Protein AF-A0A8P0P3G0-F1 (afdb_monomer_lite)

Secondary structure (DSSP, 8-state):
------------HHHHHHHHHHHHHHHHHHHHHHHHHHHHHHHHHHHHHHHHHHHHHHHHHHHHHHHHHHHHHHHHHHHHHHHHHHHHHHHHHHHHHHHHHHHHHHHHHHHHHHHHHHHHHHHH-SSSSSHHHHHHHHHHHHHHHHHHHHHHHHHHHHHHHHHHHHHHHHHHHHHHHHHHHHHHHHHHHHHHS---------------------TTHHHHHHHHHHHHHHHHHHHHHHHHHHHHHHHHHHHHHHHHHHHHHHHHHHHHHHHHHHHHHHHHHHHHHHHHHHHHHHHHHHHHHHHHHHHHHHHTTS------S-HHHHHHHHHHHHHHHHHHHHHHHHHHHHHHHHHHHHHHHHHHHHHHHHHHHHHHHHHHHHHHHHHHHHHHHHHHHHHHHHHHHHHHHHHHHHHHHHHHHHHHHHHHHHHHT-S--HHHHTTSSHHHHHHHHHHHHHHHHHHHHHHHHHHHHHHHHHTTT-S---SSHHHHHHHHHHHHHHTTSSTTS--------------PPPPPP-------------------------------------------PPPPP-PPP------------------------------------PPPPP---------------------

Structure (mmCIF, N/CA/C/O backbone):
data_AF-A0A8P0P3G0-F1
#
_entry.id   AF-A0A8P0P3G0-F1
#
loop_
_atom_site.group_PDB
_atom_site.id
_atom_site.type_symbol
_atom_site.label_atom_id
_atom_site.label_alt_id
_atom_site.label_comp_id
_atom_site.label_asym_id
_atom_site.label_entity_id
_atom_site.label_seq_id
_atom_site.pdbx_PDB_ins_code
_atom_site.Cartn_x
_atom_site.Cartn_y
_atom_site.Cartn_z
_atom_site.occupancy
_atom_site.B_iso_or_equiv
_atom_site.auth_seq_id
_atom_site.auth_comp_id
_atom_site.auth_asym_id
_atom_site.auth_atom_id
_atom_site.pdbx_PDB_model_num
ATOM 1 N N . MET A 1 1 ? 9.599 -15.495 -100.506 1.00 38.41 1 MET A N 1
ATOM 2 C CA . MET A 1 1 ? 9.192 -14.118 -100.853 1.00 38.41 1 MET A CA 1
ATOM 3 C C . MET A 1 1 ? 9.127 -13.390 -99.524 1.00 38.41 1 MET A C 1
ATOM 5 O O . MET A 1 1 ? 8.319 -13.791 -98.712 1.00 38.41 1 MET A O 1
ATOM 9 N N . GLU A 1 2 ? 10.038 -12.507 -99.145 1.00 40.91 2 GLU A N 1
ATOM 10 C CA . GLU A 1 2 ? 10.825 -11.562 -99.930 1.00 40.91 2 GLU A CA 1
ATOM 11 C C . GLU A 1 2 ? 12.137 -11.278 -99.179 1.00 40.91 2 GLU A C 1
ATOM 13 O O . GLU A 1 2 ? 12.169 -11.220 -97.952 1.00 40.91 2 GLU A O 1
ATOM 18 N N . ASN A 1 3 ? 13.229 -11.206 -99.935 1.00 43.28 3 ASN A N 1
ATOM 19 C CA . ASN A 1 3 ? 14.576 -10.948 -99.447 1.00 43.28 3 ASN A CA 1
ATOM 20 C C . ASN A 1 3 ? 14.704 -9.503 -98.951 1.00 43.28 3 ASN A C 1
ATOM 22 O O . ASN A 1 3 ? 14.369 -8.584 -99.693 1.00 43.28 3 ASN A O 1
ATOM 26 N N . GLN A 1 4 ? 15.348 -9.297 -97.803 1.00 43.31 4 GLN A N 1
ATOM 27 C CA . GLN A 1 4 ? 16.163 -8.098 -97.594 1.00 43.31 4 GLN A CA 1
ATOM 28 C C . GLN A 1 4 ? 17.433 -8.465 -96.825 1.00 43.31 4 GLN A C 1
ATOM 30 O O . GLN A 1 4 ? 17.574 -8.281 -95.620 1.00 43.31 4 GLN A O 1
ATOM 35 N N . ALA A 1 5 ? 18.358 -9.059 -97.578 1.00 44.41 5 ALA A N 1
ATOM 36 C CA . ALA A 1 5 ? 19.770 -9.041 -97.257 1.00 44.41 5 ALA A CA 1
ATOM 37 C C . ALA A 1 5 ? 20.335 -7.656 -97.612 1.00 44.41 5 ALA A C 1
ATOM 39 O O . ALA A 1 5 ? 20.025 -7.113 -98.671 1.00 44.41 5 ALA A O 1
ATOM 40 N N . HIS A 1 6 ? 21.196 -7.163 -96.722 1.00 44.56 6 HIS A N 1
ATOM 41 C CA . HIS A 1 6 ? 22.057 -5.982 -96.830 1.00 44.56 6 HIS A CA 1
ATOM 42 C C . HIS A 1 6 ? 21.404 -4.608 -96.655 1.00 44.56 6 HIS A C 1
ATOM 44 O O . HIS A 1 6 ? 20.973 -3.970 -97.604 1.00 44.56 6 HIS A O 1
ATOM 50 N N . ASN A 1 7 ? 21.506 -4.115 -95.418 1.00 41.03 7 ASN A N 1
ATOM 51 C CA . ASN A 1 7 ? 22.127 -2.821 -95.134 1.00 41.03 7 ASN A CA 1
ATOM 52 C C . ASN A 1 7 ? 22.962 -2.932 -93.843 1.00 41.03 7 ASN A C 1
ATOM 54 O O . ASN A 1 7 ? 22.679 -2.301 -92.835 1.00 41.03 7 ASN A O 1
ATOM 58 N N . THR A 1 8 ? 24.028 -3.739 -93.874 1.00 45.12 8 THR A N 1
ATOM 59 C CA . THR A 1 8 ? 25.225 -3.502 -93.046 1.00 45.12 8 THR A CA 1
ATOM 60 C C . THR A 1 8 ? 26.029 -2.386 -93.712 1.00 45.12 8 THR A C 1
ATOM 62 O O . THR A 1 8 ? 27.134 -2.574 -94.213 1.00 45.12 8 THR A O 1
ATOM 65 N N . MET A 1 9 ? 25.418 -1.208 -93.788 1.00 48.78 9 MET A N 1
ATOM 66 C CA . MET A 1 9 ? 26.139 0.032 -94.010 1.00 48.78 9 MET A CA 1
ATOM 67 C C . MET A 1 9 ? 26.708 0.346 -92.632 1.00 48.78 9 MET A C 1
ATOM 69 O O . MET A 1 9 ? 25.944 0.635 -91.716 1.00 48.78 9 MET A O 1
ATOM 73 N N . GLY A 1 10 ? 28.006 0.092 -92.438 1.00 51.09 10 GLY A N 1
ATOM 74 C CA . GLY A 1 10 ? 28.658 0.308 -91.151 1.00 51.09 10 GLY A CA 1
ATOM 75 C C . GLY A 1 10 ? 28.305 1.703 -90.662 1.00 51.09 10 GLY A C 1
ATOM 76 O O . GLY A 1 10 ? 28.632 2.675 -91.347 1.00 51.09 10 GLY A O 1
ATOM 77 N N . ALA A 1 11 ? 27.589 1.774 -89.535 1.00 55.03 11 ALA A N 1
ATOM 78 C CA . ALA A 1 11 ? 27.379 3.018 -88.817 1.00 55.03 11 ALA A CA 1
ATOM 79 C C . ALA A 1 11 ? 28.739 3.711 -88.767 1.00 55.03 11 ALA A C 1
ATOM 81 O O . ALA A 1 11 ? 29.754 3.069 -88.461 1.00 55.03 11 ALA A O 1
ATOM 82 N N . SER A 1 12 ? 28.791 4.980 -89.174 1.00 70.50 12 SER A N 1
ATOM 83 C CA . SER A 1 12 ? 30.054 5.710 -89.080 1.00 70.50 12 SER A CA 1
ATOM 84 C C . SER A 1 12 ? 30.559 5.591 -87.631 1.00 70.50 12 SER A C 1
ATOM 86 O O . SER A 1 12 ? 29.728 5.504 -86.726 1.00 70.50 12 SER A O 1
ATOM 88 N N . PRO A 1 13 ? 31.875 5.570 -87.365 1.00 74.56 13 PRO A N 1
ATOM 89 C CA . PRO A 1 13 ? 32.391 5.438 -85.997 1.00 74.56 13 PRO A CA 1
ATOM 90 C C . PRO A 1 13 ? 31.712 6.396 -84.997 1.00 74.56 13 PRO A C 1
ATOM 92 O O . PRO A 1 13 ? 31.433 6.024 -83.866 1.00 74.56 13 PRO A O 1
ATOM 95 N N . CYS A 1 14 ? 31.322 7.584 -85.472 1.00 82.88 14 CYS A N 1
ATOM 96 C CA . CYS A 1 14 ? 30.573 8.591 -84.723 1.00 82.88 14 CYS A CA 1
ATOM 97 C C . CYS A 1 14 ? 29.125 8.183 -84.362 1.00 82.88 14 CYS A C 1
ATOM 99 O O . CYS A 1 14 ? 28.629 8.542 -83.298 1.00 82.88 14 CYS A O 1
ATOM 101 N N . GLU A 1 15 ? 28.435 7.429 -85.217 1.00 88.81 15 GLU A N 1
ATOM 102 C CA . GLU A 1 15 ? 27.065 6.954 -84.975 1.00 88.81 15 GLU A CA 1
ATOM 103 C C . GLU A 1 15 ? 27.036 5.790 -83.970 1.00 88.81 15 GLU A C 1
ATOM 105 O O . GLU A 1 15 ? 26.151 5.739 -83.117 1.00 88.81 15 GLU A O 1
ATOM 110 N N . ALA A 1 16 ? 28.052 4.919 -83.992 1.00 87.19 16 ALA A N 1
ATOM 111 C CA . ALA A 1 16 ? 28.222 3.866 -82.989 1.00 87.19 16 ALA A CA 1
ATOM 112 C C . ALA A 1 16 ? 28.553 4.437 -81.595 1.00 87.19 16 ALA A C 1
ATOM 114 O O . ALA A 1 16 ? 27.942 4.025 -80.610 1.00 87.19 16 ALA A O 1
ATOM 115 N N . GLU A 1 17 ? 29.454 5.425 -81.514 1.00 90.25 17 GLU A N 1
ATOM 116 C CA . GLU A 1 17 ? 29.779 6.131 -80.262 1.00 90.25 17 GLU A CA 1
ATOM 117 C C . GLU A 1 17 ? 28.556 6.852 -79.671 1.00 90.25 17 GLU A C 1
ATOM 119 O O . GLU A 1 17 ? 28.330 6.818 -78.461 1.00 90.25 17 GLU A O 1
ATOM 124 N N . LEU A 1 18 ? 27.726 7.478 -80.513 1.00 94.19 18 LEU A N 1
ATOM 125 C CA . LEU A 1 18 ? 26.491 8.121 -80.062 1.00 94.19 18 LEU A CA 1
ATOM 126 C C . LEU A 1 18 ? 25.487 7.100 -79.511 1.00 94.19 18 LEU A C 1
ATOM 128 O O . LEU A 1 18 ? 24.858 7.351 -78.482 1.00 94.19 18 LEU A O 1
ATOM 132 N N . GLN A 1 19 ? 25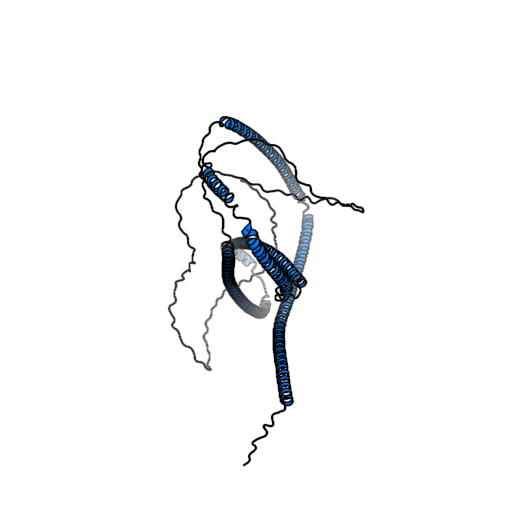.347 5.953 -80.176 1.00 92.25 19 GLN A N 1
ATOM 133 C CA . GLN A 1 19 ? 24.446 4.891 -79.740 1.00 92.25 19 GLN A CA 1
ATOM 134 C C . GLN A 1 19 ? 24.907 4.259 -78.418 1.00 92.25 19 GLN A C 1
ATOM 136 O O . GLN A 1 19 ? 24.075 4.017 -77.543 1.00 92.25 19 GLN A O 1
ATOM 141 N N . GLU A 1 20 ? 26.217 4.092 -78.222 1.00 93.06 20 GLU A N 1
ATOM 142 C CA . GLU A 1 20 ? 26.793 3.644 -76.949 1.00 93.06 20 GLU A CA 1
ATOM 143 C C . GLU A 1 20 ? 26.555 4.664 -75.822 1.00 93.06 20 GLU A C 1
ATOM 145 O O . GLU A 1 20 ? 26.161 4.290 -74.717 1.00 93.06 20 GLU A O 1
ATOM 150 N N . LEU A 1 21 ? 26.717 5.966 -76.089 1.00 96.00 21 LEU A N 1
ATOM 151 C CA . LEU A 1 21 ? 26.418 7.013 -75.105 1.00 96.00 21 LEU A CA 1
ATOM 152 C C . LEU A 1 21 ? 24.934 7.045 -74.721 1.00 96.00 21 LEU A C 1
ATOM 154 O O . LEU A 1 21 ? 24.613 7.217 -73.545 1.00 96.00 21 LEU A O 1
ATOM 158 N N . MET A 1 22 ? 24.025 6.866 -75.682 1.00 95.50 22 MET A N 1
ATOM 159 C CA . MET A 1 22 ? 22.591 6.757 -75.399 1.00 95.50 22 MET A CA 1
ATOM 160 C C . MET A 1 22 ? 22.287 5.544 -74.516 1.00 95.50 22 MET A C 1
ATOM 162 O O . MET A 1 22 ? 21.573 5.685 -73.525 1.00 95.50 22 MET A O 1
ATOM 166 N N . GLU A 1 23 ? 22.887 4.388 -74.807 1.00 95.81 23 GLU A N 1
ATOM 167 C CA . GLU A 1 23 ? 22.732 3.184 -73.988 1.00 95.81 23 GLU A CA 1
ATOM 168 C C . GLU A 1 23 ? 23.284 3.387 -72.565 1.00 95.81 23 GLU A C 1
ATOM 170 O O . GLU A 1 23 ? 22.635 3.023 -71.582 1.00 95.81 23 GLU A O 1
ATOM 175 N N . GLN A 1 24 ? 24.434 4.055 -72.417 1.00 96.94 24 GLN A N 1
ATOM 176 C CA . GLN A 1 24 ? 24.984 4.415 -71.106 1.00 96.94 24 GLN A CA 1
ATOM 177 C C . GLN A 1 24 ? 24.059 5.366 -70.329 1.00 96.94 24 GLN A C 1
ATOM 179 O O . GLN A 1 24 ? 23.876 5.194 -69.118 1.00 96.94 24 GLN A O 1
ATOM 184 N N . ILE A 1 25 ? 23.448 6.348 -71.004 1.00 96.50 25 ILE A N 1
ATOM 185 C CA . ILE A 1 25 ? 22.458 7.248 -70.398 1.00 96.50 25 ILE A CA 1
ATOM 186 C C . ILE A 1 25 ? 21.222 6.458 -69.956 1.00 96.50 25 ILE A C 1
ATOM 188 O O . ILE A 1 25 ? 20.781 6.635 -68.821 1.00 96.50 25 ILE A O 1
ATOM 192 N N . ASP A 1 26 ? 20.697 5.560 -70.787 1.00 97.50 26 ASP A N 1
ATOM 193 C CA . ASP A 1 26 ? 19.522 4.745 -70.461 1.00 97.50 26 ASP A CA 1
ATOM 194 C C . ASP A 1 26 ? 19.783 3.819 -69.268 1.00 97.50 26 ASP A C 1
ATOM 196 O O . ASP A 1 26 ? 18.972 3.755 -68.337 1.00 97.50 26 ASP A O 1
ATOM 200 N N . ILE A 1 27 ? 20.949 3.163 -69.226 1.00 97.12 27 ILE A N 1
ATOM 201 C CA . ILE A 1 27 ? 21.382 2.351 -68.081 1.00 97.12 27 ILE A CA 1
ATOM 202 C C . ILE A 1 27 ? 21.501 3.223 -66.825 1.00 97.12 27 ILE A C 1
ATOM 204 O O . ILE A 1 27 ? 21.018 2.840 -65.756 1.00 97.12 27 ILE A O 1
ATOM 208 N N . MET A 1 28 ? 22.104 4.412 -66.925 1.00 97.81 28 MET A N 1
ATOM 209 C CA . MET A 1 28 ? 22.239 5.336 -65.797 1.00 97.81 28 MET A CA 1
ATOM 210 C C . MET A 1 28 ? 20.872 5.806 -65.280 1.00 97.81 28 MET A C 1
ATOM 212 O O . MET A 1 28 ? 20.634 5.788 -64.069 1.00 97.81 28 MET A O 1
ATOM 216 N N . VAL A 1 29 ? 19.970 6.215 -66.174 1.00 98.12 29 VAL A N 1
ATOM 217 C CA . VAL A 1 29 ? 18.616 6.674 -65.833 1.00 98.12 29 VAL A CA 1
ATOM 218 C C . VAL A 1 29 ? 17.811 5.534 -65.215 1.00 98.12 29 VAL A C 1
ATOM 220 O O . VAL A 1 29 ? 17.173 5.735 -64.180 1.00 98.12 29 VAL A O 1
ATOM 223 N N . SER A 1 30 ? 17.895 4.327 -65.779 1.00 97.75 30 SER A N 1
ATOM 224 C CA . SER A 1 30 ? 17.263 3.121 -65.238 1.00 97.75 30 SER A CA 1
ATOM 225 C C . SER A 1 30 ? 17.786 2.785 -63.837 1.00 97.75 30 SER A C 1
ATOM 227 O O . SER A 1 30 ? 16.997 2.609 -62.908 1.00 97.75 30 SER A O 1
ATOM 229 N N . ASN A 1 31 ? 19.107 2.814 -63.629 1.00 97.75 31 ASN A N 1
ATOM 230 C CA . ASN A 1 31 ? 19.719 2.591 -62.317 1.00 97.75 31 ASN A CA 1
ATOM 231 C C . ASN A 1 31 ? 19.279 3.640 -61.292 1.00 97.75 31 ASN A C 1
ATOM 233 O O . ASN A 1 31 ? 18.912 3.290 -60.169 1.00 97.75 31 ASN A O 1
ATOM 237 N N . LYS A 1 32 ? 19.247 4.923 -61.675 1.00 98.44 32 LYS A N 1
ATOM 238 C CA . LYS A 1 32 ? 18.741 5.987 -60.798 1.00 98.44 32 LYS A CA 1
ATOM 239 C C . LYS A 1 32 ? 17.268 5.789 -60.470 1.00 98.44 32 LYS A C 1
ATOM 241 O O . LYS A 1 32 ? 16.908 5.913 -59.303 1.00 98.44 32 LYS A O 1
ATOM 246 N N . LYS A 1 33 ? 16.424 5.453 -61.448 1.00 97.94 33 LYS A N 1
ATOM 247 C CA . LYS A 1 33 ? 15.007 5.139 -61.218 1.00 97.94 33 LYS A CA 1
ATOM 248 C C . LYS A 1 33 ? 14.858 3.997 -60.213 1.00 97.94 33 LYS A C 1
ATOM 250 O O . LYS A 1 33 ? 14.129 4.143 -59.236 1.00 97.94 33 LYS A O 1
ATOM 255 N N . LEU A 1 34 ? 15.607 2.913 -60.394 1.00 98.12 34 LEU A N 1
ATOM 256 C CA . LEU A 1 34 ? 15.584 1.765 -59.494 1.00 98.12 34 LEU A CA 1
ATOM 257 C C . LEU A 1 34 ? 16.047 2.161 -58.074 1.00 98.12 34 LEU A C 1
ATOM 259 O O . LEU A 1 34 ? 15.422 1.767 -57.089 1.00 98.12 34 LEU A O 1
ATOM 263 N N . ASP A 1 35 ? 17.088 2.989 -57.938 1.00 98.00 35 ASP A N 1
ATOM 264 C CA . ASP A 1 35 ? 17.519 3.536 -56.643 1.00 98.00 35 ASP A CA 1
ATOM 265 C C . ASP A 1 35 ? 16.410 4.345 -55.955 1.00 98.00 35 ASP A C 1
ATOM 267 O O . ASP A 1 35 ? 16.189 4.185 -54.751 1.00 98.00 35 ASP A O 1
ATOM 271 N N . TRP A 1 36 ? 15.707 5.205 -56.698 1.00 98.50 36 TRP A N 1
ATOM 272 C CA . TRP A 1 36 ? 14.577 5.977 -56.175 1.00 98.50 36 TRP A CA 1
ATOM 273 C C . TRP A 1 36 ? 13.426 5.076 -55.737 1.00 98.50 36 TRP A C 1
ATOM 275 O O . TRP A 1 36 ? 12.893 5.273 -54.649 1.00 98.50 36 TRP A O 1
ATOM 285 N N . GLU A 1 37 ? 13.096 4.046 -56.513 1.00 98.31 37 GLU A N 1
ATOM 286 C CA . GLU A 1 37 ? 12.073 3.069 -56.137 1.00 98.31 37 GLU A CA 1
ATOM 287 C C . GLU A 1 37 ? 12.468 2.271 -54.885 1.00 98.31 37 GLU A C 1
ATOM 289 O O . GLU A 1 37 ? 11.632 2.054 -54.009 1.00 98.31 37 GLU A O 1
ATOM 294 N N . ARG A 1 38 ? 13.743 1.866 -54.739 1.00 98.50 38 ARG A N 1
ATOM 295 C CA . ARG A 1 38 ? 14.217 1.218 -53.500 1.00 98.50 38 ARG A CA 1
ATOM 296 C C . ARG A 1 38 ? 14.098 2.161 -52.303 1.00 98.50 38 ARG A C 1
ATOM 298 O O . ARG A 1 38 ? 13.665 1.727 -51.238 1.00 98.50 38 ARG A O 1
ATOM 305 N N . LYS A 1 39 ? 14.459 3.439 -52.468 1.00 98.31 39 LYS A N 1
ATOM 306 C CA . LYS A 1 39 ? 14.324 4.458 -51.413 1.00 98.31 39 LYS A CA 1
ATOM 307 C C . LYS A 1 39 ? 12.862 4.699 -51.041 1.00 98.31 39 LYS A C 1
ATOM 309 O O . LYS A 1 39 ? 12.567 4.783 -49.855 1.00 98.31 39 LYS A O 1
ATOM 314 N N . MET A 1 40 ? 11.966 4.769 -52.024 1.00 98.44 40 MET A N 1
ATOM 315 C CA . MET A 1 40 ? 10.526 4.928 -51.809 1.00 98.44 40 MET A CA 1
ATOM 316 C C . MET A 1 40 ? 9.959 3.747 -51.016 1.00 98.44 40 MET A C 1
ATOM 318 O O . MET A 1 40 ? 9.417 3.967 -49.939 1.00 98.44 40 MET A O 1
ATOM 322 N N . ARG A 1 41 ? 10.227 2.504 -51.441 1.00 98.31 41 ARG A N 1
ATOM 323 C CA . ARG A 1 41 ? 9.797 1.295 -50.713 1.00 98.31 41 ARG A CA 1
ATOM 324 C C . ARG A 1 41 ? 10.348 1.226 -49.286 1.00 98.31 41 ARG A C 1
ATOM 326 O O . ARG A 1 41 ? 9.652 0.809 -48.362 1.00 98.31 41 ARG A O 1
ATOM 333 N N . ALA A 1 42 ? 11.599 1.647 -49.081 1.00 98.25 42 ALA A N 1
ATOM 334 C CA . ALA A 1 42 ? 12.197 1.703 -47.748 1.00 98.25 42 ALA A CA 1
ATOM 335 C C . ALA A 1 42 ? 11.527 2.758 -46.849 1.00 98.25 42 ALA A C 1
ATOM 337 O O . ALA A 1 42 ? 11.398 2.540 -45.645 1.00 98.25 42 ALA A O 1
ATOM 338 N N . LEU A 1 43 ? 11.110 3.897 -47.412 1.00 98.12 43 LEU A N 1
ATOM 339 C CA . LEU A 1 43 ? 10.357 4.918 -46.681 1.00 98.12 43 LEU A CA 1
ATOM 340 C C . LEU A 1 43 ? 8.930 4.460 -46.368 1.00 98.12 43 LEU A C 1
ATOM 342 O O . LEU A 1 43 ? 8.509 4.630 -45.230 1.00 98.12 43 LEU A O 1
ATOM 346 N N . GLU A 1 44 ? 8.235 3.835 -47.319 1.00 97.81 44 GLU A N 1
ATOM 347 C CA . GLU A 1 44 ? 6.899 3.248 -47.120 1.00 97.81 44 GLU A CA 1
ATOM 348 C C . GLU A 1 44 ? 6.921 2.217 -45.988 1.00 97.81 44 GLU A C 1
ATOM 350 O O . GLU A 1 44 ? 6.211 2.371 -45.002 1.00 97.81 44 GLU A O 1
ATOM 355 N N . THR A 1 45 ? 7.855 1.259 -46.034 1.00 98.12 45 THR A N 1
ATOM 356 C CA . THR A 1 45 ? 7.997 0.240 -44.974 1.00 98.12 45 THR A CA 1
ATOM 357 C C . THR A 1 45 ? 8.253 0.876 -43.603 1.00 98.12 45 THR A C 1
ATOM 359 O O . THR A 1 45 ? 7.767 0.404 -42.577 1.00 98.12 45 THR A O 1
ATOM 362 N N . ARG A 1 46 ? 9.041 1.959 -43.552 1.00 98.06 46 ARG A N 1
ATOM 363 C CA . ARG A 1 46 ? 9.295 2.688 -42.302 1.00 98.06 46 ARG A CA 1
ATOM 364 C C . ARG A 1 46 ? 8.053 3.415 -41.795 1.00 98.06 46 ARG A C 1
ATOM 366 O O . ARG A 1 46 ? 7.890 3.492 -40.581 1.00 98.06 46 ARG A O 1
ATOM 373 N N . LEU A 1 47 ? 7.234 3.969 -42.686 1.00 98.00 47 LEU A N 1
ATOM 374 C CA . LEU A 1 47 ? 5.977 4.619 -42.328 1.00 98.00 47 LEU A CA 1
ATOM 375 C C . LEU A 1 47 ? 4.986 3.591 -41.772 1.00 98.00 47 LEU A C 1
ATOM 377 O O . LEU A 1 47 ? 4.498 3.787 -40.666 1.00 98.00 47 LEU A O 1
ATOM 381 N N . ASP A 1 48 ? 4.818 2.451 -42.443 1.00 98.12 48 ASP A N 1
ATOM 382 C CA . ASP A 1 48 ? 3.934 1.369 -41.987 1.00 98.12 48 ASP A CA 1
ATOM 383 C C . ASP A 1 48 ? 4.328 0.856 -40.593 1.00 98.12 48 ASP A C 1
ATOM 385 O O . ASP A 1 48 ? 3.480 0.641 -39.725 1.00 98.12 48 ASP A O 1
ATOM 389 N N . LEU A 1 49 ? 5.634 0.705 -40.336 1.00 97.69 49 LEU A N 1
ATOM 390 C CA . LEU A 1 49 ? 6.136 0.334 -39.009 1.00 97.69 49 LEU A CA 1
ATOM 391 C C . LEU A 1 49 ? 5.803 1.392 -37.951 1.00 97.69 49 LEU A C 1
ATOM 393 O O . LEU A 1 49 ? 5.425 1.036 -36.836 1.00 97.69 49 LEU A O 1
ATOM 397 N N . ARG A 1 50 ? 5.929 2.684 -38.280 1.00 97.19 50 ARG A N 1
ATOM 398 C CA . ARG A 1 50 ? 5.560 3.779 -37.369 1.00 97.19 50 ARG A CA 1
ATOM 399 C C . ARG A 1 50 ? 4.060 3.787 -37.091 1.00 97.19 50 ARG A C 1
ATOM 401 O O . ARG A 1 50 ? 3.678 3.918 -35.932 1.00 97.19 50 ARG A O 1
ATOM 408 N N . ASP A 1 51 ? 3.228 3.597 -38.105 1.00 97.81 51 ASP A N 1
ATOM 409 C CA . ASP A 1 51 ? 1.773 3.563 -37.949 1.00 97.81 51 ASP A CA 1
ATOM 410 C C . ASP A 1 51 ? 1.332 2.364 -37.099 1.00 97.81 51 ASP A C 1
ATOM 412 O O . ASP A 1 51 ? 0.494 2.504 -36.205 1.00 97.81 51 ASP A O 1
ATOM 416 N N . GLN A 1 52 ? 1.969 1.204 -37.281 1.00 98.25 52 GLN A N 1
ATOM 417 C CA . GLN A 1 52 ? 1.742 0.037 -36.431 1.00 98.25 52 GLN A CA 1
ATOM 418 C C . GLN A 1 52 ? 2.184 0.280 -34.978 1.00 98.25 52 GLN A C 1
ATOM 420 O O . GLN A 1 52 ? 1.468 -0.089 -34.043 1.00 98.25 52 GLN A O 1
ATOM 425 N N . GLU A 1 53 ? 3.351 0.895 -34.762 1.00 97.19 53 GLU A N 1
ATOM 426 C CA . GLU A 1 53 ? 3.827 1.279 -33.427 1.00 97.19 53 GLU A CA 1
ATOM 427 C C . GLU A 1 53 ? 2.845 2.247 -32.743 1.00 97.19 53 GLU A C 1
ATOM 429 O O . GLU A 1 53 ? 2.529 2.066 -31.564 1.00 97.19 53 GLU A O 1
ATOM 434 N N . LEU A 1 54 ? 2.315 3.229 -33.480 1.00 97.62 54 LEU A N 1
ATOM 435 C CA . LEU A 1 54 ? 1.317 4.178 -32.982 1.00 97.62 54 LEU A CA 1
ATOM 436 C C . LEU A 1 54 ? -0.006 3.490 -32.631 1.00 97.62 54 LEU A C 1
ATOM 438 O O . LEU A 1 54 ? -0.545 3.738 -31.554 1.00 97.62 54 LEU A O 1
ATOM 442 N N . ALA A 1 55 ? -0.507 2.588 -33.477 1.00 97.44 55 ALA A N 1
ATOM 443 C CA . ALA A 1 55 ? -1.726 1.828 -33.199 1.00 97.44 55 ALA A CA 1
ATOM 444 C C . ALA A 1 55 ? -1.583 0.941 -31.947 1.00 97.44 55 ALA A C 1
ATOM 446 O O . ALA A 1 55 ? -2.486 0.876 -31.104 1.00 97.44 55 ALA A O 1
ATOM 447 N N . ASN A 1 56 ? -0.420 0.303 -31.781 1.00 96.38 56 ASN A N 1
ATOM 448 C CA . ASN A 1 56 ? -0.103 -0.492 -30.595 1.00 96.38 56 ASN A CA 1
ATOM 449 C C . ASN A 1 56 ? -0.038 0.386 -29.333 1.00 96.38 56 ASN A C 1
ATOM 451 O O . ASN A 1 56 ? -0.595 0.022 -28.294 1.00 96.38 56 ASN A O 1
ATOM 455 N N . ALA A 1 57 ? 0.609 1.554 -29.420 1.00 96.56 57 ALA A N 1
ATOM 456 C CA . ALA A 1 57 ? 0.686 2.510 -28.318 1.00 96.56 57 ALA A CA 1
ATOM 457 C C . ALA A 1 57 ? -0.699 3.051 -27.933 1.00 96.56 57 ALA A C 1
ATOM 459 O O . ALA A 1 57 ? -1.020 3.104 -26.747 1.00 96.56 57 ALA A O 1
ATOM 460 N N . GLN A 1 58 ? -1.540 3.377 -28.918 1.00 97.25 58 GLN A N 1
ATOM 461 C CA . GLN A 1 58 ? -2.912 3.828 -28.697 1.00 97.25 58 GLN A CA 1
ATOM 462 C C . GLN A 1 58 ? -3.745 2.757 -27.985 1.00 97.25 58 GLN A C 1
ATOM 464 O O . GLN A 1 58 ? -4.365 3.040 -26.966 1.00 97.25 58 GLN A O 1
ATOM 469 N N . THR A 1 59 ? -3.676 1.505 -28.446 1.00 97.12 59 THR A N 1
ATOM 470 C CA . THR A 1 59 ? -4.389 0.382 -27.813 1.00 97.12 59 THR A CA 1
ATOM 471 C C . THR A 1 59 ? -3.952 0.189 -26.356 1.00 97.12 59 THR A C 1
ATOM 473 O O . THR A 1 59 ? -4.781 -0.037 -25.475 1.00 97.12 59 THR A O 1
ATOM 476 N N . CYS A 1 60 ? -2.650 0.308 -26.080 1.00 97.44 60 CYS A N 1
ATOM 477 C CA . CYS A 1 60 ? -2.114 0.238 -24.720 1.00 97.44 60 CYS A CA 1
ATOM 478 C C . CYS A 1 60 ? -2.630 1.394 -23.845 1.00 97.44 60 CYS A C 1
ATOM 480 O O . CYS A 1 60 ? -3.048 1.173 -22.707 1.00 97.44 60 CYS A O 1
ATOM 482 N N . LEU A 1 61 ? -2.653 2.619 -24.377 1.00 97.69 61 LEU A N 1
ATOM 483 C CA . LEU A 1 61 ? -3.201 3.781 -23.677 1.00 97.69 61 LEU A CA 1
ATOM 484 C C . LEU A 1 61 ? -4.690 3.613 -23.369 1.00 97.69 61 LEU A C 1
ATOM 486 O O . LEU A 1 61 ? -5.099 3.900 -22.245 1.00 97.69 61 LEU A O 1
ATOM 490 N N . ASP A 1 62 ? -5.480 3.095 -24.307 1.00 97.44 62 ASP A N 1
ATOM 491 C CA . ASP A 1 62 ? -6.912 2.863 -24.110 1.00 97.44 62 ASP A CA 1
ATOM 492 C C . ASP A 1 62 ? -7.163 1.823 -23.006 1.00 97.44 62 ASP A C 1
ATOM 494 O O . ASP A 1 62 ? -7.999 2.036 -22.123 1.00 97.44 62 ASP A O 1
ATOM 498 N N . GLN A 1 63 ? -6.381 0.737 -22.979 1.00 97.81 63 GLN A N 1
ATOM 499 C CA . GLN A 1 63 ? -6.419 -0.257 -21.898 1.00 97.81 63 GLN A CA 1
ATOM 500 C C . GLN A 1 63 ? -6.075 0.369 -20.541 1.00 97.81 63 GLN A C 1
ATOM 502 O O . GLN A 1 63 ? -6.795 0.169 -19.560 1.00 97.81 63 GLN A O 1
ATOM 507 N N . LYS A 1 64 ? -5.015 1.186 -20.475 1.00 95.38 64 LYS A N 1
ATOM 508 C CA . LYS A 1 64 ? -4.665 1.915 -19.247 1.00 95.38 64 LYS A CA 1
ATOM 509 C C . LYS A 1 64 ? -5.733 2.924 -18.841 1.00 95.38 64 LYS A C 1
ATOM 511 O O . LYS A 1 64 ? -6.008 3.057 -17.649 1.00 95.38 64 LYS A O 1
ATOM 516 N N . GLY A 1 65 ? -6.393 3.567 -19.798 1.00 95.88 65 GLY A N 1
ATOM 517 C CA . GLY A 1 65 ? -7.551 4.421 -19.553 1.00 95.88 65 GLY A CA 1
ATOM 518 C C . GLY A 1 65 ? -8.696 3.666 -18.871 1.00 95.88 65 GLY A C 1
ATOM 519 O O . GLY A 1 65 ? -9.248 4.154 -17.883 1.00 95.88 65 GLY A O 1
ATOM 520 N N . GLN A 1 66 ? -9.005 2.451 -19.332 1.00 98.06 66 GLN A N 1
ATOM 521 C CA . GLN A 1 66 ? -10.027 1.590 -18.722 1.00 98.06 66 GLN A CA 1
ATOM 522 C C . GLN A 1 66 ? -9.644 1.143 -17.303 1.00 98.06 66 GLN A C 1
ATOM 524 O O . GLN A 1 66 ? -10.472 1.230 -16.393 1.00 98.06 66 GLN A O 1
ATOM 529 N N . GLU A 1 67 ? -8.392 0.722 -17.084 1.00 96.69 67 GLU A N 1
ATOM 530 C CA . GLU A 1 67 ? -7.881 0.362 -15.751 1.00 96.69 67 GLU A CA 1
ATOM 531 C C . GLU A 1 67 ? -8.003 1.538 -14.770 1.00 96.69 67 GLU A C 1
ATOM 533 O O . GLU A 1 67 ? -8.527 1.383 -13.665 1.00 96.69 67 GLU A O 1
ATOM 538 N N . VAL A 1 68 ? -7.575 2.736 -15.184 1.00 96.94 68 VAL A N 1
ATOM 539 C CA . VAL A 1 68 ? -7.698 3.961 -14.380 1.00 96.94 68 VAL A CA 1
ATOM 540 C C . VAL A 1 68 ? -9.165 4.288 -14.098 1.00 96.94 68 VAL A C 1
ATOM 542 O O . VAL A 1 68 ? -9.492 4.672 -12.975 1.00 96.94 68 VAL A O 1
ATOM 545 N N . GLY A 1 69 ? -10.058 4.113 -15.075 1.00 97.31 69 GLY A N 1
ATOM 546 C CA . GLY A 1 69 ? -11.500 4.287 -14.890 1.00 97.31 69 GLY A CA 1
ATOM 547 C C . GLY A 1 69 ? -12.069 3.363 -13.810 1.00 97.31 69 GLY A C 1
ATOM 548 O O . GLY A 1 69 ? -12.760 3.823 -12.899 1.00 97.31 69 GLY A O 1
ATOM 549 N N . LEU A 1 70 ? -11.709 2.078 -13.848 1.00 98.00 70 LEU A N 1
ATOM 550 C CA . LEU A 1 70 ? -12.123 1.104 -12.836 1.00 98.00 70 LEU A CA 1
ATOM 551 C C . LEU A 1 70 ? -11.557 1.440 -11.449 1.00 98.00 70 LEU A C 1
ATOM 553 O O . LEU A 1 70 ? -12.262 1.332 -10.444 1.00 98.00 70 LEU A O 1
ATOM 557 N N . LEU A 1 71 ? -10.290 1.857 -11.376 1.00 97.50 71 LEU A N 1
ATOM 558 C CA . LEU A 1 71 ? -9.659 2.261 -10.119 1.00 97.50 71 LEU A CA 1
ATOM 559 C C . LEU A 1 71 ? -10.334 3.496 -9.514 1.00 97.50 71 LEU A C 1
ATOM 561 O O . LEU A 1 71 ? -10.581 3.510 -8.310 1.00 97.50 71 LEU A O 1
ATOM 565 N N . ARG A 1 72 ? -10.700 4.487 -10.335 1.00 97.19 72 ARG A N 1
ATOM 566 C CA . ARG A 1 72 ? -11.479 5.654 -9.890 1.00 97.19 72 ARG A CA 1
ATOM 567 C C . ARG A 1 72 ? -12.834 5.236 -9.324 1.00 97.19 72 ARG A C 1
ATOM 569 O O . ARG A 1 72 ? -13.178 5.650 -8.226 1.00 97.19 72 ARG A O 1
ATOM 576 N N . GLN A 1 73 ? -13.560 4.347 -10.003 1.00 97.81 73 GLN A N 1
ATOM 577 C CA . GLN A 1 73 ? -14.843 3.847 -9.499 1.00 97.81 73 GLN A CA 1
ATOM 578 C C . GLN A 1 73 ? -14.698 3.123 -8.150 1.00 97.81 73 GLN A C 1
ATOM 580 O O . GLN A 1 73 ? -15.517 3.314 -7.247 1.00 97.81 73 GLN A O 1
ATOM 585 N N . LYS A 1 74 ? -13.653 2.299 -7.993 1.00 96.56 74 LYS A N 1
ATOM 586 C CA . LYS A 1 74 ? -13.356 1.631 -6.719 1.00 96.56 74 LYS A CA 1
ATOM 587 C C . LYS A 1 74 ? -13.041 2.644 -5.620 1.00 96.56 74 LYS A C 1
ATOM 589 O O . LYS A 1 74 ? -13.585 2.513 -4.525 1.00 96.56 74 LYS A O 1
ATOM 594 N N . LEU A 1 75 ? -12.224 3.653 -5.918 1.00 96.50 75 LEU A N 1
ATOM 595 C CA . LEU A 1 75 ? -11.883 4.718 -4.977 1.00 96.50 75 LEU A CA 1
ATOM 596 C C . LEU A 1 75 ? -13.135 5.472 -4.510 1.00 96.50 75 LEU A C 1
ATOM 598 O O . LEU A 1 75 ? -13.362 5.563 -3.307 1.00 96.50 75 LEU A O 1
ATOM 602 N N . ASP A 1 76 ? -13.996 5.891 -5.438 1.00 98.00 76 ASP A N 1
ATOM 603 C CA . ASP A 1 76 ? -15.262 6.564 -5.125 1.00 98.00 76 ASP A CA 1
ATOM 604 C C . ASP A 1 76 ? -16.176 5.696 -4.246 1.00 98.00 76 ASP A C 1
ATOM 606 O O . ASP A 1 76 ? -16.844 6.190 -3.335 1.00 98.00 76 ASP A O 1
ATOM 610 N N . SER A 1 77 ? -16.239 4.385 -4.513 1.00 97.00 77 SER A N 1
ATOM 611 C CA . SER A 1 77 ? -17.049 3.459 -3.712 1.00 97.00 77 SER A CA 1
ATOM 612 C C . SER A 1 77 ? -16.521 3.316 -2.282 1.00 97.00 77 SER A C 1
ATOM 614 O O . SER A 1 77 ? -17.305 3.301 -1.330 1.00 97.00 77 SER A O 1
ATOM 616 N N . LEU A 1 78 ? -15.195 3.279 -2.127 1.00 97.44 78 LEU A N 1
ATOM 617 C CA . LEU A 1 78 ? -14.528 3.188 -0.835 1.00 97.44 78 LEU A CA 1
ATOM 618 C C . LEU A 1 78 ? -14.690 4.488 -0.043 1.00 97.44 78 LEU A C 1
ATOM 620 O O . LEU A 1 78 ? -15.002 4.441 1.143 1.00 97.44 78 LEU A O 1
ATOM 624 N N . GLU A 1 79 ? -14.565 5.642 -0.697 1.00 97.56 79 GLU A N 1
ATOM 625 C CA . GLU A 1 79 ? -14.799 6.946 -0.077 1.00 97.56 79 GLU A CA 1
ATOM 626 C C . GLU A 1 79 ? -16.246 7.078 0.416 1.00 97.56 79 GLU A C 1
ATOM 628 O O . GLU A 1 79 ? -16.480 7.448 1.567 1.00 97.56 79 GLU A O 1
ATOM 633 N N . LYS A 1 80 ? -17.231 6.682 -0.401 1.00 98.12 80 LYS A N 1
ATOM 634 C CA . LYS A 1 80 ? -18.646 6.661 0.008 1.00 98.12 80 LYS A CA 1
ATOM 635 C C . LYS A 1 80 ? -18.894 5.735 1.200 1.00 98.12 80 LYS A C 1
ATOM 637 O O . LYS A 1 80 ? -19.632 6.114 2.110 1.00 98.12 80 LYS A O 1
ATOM 642 N N . CYS A 1 81 ? -18.282 4.550 1.211 1.00 97.44 81 CYS A N 1
ATOM 643 C CA . CYS A 1 81 ? -18.383 3.605 2.323 1.00 97.44 81 CYS A CA 1
ATOM 644 C C . CYS A 1 81 ? -17.773 4.181 3.609 1.00 97.44 81 CYS A C 1
ATOM 646 O O . CYS A 1 81 ? -18.430 4.197 4.650 1.00 97.44 81 CYS A O 1
ATOM 648 N N . ASN A 1 82 ? -16.565 4.744 3.521 1.00 95.81 82 ASN A N 1
ATOM 649 C CA . ASN A 1 82 ? -15.897 5.392 4.647 1.00 95.81 82 ASN A CA 1
ATOM 650 C C . ASN A 1 82 ? -16.728 6.550 5.203 1.00 95.81 82 ASN A C 1
ATOM 652 O O . ASN A 1 82 ? -16.949 6.608 6.407 1.00 95.81 82 ASN A O 1
ATOM 656 N N . LEU A 1 83 ? -17.269 7.424 4.347 1.00 97.69 83 LEU A N 1
ATOM 657 C CA . LEU A 1 83 ? -18.139 8.520 4.783 1.00 97.69 83 LEU A CA 1
ATOM 658 C C . LEU A 1 83 ? -19.393 8.013 5.507 1.00 97.69 83 LEU A C 1
ATOM 660 O O . LEU A 1 83 ? -19.796 8.586 6.520 1.00 97.69 83 LEU A O 1
ATOM 664 N N . ALA A 1 84 ? -20.021 6.944 5.012 1.00 98.00 84 ALA A N 1
ATOM 665 C CA . ALA A 1 84 ? -21.172 6.335 5.675 1.00 98.00 84 ALA A CA 1
ATOM 666 C C . ALA A 1 84 ? -20.796 5.746 7.045 1.00 98.00 84 ALA A C 1
ATOM 668 O O . ALA A 1 84 ? -21.521 5.938 8.023 1.00 98.00 84 ALA A O 1
ATOM 669 N N . MET A 1 85 ? -19.642 5.084 7.130 1.00 97.19 85 MET A N 1
ATOM 670 C CA . MET A 1 85 ? -19.117 4.512 8.365 1.00 97.19 85 MET A CA 1
ATOM 671 C C . MET A 1 85 ? -18.782 5.596 9.398 1.00 97.19 85 MET A C 1
ATOM 673 O O . MET A 1 85 ? -19.211 5.500 10.547 1.00 97.19 85 MET A O 1
ATOM 677 N N . THR A 1 86 ? -18.101 6.671 8.990 1.00 97.69 86 THR A N 1
ATOM 678 C CA . THR A 1 86 ? -17.810 7.824 9.853 1.00 97.69 86 THR A CA 1
ATOM 679 C C . THR A 1 86 ? -19.093 8.438 10.402 1.00 97.69 86 THR A C 1
ATOM 681 O O . THR A 1 86 ? -19.200 8.627 11.610 1.00 97.69 86 THR A O 1
ATOM 684 N N . ARG A 1 87 ? -20.109 8.658 9.556 1.00 98.25 87 ARG A N 1
ATOM 685 C CA . ARG A 1 87 ? -21.418 9.168 10.004 1.00 98.25 87 ARG A CA 1
ATOM 686 C C . ARG A 1 87 ? -22.092 8.239 11.016 1.00 98.25 87 ARG A C 1
ATOM 688 O O . ARG A 1 87 ? -22.723 8.718 11.955 1.00 98.25 87 ARG A O 1
ATOM 695 N N . ASN A 1 88 ? -21.959 6.921 10.850 1.00 98.12 88 ASN A N 1
ATOM 696 C CA . ASN A 1 88 ? -22.492 5.950 11.805 1.00 98.12 88 ASN A CA 1
ATOM 697 C C . ASN A 1 88 ? -21.795 6.079 13.170 1.00 98.12 88 ASN A C 1
ATOM 699 O O . ASN A 1 88 ? -22.468 6.234 14.190 1.00 98.12 88 ASN A O 1
ATOM 703 N N . TYR A 1 89 ? -20.459 6.109 13.187 1.00 97.94 89 TYR A N 1
ATOM 704 C CA . TYR A 1 89 ? -19.691 6.278 14.422 1.00 97.94 89 TYR A CA 1
ATOM 705 C C . TYR A 1 89 ? -19.934 7.629 15.096 1.00 97.94 89 TYR A C 1
ATOM 707 O O . TYR A 1 89 ? -20.063 7.687 16.319 1.00 97.94 89 TYR A O 1
ATOM 715 N N . GLU A 1 90 ? -20.068 8.708 14.328 1.00 97.81 90 GLU A N 1
ATOM 716 C CA . GLU A 1 90 ? -20.473 10.011 14.855 1.00 97.81 90 GLU A CA 1
ATOM 717 C C . GLU A 1 90 ? -21.855 9.942 15.518 1.00 97.81 90 GLU A C 1
ATOM 719 O O . GLU A 1 90 ? -22.032 10.462 16.622 1.00 97.81 90 GLU A O 1
ATOM 724 N N . GLY A 1 91 ? -22.818 9.248 14.903 1.00 98.12 91 GLY A N 1
ATOM 725 C CA . GLY A 1 91 ? -24.149 9.026 15.473 1.00 98.12 91 GLY A CA 1
ATOM 726 C C . GLY A 1 91 ? -24.126 8.213 16.774 1.00 98.12 91 GLY A C 1
ATOM 727 O O . GLY A 1 91 ? -24.777 8.585 17.758 1.00 98.12 91 GLY A O 1
ATOM 728 N N . GLN A 1 92 ? -23.333 7.138 16.828 1.00 97.94 92 GLN A N 1
ATOM 729 C CA . GLN A 1 92 ? -23.131 6.358 18.056 1.00 97.94 92 GLN A CA 1
ATOM 730 C C . GLN A 1 92 ? -22.489 7.208 19.158 1.00 97.94 92 GLN A C 1
ATOM 732 O O . GLN A 1 92 ? -22.963 7.220 20.296 1.00 97.94 92 GLN A O 1
ATOM 737 N N . LEU A 1 93 ? -21.461 7.988 18.815 1.00 97.81 93 LEU A N 1
ATOM 738 C CA . LEU A 1 93 ? -20.781 8.881 19.747 1.00 97.81 93 LEU A CA 1
ATOM 739 C C . LEU A 1 93 ? -21.726 9.955 20.301 1.00 97.81 93 LEU A C 1
ATOM 741 O O . LEU A 1 93 ? -21.700 10.242 21.498 1.00 97.81 93 LEU A O 1
ATOM 745 N N . GLN A 1 94 ? -22.578 10.545 19.461 1.00 98.12 94 GLN A N 1
ATOM 746 C CA . GLN A 1 94 ? -23.594 11.503 19.906 1.00 98.12 94 GLN A CA 1
ATOM 747 C C . GLN A 1 94 ? -24.613 10.853 20.849 1.00 98.12 94 GLN A C 1
ATOM 749 O O . GLN A 1 94 ? -24.976 11.448 21.866 1.00 98.12 94 GLN A O 1
ATOM 754 N N . THR A 1 95 ? -25.019 9.614 20.568 1.00 98.31 95 THR A N 1
ATOM 755 C CA . THR A 1 95 ? -25.935 8.853 21.428 1.00 98.31 95 THR A CA 1
ATOM 756 C C . THR A 1 95 ? -25.304 8.575 22.794 1.00 98.31 95 THR A C 1
ATOM 758 O O . THR A 1 95 ? -25.931 8.836 23.822 1.00 98.31 95 THR A O 1
ATOM 761 N N . LEU A 1 96 ? -24.045 8.128 22.828 1.00 98.19 96 LEU A N 1
ATOM 762 C CA . LEU A 1 96 ? -23.288 7.919 24.066 1.00 98.19 96 LEU A CA 1
ATOM 763 C C . LEU A 1 96 ? -23.123 9.217 24.861 1.00 98.19 96 LEU A C 1
ATOM 765 O O . LEU A 1 96 ? -23.357 9.227 26.068 1.00 98.19 96 LEU A O 1
ATOM 769 N N . LYS A 1 97 ? -22.803 10.335 24.197 1.00 97.94 97 LYS A N 1
ATOM 770 C CA . LYS A 1 97 ? -22.752 11.659 24.840 1.00 97.94 97 LYS A CA 1
ATOM 771 C C . LYS A 1 97 ? -24.091 12.017 25.485 1.00 97.94 97 LYS A C 1
ATOM 773 O O . LYS A 1 97 ? -24.113 12.440 26.638 1.00 97.94 97 LYS A O 1
ATOM 778 N N . ALA A 1 98 ? -25.206 11.792 24.790 1.00 98.19 98 ALA A N 1
ATOM 779 C CA . ALA A 1 98 ? -26.538 12.050 25.334 1.00 98.19 98 ALA A CA 1
ATOM 780 C C . ALA A 1 98 ? -26.868 11.147 26.537 1.00 98.19 98 ALA A C 1
ATOM 782 O O . ALA A 1 98 ? -27.456 11.614 27.515 1.00 98.19 98 ALA A O 1
ATOM 783 N N . GLN A 1 99 ? -26.481 9.868 26.498 1.00 98.25 99 GLN A N 1
ATOM 784 C CA . GLN A 1 99 ? -26.624 8.956 27.638 1.00 98.25 99 GLN A CA 1
ATOM 785 C C . GLN A 1 99 ? -25.776 9.405 28.830 1.00 98.25 99 GLN A C 1
ATOM 787 O O . GLN A 1 99 ? -26.280 9.438 29.952 1.00 98.25 99 GLN A O 1
ATOM 792 N N . PHE A 1 100 ? -24.533 9.825 28.590 1.00 97.56 100 PHE A N 1
ATOM 793 C CA . PHE A 1 100 ? -23.658 10.352 29.631 1.00 97.56 100 PHE A CA 1
ATOM 794 C C . PHE A 1 100 ? -24.260 11.602 30.274 1.00 97.56 100 PHE A C 1
ATOM 796 O O . PHE A 1 100 ? -24.395 11.649 31.490 1.00 97.56 100 PHE A O 1
ATOM 803 N N . SER A 1 101 ? -24.749 12.562 29.481 1.00 97.81 101 SER A N 1
ATOM 804 C CA . SER A 1 101 ? -25.441 13.743 30.014 1.00 97.81 101 SER A CA 1
ATOM 805 C C . SER A 1 101 ? -26.675 13.378 30.849 1.00 97.81 101 SER A C 1
ATOM 807 O O . SER A 1 101 ? -26.903 13.971 31.904 1.00 97.81 101 SER A O 1
ATOM 809 N N . LYS A 1 102 ? -27.469 12.381 30.429 1.00 98.25 102 LYS A N 1
ATOM 810 C CA . LYS A 1 102 ? -28.596 11.872 31.233 1.00 98.25 102 LYS A CA 1
ATOM 811 C C . LYS A 1 102 ? -28.120 11.273 32.558 1.00 98.25 102 LYS A C 1
ATOM 813 O O . LYS A 1 102 ? -28.711 11.572 33.597 1.00 98.25 102 LYS A O 1
ATOM 818 N N . LEU A 1 103 ? -27.059 10.467 32.528 1.00 97.75 103 LEU A N 1
ATOM 819 C CA . LEU A 1 103 ? -26.479 9.847 33.715 1.00 97.75 103 LEU A CA 1
ATOM 820 C C . LEU A 1 103 ? -25.929 10.906 34.679 1.00 97.75 103 LEU A C 1
ATOM 822 O O . LEU A 1 103 ? -26.286 10.885 35.854 1.00 97.75 103 LEU A O 1
ATOM 826 N N . THR A 1 104 ? -25.163 11.884 34.190 1.00 97.44 104 THR A N 1
ATOM 827 C CA . THR A 1 104 ? -24.661 13.016 34.983 1.00 97.44 104 THR A CA 1
ATOM 828 C C . THR A 1 104 ? -25.804 13.768 35.662 1.00 97.44 104 THR A C 1
ATOM 830 O O . THR A 1 104 ? -25.787 13.943 36.879 1.00 97.44 104 THR A O 1
ATOM 833 N N . ASN A 1 105 ? -26.858 14.107 34.9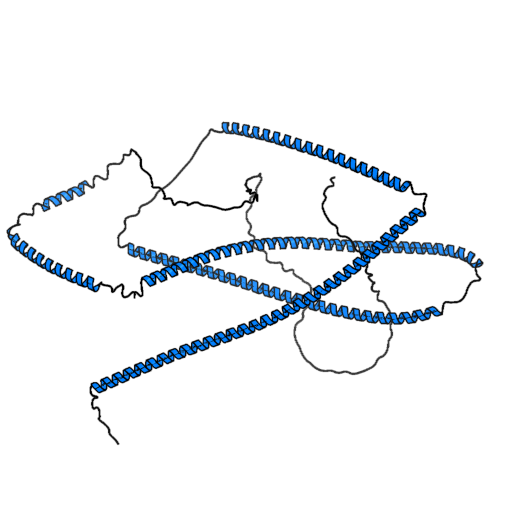16 1.00 97.50 105 ASN A N 1
ATOM 834 C CA . ASN A 1 105 ? -28.038 14.770 35.475 1.00 97.50 105 ASN A CA 1
ATOM 835 C C . ASN A 1 105 ? -28.735 13.914 36.546 1.00 97.50 105 ASN A C 1
ATOM 837 O O . ASN A 1 105 ? -29.218 14.438 37.551 1.00 97.50 105 ASN A O 1
ATOM 841 N N . SER A 1 106 ? -28.815 12.593 36.349 1.00 96.75 106 SER A N 1
ATOM 842 C CA . SER A 1 106 ? -29.397 11.681 37.341 1.00 96.75 106 SER A CA 1
ATOM 843 C C . SER A 1 106 ? -28.556 11.608 38.621 1.00 96.75 106 SER A C 1
ATOM 845 O O . SER A 1 106 ? -29.106 11.661 39.723 1.00 96.75 106 SER A O 1
ATOM 847 N N . PHE A 1 107 ? -27.228 11.590 38.485 1.00 96.62 107 PHE A N 1
ATOM 848 C CA . PHE A 1 107 ? -26.289 11.585 39.600 1.00 96.62 107 PHE A CA 1
ATOM 849 C C . PHE A 1 107 ? -26.362 12.886 40.404 1.00 96.62 107 PHE A C 1
ATOM 851 O O . PHE A 1 107 ? -26.441 12.856 41.632 1.00 96.62 107 PHE A O 1
ATOM 858 N N . GLU A 1 108 ? -26.411 14.038 39.734 1.00 96.75 108 GLU A N 1
ATOM 859 C CA . GLU A 1 108 ? -26.574 15.335 40.395 1.00 96.75 108 GLU A CA 1
ATOM 860 C C . GLU A 1 108 ? -27.894 15.424 41.167 1.00 96.75 108 GLU A C 1
ATOM 862 O O . GLU A 1 108 ? -27.911 15.871 42.319 1.00 96.75 108 GLU A O 1
ATOM 867 N N . LYS A 1 109 ? -28.996 14.934 40.582 1.00 96.81 109 LYS A N 1
ATOM 868 C CA . LYS A 1 109 ? -30.294 14.844 41.268 1.00 96.81 109 LYS A CA 1
ATOM 869 C C . LYS A 1 109 ? -30.219 13.959 42.511 1.00 96.81 109 LYS A C 1
ATOM 871 O O . LYS A 1 109 ? -30.707 14.367 43.567 1.00 96.81 109 LYS A O 1
ATOM 876 N N . LEU A 1 110 ? -29.586 12.787 42.416 1.00 95.38 110 LEU A N 1
ATOM 877 C CA . LEU A 1 110 ? -29.410 11.877 43.550 1.00 95.38 110 LEU A CA 1
ATOM 878 C C . LEU A 1 110 ? -28.551 12.512 44.654 1.00 95.38 110 LEU A C 1
ATOM 880 O O . LEU A 1 110 ? -28.930 12.490 45.825 1.00 95.38 110 LEU A O 1
ATOM 884 N N . ARG A 1 111 ? -27.441 13.157 44.284 1.00 91.56 111 ARG A N 1
ATOM 885 C CA . ARG A 1 111 ? -26.559 13.879 45.212 1.00 91.56 111 ARG A CA 1
ATOM 886 C C . ARG A 1 111 ? -27.299 15.006 45.935 1.00 91.56 111 ARG A C 1
ATOM 888 O O . ARG A 1 111 ? -27.170 15.153 47.152 1.00 91.56 111 ARG A O 1
ATOM 895 N N . LEU A 1 112 ? -28.099 15.790 45.210 1.00 94.31 112 LEU A N 1
ATOM 896 C CA . LEU A 1 112 ? -28.943 16.838 45.790 1.00 94.31 112 LEU A CA 1
ATOM 897 C C . LEU A 1 112 ? -29.994 16.254 46.740 1.00 94.31 112 LEU A C 1
ATOM 899 O O . LEU A 1 112 ? -30.218 16.815 47.813 1.00 94.31 112 LEU A O 1
ATOM 903 N N . HIS A 1 113 ? -30.614 15.128 46.380 1.00 92.06 113 HIS A N 1
ATOM 904 C CA . HIS A 1 113 ? -31.568 14.431 47.238 1.00 92.06 113 HIS A CA 1
ATOM 905 C C . HIS A 1 113 ? -30.913 13.944 48.539 1.00 92.06 113 HIS A C 1
ATOM 907 O O . HIS A 1 113 ? -31.421 14.230 49.621 1.00 92.06 113 HIS A O 1
ATOM 913 N N . GLN A 1 114 ? -29.742 13.308 48.460 1.00 86.50 114 GLN A N 1
ATOM 914 C CA . GLN A 1 114 ? -28.987 12.843 49.628 1.00 86.50 114 GLN A CA 1
ATOM 915 C C . GLN A 1 114 ? -28.565 14.005 50.545 1.00 86.50 114 GLN A C 1
ATOM 917 O O . GLN A 1 114 ? -28.673 13.914 51.769 1.00 86.50 114 GLN A O 1
ATOM 922 N N . MET A 1 115 ? -28.143 15.136 49.968 1.00 83.62 115 MET A N 1
ATOM 923 C CA . MET A 1 115 ? -27.835 16.362 50.717 1.00 83.62 115 MET A CA 1
ATOM 924 C C . MET A 1 115 ? -29.069 16.977 51.389 1.00 83.62 115 MET A C 1
ATOM 926 O O . MET A 1 115 ? -28.960 17.536 52.479 1.00 83.62 115 MET A O 1
ATOM 930 N N . LYS A 1 116 ? -30.250 16.887 50.769 1.00 88.81 116 LYS A N 1
ATOM 931 C CA . LYS A 1 116 ? -31.511 17.318 51.391 1.00 88.81 116 LYS A CA 1
ATOM 932 C C . LYS A 1 116 ? -31.924 16.364 52.518 1.00 88.81 116 LYS A C 1
ATOM 934 O O . LYS A 1 116 ? -32.216 16.843 53.610 1.00 88.81 116 LYS A O 1
ATOM 939 N N . GLN A 1 117 ? -31.854 15.048 52.310 1.00 79.81 117 GLN A N 1
ATOM 940 C CA . GLN A 1 117 ? -32.144 14.043 53.342 1.00 79.81 117 GLN A CA 1
ATOM 941 C C . GLN A 1 117 ? -31.220 14.157 54.560 1.00 79.81 117 GLN A C 1
ATOM 943 O O . GLN A 1 117 ? -31.694 14.117 55.690 1.00 79.81 117 GLN A O 1
ATOM 948 N N . SER A 1 118 ? -29.911 14.347 54.368 1.00 68.06 118 SER A N 1
ATOM 949 C CA . SER A 1 118 ? -28.969 14.486 55.488 1.00 68.06 118 SER A CA 1
ATOM 950 C C . SER A 1 118 ? -29.224 15.752 56.316 1.00 68.06 118 SER A C 1
ATOM 952 O O . SER A 1 118 ? -29.100 15.728 57.543 1.00 68.06 118 SER A O 1
ATOM 954 N N . LYS A 1 119 ? -29.646 16.847 55.669 1.00 76.44 119 LYS A N 1
ATOM 955 C CA . LYS A 1 119 ? -30.080 18.080 56.344 1.00 76.44 119 LYS A CA 1
ATOM 956 C C . LYS A 1 119 ? -31.379 17.890 57.131 1.00 76.44 119 LYS A C 1
ATOM 958 O O . LYS A 1 119 ? -31.501 18.477 58.203 1.00 76.44 119 LYS A O 1
ATOM 963 N N . VAL A 1 120 ? -32.316 17.081 56.632 1.00 72.44 120 VAL A N 1
ATOM 964 C CA . VAL A 1 120 ? -33.564 16.729 57.336 1.00 72.44 120 VAL A CA 1
ATOM 965 C C . VAL A 1 120 ? -33.269 15.819 58.536 1.00 72.44 120 VAL A C 1
ATOM 967 O O . VAL A 1 120 ? -33.615 16.173 59.659 1.00 72.44 120 VAL A O 1
ATOM 970 N N . ARG A 1 121 ? -32.467 14.759 58.358 1.00 58.56 121 ARG A N 1
ATOM 971 C CA . ARG A 1 121 ? -32.030 13.854 59.441 1.00 58.56 121 ARG A CA 1
ATOM 972 C C . ARG A 1 121 ? -31.269 14.578 60.565 1.00 58.56 121 ARG A C 1
ATOM 974 O O . ARG A 1 121 ? -31.424 14.239 61.732 1.00 58.56 121 ARG A O 1
ATOM 981 N N . ARG A 1 122 ? -30.474 15.612 60.243 1.00 57.81 122 ARG A N 1
ATOM 982 C CA . ARG A 1 122 ? -29.803 16.484 61.239 1.00 57.81 122 ARG A CA 1
ATOM 983 C C . ARG A 1 122 ? -30.745 17.429 61.993 1.00 57.81 122 ARG A C 1
ATOM 985 O O . ARG A 1 122 ? -30.355 17.940 63.046 1.00 57.81 122 ARG A O 1
ATOM 992 N N . LYS A 1 123 ? -31.925 17.727 61.440 1.00 60.53 123 LYS A N 1
ATOM 993 C CA . LYS A 1 123 ? -32.959 18.536 62.101 1.00 60.53 123 LYS A CA 1
ATOM 994 C C . LYS A 1 123 ? -33.871 17.684 62.990 1.00 60.53 123 LYS A C 1
ATOM 996 O O . LYS A 1 123 ? -34.327 18.194 64.002 1.00 60.53 123 LYS A O 1
ATOM 1001 N N . GLU A 1 124 ? -34.071 16.410 62.654 1.00 53.09 124 GLU A N 1
ATOM 1002 C CA . GLU A 1 124 ? -34.959 15.485 63.381 1.00 53.09 124 GLU A CA 1
ATOM 1003 C C . GLU A 1 124 ? -34.304 14.779 64.585 1.00 53.09 124 GLU A C 1
ATOM 1005 O O . GLU A 1 124 ? -35.015 14.271 65.443 1.00 53.09 124 GLU A O 1
ATOM 1010 N N . SER A 1 125 ? -32.970 14.793 64.714 1.00 43.38 125 SER A N 1
ATOM 1011 C CA . SER A 1 125 ? -32.269 14.280 65.906 1.00 43.38 125 SER A CA 1
ATOM 1012 C C . SER A 1 125 ? -31.349 15.342 66.528 1.00 43.38 125 SER A C 1
ATOM 1014 O O . SER A 1 125 ? -30.232 15.564 66.045 1.00 43.38 125 SER A O 1
ATOM 1016 N N . PRO A 1 126 ? -31.791 16.032 67.597 1.00 52.84 126 PRO A N 1
ATOM 1017 C CA . PRO A 1 126 ? -30.952 16.962 68.351 1.00 52.84 126 PRO A CA 1
ATOM 1018 C C . PRO A 1 126 ? -29.966 16.264 69.301 1.00 52.84 126 PRO A C 1
ATOM 1020 O O . PRO A 1 126 ? -29.007 16.901 69.719 1.00 52.84 126 PRO A O 1
ATOM 1023 N N . HIS A 1 127 ? -30.178 14.982 69.630 1.00 49.19 127 HIS A N 1
ATOM 1024 C CA . HIS A 1 127 ? -29.531 14.328 70.777 1.00 49.19 127 HIS A CA 1
ATOM 1025 C C . HIS A 1 127 ? -28.296 13.467 70.459 1.00 49.19 127 HIS A C 1
ATOM 1027 O O . HIS A 1 127 ? -27.669 12.958 71.379 1.00 49.19 127 HIS A O 1
ATOM 1033 N N . LEU A 1 128 ? -27.912 13.332 69.185 1.00 52.75 128 LEU A N 1
ATOM 1034 C CA . LEU A 1 128 ? -26.738 12.556 68.749 1.00 52.75 128 LEU A CA 1
ATOM 1035 C C . LEU A 1 128 ? -25.688 13.453 68.062 1.00 52.75 128 LEU A C 1
ATOM 1037 O O . LEU A 1 128 ? -25.126 13.105 67.024 1.00 52.75 128 LEU A O 1
ATOM 1041 N N . LYS A 1 129 ? -25.517 14.686 68.556 1.00 51.16 129 LYS A N 1
ATOM 1042 C CA . LYS A 1 129 ? -24.669 15.709 67.917 1.00 51.16 129 LYS A CA 1
ATOM 1043 C C . LYS A 1 129 ? -23.241 15.792 68.457 1.00 51.16 129 LYS A C 1
ATOM 1045 O O . LYS A 1 129 ? -22.433 16.434 67.797 1.00 51.16 129 LYS A O 1
ATOM 1050 N N . GLU A 1 130 ? -22.905 15.132 69.563 1.00 52.31 130 GLU A N 1
ATOM 1051 C CA . GLU A 1 130 ? -21.563 15.241 70.166 1.00 52.31 130 GLU A CA 1
ATOM 1052 C C . GLU A 1 130 ? -20.639 14.046 69.905 1.00 52.31 130 GLU A C 1
ATOM 1054 O O . GLU A 1 130 ? -19.454 14.261 69.670 1.00 52.31 130 GLU A O 1
ATOM 1059 N N . GLU A 1 131 ? -21.142 12.810 69.831 1.00 50.59 131 GLU A N 1
ATOM 1060 C CA . GLU A 1 131 ? -20.256 11.638 69.699 1.00 50.59 131 GLU A CA 1
ATOM 1061 C C . GLU A 1 131 ? -19.628 11.495 68.305 1.00 50.59 131 GLU A C 1
ATOM 1063 O O . GLU A 1 131 ? -18.428 11.280 68.190 1.00 50.59 131 GLU A O 1
ATOM 1068 N N . ILE A 1 132 ? -20.385 11.686 67.220 1.00 57.84 132 ILE A N 1
ATOM 1069 C CA . ILE A 1 132 ? -19.869 11.452 65.855 1.00 57.84 132 ILE A CA 1
ATOM 1070 C C . ILE A 1 132 ? -18.792 12.482 65.435 1.00 57.84 132 ILE A C 1
ATOM 1072 O O . ILE A 1 132 ? -17.801 12.081 64.817 1.00 57.84 132 ILE A O 1
ATOM 1076 N N . PRO A 1 133 ? -18.912 13.793 65.747 1.00 58.81 133 PRO A N 1
ATOM 1077 C CA . PRO A 1 133 ? -17.827 14.747 65.502 1.00 58.81 133 PRO A CA 1
ATOM 1078 C C . PRO A 1 133 ? -16.582 14.483 66.362 1.00 58.81 133 PRO A C 1
ATOM 1080 O O . PRO A 1 133 ? -15.467 14.698 65.885 1.00 58.81 133 PRO A O 1
ATOM 1083 N N . PHE A 1 134 ? -16.757 13.999 67.596 1.00 56.72 134 PHE A N 1
ATOM 1084 C CA . PHE A 1 134 ? -15.660 13.706 68.520 1.00 56.72 134 PHE A CA 1
ATOM 1085 C C . PHE A 1 134 ? -14.898 12.428 68.129 1.00 56.72 134 PHE A C 1
ATOM 1087 O O . PHE A 1 134 ? -13.670 12.432 68.099 1.00 56.72 134 PHE A O 1
ATOM 1094 N N . GLU A 1 135 ? -15.608 11.377 67.714 1.00 65.06 135 GLU A N 1
ATOM 1095 C CA . GLU A 1 135 ? -15.049 10.131 67.167 1.00 65.06 135 GLU A CA 1
ATOM 1096 C C . GLU A 1 135 ? -14.223 10.384 65.893 1.00 65.06 135 GLU A C 1
ATOM 1098 O O . GLU A 1 135 ? -13.092 9.910 65.771 1.00 65.06 135 GLU A O 1
ATOM 1103 N N . LEU A 1 136 ? -14.744 11.196 64.960 1.00 68.69 136 LEU A N 1
ATOM 1104 C CA . LEU A 1 136 ? -14.027 11.559 63.732 1.00 68.69 136 LEU A CA 1
ATOM 1105 C C . LEU A 1 136 ? -12.778 12.403 64.036 1.00 68.69 136 LEU A C 1
ATOM 1107 O O . LEU A 1 136 ? -11.735 12.212 63.411 1.00 68.69 136 LEU A O 1
ATOM 1111 N N . SER A 1 137 ? -12.868 13.314 65.010 1.00 72.31 137 SER A N 1
ATOM 1112 C CA . SER A 1 137 ? -11.733 14.119 65.470 1.00 72.31 137 SER A CA 1
ATOM 1113 C C . SER A 1 137 ? -10.652 13.256 66.129 1.00 72.31 137 SER A C 1
ATOM 1115 O O . SER A 1 137 ? -9.469 13.438 65.846 1.00 72.31 137 SER A O 1
ATOM 1117 N N . ASN A 1 138 ? -11.045 12.284 66.955 1.00 82.12 138 ASN A N 1
ATOM 1118 C CA . ASN A 1 138 ? -10.136 11.348 67.618 1.00 82.12 138 ASN A CA 1
ATOM 1119 C C . ASN A 1 138 ? -9.436 10.428 66.601 1.00 82.12 138 ASN A C 1
ATOM 1121 O O . ASN A 1 138 ? -8.215 10.274 66.621 1.00 82.12 138 ASN A O 1
ATOM 1125 N N . LEU A 1 139 ? -10.181 9.891 65.627 1.00 82.00 139 LEU A N 1
ATOM 1126 C CA . LEU A 1 139 ? -9.600 9.078 64.557 1.00 82.00 139 LEU A CA 1
ATOM 1127 C C . LEU A 1 139 ? -8.613 9.883 63.698 1.00 82.00 139 LEU A C 1
ATOM 1129 O O . LEU A 1 139 ? -7.560 9.368 63.325 1.00 82.00 139 LEU A O 1
ATOM 1133 N N . ASN A 1 140 ? -8.918 11.153 63.423 1.00 82.44 140 ASN A N 1
ATOM 1134 C CA . ASN A 1 140 ? -8.031 12.039 62.675 1.00 82.44 140 ASN A CA 1
ATOM 1135 C C . ASN A 1 140 ? -6.754 12.385 63.466 1.00 82.44 140 ASN A C 1
ATOM 1137 O O . ASN A 1 140 ? -5.665 12.392 62.898 1.00 82.44 140 ASN A O 1
ATOM 1141 N N . GLN A 1 141 ? -6.859 12.586 64.784 1.00 92.19 141 GLN A N 1
ATOM 1142 C CA . GLN A 1 141 ? -5.696 12.751 65.662 1.00 92.19 141 GLN A CA 1
ATOM 1143 C C . GLN A 1 141 ? -4.803 11.502 65.648 1.00 92.19 141 GLN A C 1
ATOM 1145 O O . GLN A 1 141 ? -3.592 11.603 65.457 1.00 92.19 141 GLN A O 1
ATOM 1150 N N . LYS A 1 142 ? -5.402 10.313 65.755 1.00 93.19 142 LYS A N 1
ATOM 1151 C CA . LYS A 1 142 ? -4.676 9.037 65.704 1.00 93.19 142 LYS A CA 1
ATOM 1152 C C . LYS A 1 142 ? -4.002 8.805 64.346 1.00 93.19 142 LYS A C 1
ATOM 1154 O O . LYS A 1 142 ? -2.902 8.259 64.280 1.00 93.19 142 LYS A O 1
ATOM 1159 N N . LEU A 1 143 ? -4.633 9.249 63.259 1.00 90.12 143 LEU A N 1
ATOM 1160 C CA . LEU A 1 143 ? -4.052 9.224 61.916 1.00 90.12 143 LEU A CA 1
ATOM 1161 C C . LEU A 1 143 ? -2.814 10.128 61.820 1.00 90.12 143 LEU A C 1
ATOM 1163 O O . LEU A 1 143 ? -1.800 9.712 61.260 1.00 90.12 143 LEU A O 1
ATOM 1167 N N . GLU A 1 144 ? -2.869 11.336 62.385 1.00 92.25 144 GLU A N 1
ATOM 1168 C CA . GLU A 1 144 ? -1.709 12.234 62.435 1.00 92.25 144 GLU A CA 1
ATOM 1169 C C . GLU A 1 144 ? -0.572 11.678 63.299 1.00 92.25 144 GLU A C 1
ATOM 1171 O O . GLU A 1 144 ? 0.594 11.787 62.921 1.00 92.25 144 GLU A O 1
ATOM 1176 N N . GLU A 1 145 ? -0.879 10.988 64.398 1.00 93.31 145 GLU A N 1
ATOM 1177 C CA . GLU A 1 145 ? 0.131 10.280 65.194 1.00 93.31 145 GLU A CA 1
ATOM 1178 C C . GLU A 1 145 ? 0.819 9.162 64.398 1.00 93.31 145 GLU A C 1
ATOM 1180 O O . GLU A 1 145 ? 2.043 9.016 64.463 1.00 93.31 145 GLU A O 1
ATOM 1185 N N . PHE A 1 146 ? 0.069 8.386 63.606 1.00 94.38 146 PHE A N 1
ATOM 1186 C CA . PHE A 1 146 ? 0.663 7.385 62.715 1.00 94.38 146 PHE A CA 1
ATOM 1187 C C . PHE A 1 146 ? 1.503 8.025 61.609 1.00 94.38 146 PHE A C 1
ATOM 1189 O O . PHE A 1 146 ? 2.592 7.531 61.319 1.00 94.38 146 PHE A O 1
ATOM 1196 N N . ARG A 1 147 ? 1.060 9.153 61.038 1.00 94.25 147 ARG A N 1
ATOM 1197 C CA . ARG A 1 147 ? 1.862 9.923 60.075 1.00 94.25 147 ARG A CA 1
ATOM 1198 C C . ARG A 1 147 ? 3.155 10.436 60.702 1.00 94.25 147 ARG A C 1
ATOM 1200 O O . ARG A 1 147 ? 4.197 10.372 60.059 1.00 94.25 147 ARG A O 1
ATOM 1207 N N . ALA A 1 148 ? 3.115 10.927 61.938 1.00 95.12 148 ALA A N 1
ATOM 1208 C CA . ALA A 1 148 ? 4.305 11.378 62.654 1.00 95.12 148 ALA A CA 1
ATOM 1209 C C . ALA A 1 148 ? 5.277 10.219 62.922 1.00 95.12 148 ALA A C 1
ATOM 1211 O O . ALA A 1 148 ? 6.473 10.359 62.675 1.00 95.12 148 ALA A O 1
ATOM 1212 N N . LYS A 1 149 ? 4.764 9.055 63.343 1.00 95.88 149 LYS A N 1
ATOM 1213 C CA . LYS A 1 149 ? 5.574 7.841 63.530 1.00 95.88 149 LYS A CA 1
ATOM 1214 C C . LYS A 1 149 ? 6.196 7.348 62.228 1.00 95.88 149 LYS A C 1
ATOM 1216 O O . LYS A 1 149 ? 7.366 6.997 62.239 1.00 95.88 149 LYS A O 1
ATOM 1221 N N . SER A 1 150 ? 5.449 7.360 61.122 1.00 92.25 150 SER A N 1
ATOM 1222 C CA . SER A 1 150 ? 5.982 7.004 59.799 1.00 92.25 150 SER A CA 1
ATOM 1223 C C . SER A 1 150 ? 7.177 7.882 59.443 1.00 92.25 150 SER A C 1
ATOM 1225 O O . SER A 1 150 ? 8.243 7.361 59.156 1.00 92.25 150 SER A O 1
ATOM 1227 N N . ARG A 1 151 ? 7.042 9.208 59.586 1.00 95.81 151 ARG A N 1
ATOM 1228 C CA . ARG A 1 151 ? 8.147 10.142 59.315 1.00 95.81 151 ARG A CA 1
ATOM 1229 C C . ARG A 1 151 ? 9.361 9.904 60.209 1.00 95.81 151 ARG A C 1
ATOM 1231 O O . ARG A 1 151 ? 10.476 10.203 59.801 1.00 95.81 151 ARG A O 1
ATOM 1238 N N . GLU A 1 152 ? 9.164 9.440 61.440 1.00 95.81 152 GLU A N 1
ATOM 1239 C CA . GLU A 1 152 ? 10.279 9.119 62.331 1.00 95.81 152 GLU A CA 1
ATOM 1240 C C . GLU A 1 152 ? 10.986 7.826 61.910 1.00 95.81 152 GLU A C 1
ATOM 1242 O O . GLU A 1 152 ? 12.213 7.788 61.908 1.00 95.81 152 GLU A O 1
ATOM 1247 N N . TRP A 1 153 ? 10.242 6.807 61.470 1.00 93.62 153 TRP A N 1
ATOM 1248 C CA . TRP A 1 153 ? 10.829 5.605 60.872 1.00 93.62 153 TRP A CA 1
ATOM 1249 C C . TRP A 1 153 ? 11.600 5.916 59.589 1.00 93.62 153 TRP A C 1
ATOM 1251 O O . TRP A 1 153 ? 12.722 5.438 59.455 1.00 93.62 153 TRP A O 1
ATOM 1261 N N . ASP A 1 154 ? 11.080 6.794 58.728 1.00 94.88 154 ASP A N 1
ATOM 1262 C CA . ASP A 1 154 ? 11.784 7.237 57.517 1.00 94.88 154 ASP A CA 1
ATOM 1263 C C . ASP A 1 154 ? 13.123 7.919 57.866 1.00 94.88 154 ASP A C 1
ATOM 1265 O O . ASP A 1 154 ? 14.147 7.696 57.220 1.00 94.88 154 ASP A O 1
ATOM 1269 N N . LYS A 1 155 ? 13.163 8.733 58.934 1.00 96.94 155 LYS A N 1
ATOM 1270 C CA . LYS A 1 155 ? 14.426 9.321 59.415 1.00 96.94 155 LYS A CA 1
ATOM 1271 C C . LYS A 1 155 ? 15.398 8.253 59.909 1.00 96.94 155 LYS A C 1
ATOM 1273 O O . LYS A 1 155 ? 16.588 8.354 59.619 1.00 96.94 155 LYS A O 1
ATOM 1278 N N . GLN A 1 156 ? 14.915 7.260 60.659 1.00 96.00 156 GLN A N 1
ATOM 1279 C CA . GLN A 1 156 ? 15.754 6.155 61.132 1.00 96.00 156 GLN A CA 1
ATOM 1280 C C . GLN A 1 156 ? 16.312 5.346 59.957 1.00 96.00 156 GLN A C 1
ATOM 1282 O O . GLN A 1 156 ? 17.502 5.043 59.939 1.00 96.00 156 GLN A O 1
ATOM 1287 N N . GLU A 1 157 ? 15.494 5.063 58.945 1.00 93.75 157 GLU A N 1
ATOM 1288 C CA . GLU A 1 157 ? 15.921 4.393 57.718 1.00 93.75 157 GLU A CA 1
ATOM 1289 C C . GLU A 1 157 ? 17.033 5.175 57.010 1.00 93.75 157 GLU A C 1
ATOM 1291 O O . GLU A 1 157 ? 18.084 4.610 56.713 1.00 93.75 157 GLU A O 1
ATOM 1296 N N . ILE A 1 158 ? 16.869 6.490 56.824 1.00 96.44 158 ILE A N 1
ATOM 1297 C CA . ILE A 1 158 ? 17.900 7.344 56.212 1.00 96.44 158 ILE A CA 1
ATOM 1298 C C . ILE A 1 158 ? 19.203 7.318 57.024 1.00 96.44 158 ILE A C 1
ATOM 1300 O O . ILE A 1 158 ? 20.292 7.261 56.441 1.00 96.44 158 ILE A O 1
ATOM 1304 N N . LEU A 1 159 ? 19.124 7.345 58.359 1.00 96.69 159 LEU A N 1
ATOM 1305 C CA . LEU A 1 159 ? 20.302 7.252 59.227 1.00 96.69 159 LEU A CA 1
ATOM 1306 C C . LEU A 1 159 ? 21.022 5.911 59.044 1.00 96.69 159 LEU A C 1
ATOM 1308 O O . LEU A 1 159 ? 22.234 5.896 58.822 1.00 96.69 159 LEU A O 1
ATOM 1312 N N . TYR A 1 160 ? 20.294 4.793 59.071 1.00 95.00 160 TYR A N 1
ATOM 1313 C CA . TYR A 1 160 ? 20.883 3.470 58.854 1.00 95.00 160 TYR A CA 1
ATOM 1314 C C . TYR A 1 160 ? 21.456 3.314 57.446 1.00 95.00 160 TYR A C 1
ATOM 1316 O O . TYR A 1 160 ? 22.576 2.826 57.298 1.00 95.00 160 TYR A O 1
ATOM 1324 N N . GLN A 1 161 ? 20.760 3.806 56.424 1.00 95.62 161 GLN A N 1
ATOM 1325 C CA . GLN A 1 161 ? 21.245 3.796 55.049 1.00 95.62 161 GLN A CA 1
ATOM 1326 C C . GLN A 1 161 ? 22.547 4.598 54.914 1.00 95.62 161 GLN A C 1
ATOM 1328 O O . GLN A 1 161 ? 23.503 4.144 54.286 1.00 95.62 161 GLN A O 1
ATOM 1333 N N . THR A 1 162 ? 22.628 5.760 55.567 1.00 96.44 162 THR A N 1
ATOM 1334 C CA . THR A 1 162 ? 23.844 6.586 55.604 1.00 96.44 162 THR A CA 1
ATOM 1335 C C . THR A 1 162 ? 24.997 5.852 56.290 1.00 96.44 162 THR A C 1
ATOM 1337 O O . THR A 1 162 ? 26.121 5.842 55.781 1.00 96.44 162 THR A O 1
ATOM 1340 N N . HIS A 1 163 ? 24.728 5.186 57.417 1.00 96.69 163 HIS A N 1
ATOM 1341 C CA . HIS A 1 163 ? 25.720 4.359 58.099 1.00 96.69 163 HIS A CA 1
ATOM 1342 C C . HIS A 1 163 ? 26.224 3.219 57.208 1.00 96.69 163 HIS A C 1
ATOM 1344 O O . HIS A 1 163 ? 27.438 3.032 57.111 1.00 96.69 163 HIS A O 1
ATOM 1350 N N . LEU A 1 164 ? 25.336 2.517 56.499 1.00 96.62 164 LEU A N 1
ATOM 1351 C CA . LEU A 1 164 ? 25.714 1.455 55.563 1.00 96.62 164 LEU A CA 1
ATOM 1352 C C . LEU A 1 164 ? 26.607 1.979 54.433 1.00 96.62 164 LEU A C 1
ATOM 1354 O O . LEU A 1 164 ? 27.640 1.378 54.148 1.00 96.62 164 LEU A O 1
ATOM 1358 N N . VAL A 1 165 ? 26.272 3.130 53.844 1.00 96.44 165 VAL A N 1
ATOM 1359 C CA . VAL A 1 165 ? 27.109 3.770 52.814 1.00 96.44 165 VAL A CA 1
ATOM 1360 C C . VAL A 1 165 ? 28.489 4.139 53.367 1.00 96.44 165 VAL A C 1
ATOM 1362 O O . VAL A 1 165 ? 29.499 3.929 52.695 1.00 96.44 165 VAL A O 1
ATOM 1365 N N . SER A 1 166 ? 28.566 4.646 54.602 1.00 94.62 166 SER A N 1
ATOM 1366 C CA . SER A 1 166 ? 29.857 4.959 55.230 1.00 94.62 166 SER A CA 1
ATOM 1367 C C . SER A 1 166 ? 30.711 3.709 55.482 1.00 94.62 166 SER A C 1
ATOM 1369 O O . SER A 1 166 ? 31.925 3.745 55.275 1.00 94.62 166 SER A O 1
ATOM 1371 N N . LEU A 1 167 ? 30.085 2.592 55.871 1.00 96.69 167 LEU A N 1
ATOM 1372 C CA . LEU A 1 167 ? 30.762 1.313 56.092 1.00 96.69 167 LEU A CA 1
ATOM 1373 C C . LEU A 1 167 ? 31.265 0.711 54.774 1.00 96.69 167 LEU A C 1
ATOM 1375 O O . LEU A 1 167 ? 32.411 0.271 54.710 1.00 96.69 167 LEU A O 1
ATOM 1379 N N . ASP A 1 168 ? 30.462 0.760 53.708 1.00 95.94 168 ASP A N 1
ATOM 1380 C CA . ASP A 1 168 ? 30.875 0.340 52.362 1.00 95.94 168 ASP A CA 1
ATOM 1381 C C . ASP A 1 168 ? 32.061 1.176 51.848 1.00 95.94 168 ASP A C 1
ATOM 1383 O O . ASP A 1 168 ? 33.036 0.637 51.317 1.00 95.94 168 ASP A O 1
ATOM 1387 N N . ALA A 1 169 ? 32.047 2.494 52.081 1.00 94.81 169 ALA A N 1
ATOM 1388 C CA . ALA A 1 169 ? 33.170 3.364 51.738 1.00 94.81 169 ALA A CA 1
ATOM 1389 C C . ALA A 1 169 ? 34.452 2.995 52.509 1.00 94.81 169 ALA A C 1
ATOM 1391 O O . ALA A 1 169 ? 35.534 2.936 51.917 1.00 94.81 169 ALA A O 1
ATOM 1392 N N . GLN A 1 170 ? 34.345 2.692 53.810 1.00 95.94 170 GLN A N 1
ATOM 1393 C CA . GLN A 1 170 ? 35.479 2.204 54.603 1.00 95.94 170 GLN A CA 1
ATOM 1394 C C . GLN A 1 170 ? 35.998 0.855 54.088 1.00 95.94 170 GLN A C 1
ATOM 1396 O O . GLN A 1 170 ? 37.209 0.685 53.938 1.00 95.94 170 GLN A O 1
ATOM 1401 N N . GLN A 1 171 ? 35.108 -0.085 53.758 1.00 95.81 171 GLN A N 1
ATOM 1402 C CA . GLN A 1 171 ? 35.477 -1.385 53.195 1.00 95.81 171 GLN A CA 1
ATOM 1403 C C . GLN A 1 171 ? 36.219 -1.237 51.860 1.00 95.81 171 GLN A C 1
ATOM 1405 O O . GLN A 1 171 ? 37.244 -1.890 51.651 1.00 95.81 171 GLN A O 1
ATOM 1410 N N . LYS A 1 172 ? 35.750 -0.352 50.972 1.00 95.31 172 LYS A N 1
ATOM 1411 C CA . LYS A 1 172 ? 36.416 -0.048 49.696 1.00 95.31 172 LYS A CA 1
ATOM 1412 C C . LYS A 1 172 ? 37.809 0.532 49.902 1.00 95.31 172 LYS A C 1
ATOM 1414 O O . LYS A 1 172 ? 38.754 0.068 49.267 1.00 95.31 172 LYS A O 1
ATOM 1419 N N . LEU A 1 173 ? 37.960 1.479 50.829 1.00 96.31 173 LEU A N 1
ATOM 1420 C CA . LEU A 1 173 ? 39.262 2.065 51.151 1.00 96.31 173 LEU A CA 1
ATOM 1421 C C . LEU A 1 173 ? 40.242 1.012 51.693 1.00 96.31 173 LEU A C 1
ATOM 1423 O O . LEU A 1 173 ? 41.406 0.975 51.289 1.00 96.31 173 LEU A O 1
ATOM 1427 N N . LEU A 1 174 ? 39.775 0.131 52.583 1.00 94.94 174 LEU A N 1
ATOM 1428 C CA . LEU A 1 174 ? 40.580 -0.976 53.104 1.00 94.94 174 LEU A CA 1
ATOM 1429 C C . LEU A 1 174 ? 40.958 -1.971 51.999 1.00 94.94 174 LEU A C 1
ATOM 1431 O O . LEU A 1 174 ? 42.113 -2.386 51.924 1.00 94.94 174 LEU A O 1
ATOM 1435 N N . SER A 1 175 ? 40.028 -2.304 51.102 1.00 92.12 175 SER A N 1
ATOM 1436 C CA . SER A 1 175 ? 40.299 -3.163 49.943 1.00 92.12 175 SER A CA 1
ATOM 1437 C C . SER A 1 175 ? 41.356 -2.553 49.019 1.00 92.12 175 SER A C 1
ATOM 1439 O O . SER A 1 175 ? 42.287 -3.240 48.597 1.00 92.12 175 SER A O 1
ATOM 1441 N N . GLU A 1 176 ? 41.286 -1.247 48.761 1.00 95.19 176 GLU A N 1
ATOM 1442 C CA . GLU A 1 176 ? 42.284 -0.545 47.959 1.00 95.19 176 GLU A CA 1
ATOM 1443 C C . GLU A 1 176 ? 43.669 -0.553 48.622 1.00 95.19 176 GLU A C 1
ATOM 1445 O O . GLU A 1 176 ? 44.667 -0.834 47.954 1.00 95.19 176 GLU A O 1
ATOM 1450 N N . LYS A 1 177 ? 43.740 -0.358 49.946 1.00 95.06 177 LYS A N 1
ATOM 1451 C CA . LYS A 1 177 ? 44.984 -0.521 50.716 1.00 95.06 177 LYS A CA 1
ATOM 1452 C C . LYS A 1 177 ? 45.543 -1.943 50.605 1.00 95.06 177 LYS A C 1
ATOM 1454 O O . LYS A 1 177 ? 46.734 -2.101 50.343 1.00 95.06 177 LYS A O 1
ATOM 1459 N N . CYS A 1 178 ? 44.709 -2.976 50.737 1.00 89.50 178 CYS A N 1
ATOM 1460 C CA . CYS A 1 178 ? 45.128 -4.370 50.557 1.00 89.50 178 CYS A CA 1
ATOM 1461 C C . CYS A 1 178 ? 45.671 -4.633 49.144 1.00 89.50 178 CYS A C 1
ATOM 1463 O O . CYS A 1 178 ? 46.731 -5.242 49.001 1.00 89.50 178 CYS A O 1
ATOM 1465 N N . ASN A 1 179 ? 45.006 -4.117 48.108 1.00 93.62 179 ASN A N 1
ATOM 1466 C CA . ASN A 1 179 ? 45.464 -4.233 46.722 1.00 93.62 179 ASN A CA 1
ATOM 1467 C C . ASN A 1 179 ? 46.818 -3.539 46.503 1.00 93.62 179 ASN A C 1
ATOM 1469 O O . ASN A 1 179 ? 47.672 -4.060 45.784 1.00 93.62 179 ASN A O 1
ATOM 1473 N N . GLN A 1 180 ? 47.041 -2.378 47.128 1.00 93.69 180 GLN A N 1
ATOM 1474 C CA . GLN A 1 180 ? 48.332 -1.682 47.085 1.00 93.69 180 GLN A CA 1
ATOM 1475 C C . GLN A 1 180 ? 49.442 -2.521 47.729 1.00 93.69 180 GLN A C 1
ATOM 1477 O O . GLN A 1 180 ? 50.489 -2.713 47.107 1.00 93.69 180 GLN A O 1
ATOM 1482 N N . PHE A 1 181 ? 49.200 -3.090 48.915 1.00 92.88 181 PHE A N 1
ATOM 1483 C CA . PHE A 1 181 ? 50.157 -3.994 49.562 1.00 92.88 181 PHE A CA 1
ATOM 1484 C C . PHE A 1 181 ? 50.430 -5.250 48.725 1.00 92.88 181 PHE A C 1
ATOM 1486 O O . PHE A 1 181 ? 51.580 -5.668 48.603 1.00 92.88 181 PHE A O 1
ATOM 1493 N N . GLN A 1 182 ? 49.407 -5.824 48.086 1.00 90.00 182 GLN A N 1
ATOM 1494 C CA . GLN A 1 182 ? 49.570 -6.987 47.213 1.00 90.00 182 GLN A CA 1
ATOM 1495 C C . GLN A 1 182 ? 50.432 -6.668 45.984 1.00 90.00 182 GLN A C 1
ATOM 1497 O O . GLN A 1 182 ? 51.348 -7.426 45.664 1.00 90.00 182 GLN A O 1
ATOM 1502 N N . LYS A 1 183 ? 50.196 -5.527 45.323 1.00 91.62 183 LYS A N 1
ATOM 1503 C CA . LYS A 1 183 ? 51.030 -5.062 44.201 1.00 91.62 183 LYS A CA 1
ATOM 1504 C C . LYS A 1 183 ? 52.471 -4.802 44.637 1.00 91.62 183 LYS A C 1
ATOM 1506 O O . LYS A 1 183 ? 53.405 -5.157 43.920 1.00 91.62 183 LYS A O 1
ATOM 1511 N N . GLN A 1 184 ? 52.664 -4.222 45.821 1.00 89.44 184 GLN A N 1
ATOM 1512 C CA . GLN A 1 184 ? 53.993 -4.017 46.389 1.00 89.44 184 GLN A CA 1
ATOM 1513 C C . GLN A 1 184 ? 54.710 -5.357 46.636 1.00 89.44 184 GLN A C 1
ATOM 1515 O O . GLN A 1 184 ? 55.867 -5.506 46.246 1.00 89.44 184 GLN A O 1
ATOM 1520 N N . ALA A 1 185 ? 54.021 -6.357 47.194 1.00 83.44 185 ALA A N 1
ATOM 1521 C CA . ALA A 1 185 ? 54.569 -7.700 47.391 1.00 83.44 185 ALA A CA 1
ATOM 1522 C C . ALA A 1 185 ? 54.950 -8.383 46.061 1.00 83.44 185 ALA A C 1
ATOM 1524 O O . ALA A 1 185 ? 56.037 -8.947 45.946 1.00 83.44 185 ALA A O 1
ATOM 1525 N N . GLN A 1 186 ? 54.105 -8.275 45.030 1.00 85.56 186 GLN A N 1
ATOM 1526 C CA . GLN A 1 186 ? 54.388 -8.805 43.688 1.00 85.56 186 GLN A CA 1
ATOM 1527 C C . GLN A 1 186 ? 55.585 -8.116 43.016 1.00 85.56 186 GLN A C 1
ATOM 1529 O O . GLN A 1 186 ? 56.377 -8.771 42.337 1.00 85.56 186 GLN A O 1
ATOM 1534 N N . SER A 1 187 ? 55.756 -6.807 43.223 1.00 82.50 187 SER A N 1
ATOM 1535 C CA . SER A 1 187 ? 56.931 -6.071 42.739 1.00 82.50 187 SER A CA 1
ATOM 1536 C C . SER A 1 187 ? 58.224 -6.601 43.367 1.00 82.50 187 SER A C 1
ATOM 1538 O O . SER A 1 187 ? 59.182 -6.889 42.647 1.00 82.50 187 SER A O 1
ATOM 1540 N N . TYR A 1 188 ? 58.237 -6.836 44.685 1.00 79.50 188 TYR A N 1
ATOM 1541 C CA . TYR A 1 188 ? 59.376 -7.478 45.351 1.00 79.50 188 TYR A CA 1
ATOM 1542 C C . TYR A 1 188 ? 59.620 -8.906 44.844 1.00 79.50 188 TYR A C 1
ATOM 1544 O O . TYR A 1 188 ? 60.764 -9.285 44.606 1.00 79.50 188 TYR A O 1
ATOM 1552 N N . GLN A 1 189 ? 58.563 -9.685 44.605 1.00 76.62 189 GLN A N 1
ATOM 1553 C CA . GLN A 1 189 ? 58.679 -11.034 44.047 1.00 76.62 189 GLN A CA 1
ATOM 1554 C C . GLN A 1 189 ? 59.278 -11.034 42.629 1.00 76.62 189 GLN A C 1
ATOM 1556 O O . GLN A 1 189 ? 60.120 -11.873 42.317 1.00 76.62 189 GLN A O 1
ATOM 1561 N N . THR A 1 190 ? 58.904 -10.062 41.794 1.00 74.50 190 THR A N 1
ATOM 1562 C CA . THR A 1 190 ? 59.415 -9.918 40.419 1.00 74.50 190 THR A CA 1
ATOM 1563 C C . THR A 1 190 ? 60.895 -9.526 40.402 1.00 74.50 190 THR A C 1
ATOM 1565 O O . THR A 1 190 ? 61.663 -10.020 39.576 1.00 74.50 190 THR A O 1
ATOM 1568 N N . GLN A 1 191 ? 61.329 -8.694 41.355 1.00 76.00 191 GLN A N 1
ATOM 1569 C CA . GLN A 1 191 ? 62.749 -8.373 41.544 1.00 76.00 191 GLN A CA 1
ATOM 1570 C C . GLN A 1 191 ? 63.577 -9.605 41.948 1.00 76.00 191 GLN A C 1
ATOM 1572 O O . GLN A 1 191 ? 64.746 -9.704 41.578 1.00 76.00 191 GLN A O 1
ATOM 1577 N N . LEU A 1 192 ? 62.976 -10.572 42.651 1.00 59.91 192 LEU A N 1
ATOM 1578 C CA . LEU A 1 192 ? 63.638 -11.818 43.053 1.00 59.91 192 LEU A CA 1
ATOM 1579 C C . LEU A 1 192 ? 63.723 -12.864 41.921 1.00 59.91 192 LEU A C 1
ATOM 1581 O O . LEU A 1 192 ? 64.630 -13.693 41.939 1.00 59.91 192 LEU A O 1
ATOM 1585 N N . SER A 1 193 ? 62.839 -12.827 40.915 1.00 56.91 193 SER A N 1
ATOM 1586 C CA . SER A 1 193 ? 62.800 -13.809 39.811 1.00 56.91 193 SER A CA 1
ATOM 1587 C C . SER A 1 193 ? 63.656 -13.460 38.577 1.00 56.91 193 SER A C 1
ATOM 1589 O O . SER A 1 193 ? 63.708 -14.238 37.629 1.00 56.91 193 SER A O 1
ATOM 1591 N N . GLY A 1 194 ? 64.353 -12.319 38.561 1.00 51.84 194 GLY A N 1
ATOM 1592 C CA . GLY A 1 194 ? 65.072 -11.781 37.393 1.00 51.84 194 GLY A CA 1
ATOM 1593 C C . GLY A 1 194 ? 66.399 -12.446 36.976 1.00 51.84 194 GLY A C 1
ATOM 1594 O O . GLY A 1 194 ? 67.221 -11.778 36.354 1.00 51.84 194 GLY A O 1
ATOM 1595 N N . LYS A 1 195 ? 66.666 -13.725 37.285 1.00 44.84 195 LYS A N 1
ATOM 1596 C CA . LYS A 1 195 ? 67.887 -14.427 36.818 1.00 44.84 195 LYS A CA 1
ATOM 1597 C C . LYS A 1 195 ? 67.635 -15.893 36.430 1.00 44.84 195 LYS A C 1
ATOM 1599 O O . LYS A 1 195 ? 67.645 -16.747 37.314 1.00 44.84 195 LYS A O 1
ATOM 1604 N N . LYS A 1 196 ? 67.515 -16.176 35.117 1.00 36.81 196 LYS A N 1
ATOM 1605 C CA . LYS A 1 196 ? 68.091 -17.343 34.382 1.00 36.81 196 LYS A CA 1
ATOM 1606 C C . LYS A 1 196 ? 67.687 -17.362 32.876 1.00 36.81 196 LYS A C 1
ATOM 1608 O O . LYS A 1 196 ? 66.519 -17.094 32.610 1.00 36.81 196 LYS A O 1
ATOM 1613 N N . PRO A 1 197 ? 68.596 -17.676 31.915 1.00 50.47 197 PRO A N 1
ATOM 1614 C CA . PRO A 1 197 ? 68.321 -17.717 30.461 1.00 50.47 197 PRO A CA 1
ATOM 1615 C C . PRO A 1 197 ? 68.344 -19.139 29.833 1.00 50.47 197 PRO A C 1
ATOM 1617 O O . PRO A 1 197 ? 68.659 -20.090 30.552 1.00 50.47 197 PRO A O 1
ATOM 1620 N N . CYS A 1 198 ? 68.066 -19.207 28.507 1.00 32.53 198 CYS A N 1
ATOM 1621 C CA . CYS A 1 198 ? 68.481 -20.182 27.446 1.00 32.53 198 CYS A CA 1
ATOM 1622 C C . CYS A 1 198 ? 67.310 -20.813 26.632 1.00 32.53 198 CYS A C 1
ATOM 1624 O O . CYS A 1 198 ? 66.284 -21.085 27.247 1.00 32.53 198 CYS A O 1
ATOM 1626 N N . THR A 1 199 ? 67.346 -21.189 25.332 1.00 33.84 199 THR A N 1
ATOM 1627 C CA . THR A 1 199 ? 68.147 -20.948 24.086 1.00 33.84 199 THR A CA 1
ATOM 1628 C C . THR A 1 199 ? 67.465 -21.743 22.921 1.00 33.84 199 THR A C 1
ATOM 1630 O O . THR A 1 199 ? 66.758 -22.704 23.220 1.00 33.84 199 THR A O 1
ATOM 1633 N N . GLU A 1 200 ? 67.760 -21.370 21.655 1.00 33.78 200 GLU A N 1
ATOM 1634 C CA . GLU A 1 200 ? 67.873 -22.172 20.388 1.00 33.78 200 GLU A CA 1
ATOM 1635 C C . GLU A 1 200 ? 66.703 -22.158 19.376 1.00 33.78 200 GLU A C 1
ATOM 1637 O O . GLU A 1 200 ? 65.545 -22.227 19.775 1.00 33.78 200 GLU A O 1
ATOM 1642 N N . ASP A 1 201 ? 66.892 -22.251 18.045 1.00 29.34 201 ASP A N 1
ATOM 1643 C CA . ASP A 1 201 ? 67.870 -21.764 17.029 1.00 29.34 201 ASP A CA 1
ATOM 1644 C C . ASP A 1 201 ? 67.468 -22.370 15.646 1.00 29.34 201 ASP A C 1
ATOM 1646 O O . ASP A 1 201 ? 66.757 -23.374 15.611 1.00 29.34 201 ASP A O 1
ATOM 1650 N N . SER A 1 202 ? 68.030 -21.845 14.537 1.00 32.31 202 SER A N 1
ATOM 1651 C CA . SER A 1 202 ? 68.144 -22.421 13.152 1.00 32.31 202 SER A CA 1
ATOM 1652 C C . SER A 1 202 ? 66.960 -22.204 12.173 1.00 32.31 202 SER A C 1
ATOM 1654 O O . SER A 1 202 ? 65.846 -22.616 12.473 1.00 32.31 202 SER A O 1
ATOM 1656 N N . SER A 1 203 ? 67.015 -21.514 11.014 1.00 30.52 203 SER A N 1
ATOM 1657 C CA . SER A 1 203 ? 67.973 -21.262 9.893 1.00 30.52 203 SER A CA 1
ATOM 1658 C C . SER A 1 203 ? 67.847 -22.215 8.676 1.00 30.52 203 SER A C 1
ATOM 1660 O O . SER A 1 203 ? 67.800 -23.428 8.852 1.00 30.52 203 SER A O 1
ATOM 1662 N N . SER A 1 204 ? 67.774 -21.653 7.448 1.00 33.19 204 SER A N 1
ATOM 1663 C CA . SER A 1 204 ? 68.457 -22.097 6.199 1.00 33.19 204 SER A CA 1
ATOM 1664 C C . SER A 1 204 ? 67.953 -21.347 4.942 1.00 33.19 204 SER A C 1
ATOM 1666 O O . SER A 1 204 ? 66.754 -21.321 4.669 1.00 33.19 204 SER A O 1
ATOM 1668 N N . GLU A 1 205 ? 68.895 -20.812 4.157 1.00 32.75 205 GLU A N 1
ATOM 1669 C CA . GLU A 1 205 ? 68.788 -20.222 2.800 1.00 32.75 205 GLU A CA 1
ATOM 1670 C C . GLU A 1 205 ? 69.184 -21.243 1.695 1.00 32.75 205 GLU A C 1
ATOM 1672 O O . GLU A 1 205 ? 69.693 -22.308 2.047 1.00 32.75 205 GLU A O 1
ATOM 1677 N N . ASP A 1 206 ? 68.941 -20.955 0.392 1.00 30.02 206 ASP A N 1
ATOM 1678 C CA . ASP A 1 206 ? 69.965 -20.712 -0.684 1.00 30.02 206 ASP A CA 1
ATOM 1679 C C . ASP A 1 206 ? 69.377 -20.753 -2.158 1.00 30.02 206 ASP A C 1
ATOM 1681 O O . ASP A 1 206 ? 68.387 -21.459 -2.383 1.00 30.02 206 ASP A O 1
ATOM 1685 N N . PRO A 1 207 ? 69.935 -20.026 -3.177 1.00 46.19 207 PRO A N 1
ATOM 1686 C CA . PRO A 1 207 ? 69.338 -19.629 -4.482 1.00 46.19 207 PRO A CA 1
ATOM 1687 C C . PRO A 1 207 ? 70.090 -20.124 -5.757 1.00 46.19 207 PRO A C 1
ATOM 1689 O O . PRO A 1 207 ? 71.198 -20.634 -5.633 1.00 46.19 207 PRO A O 1
ATOM 1692 N N . ARG A 1 208 ? 69.574 -19.904 -7.001 1.00 31.73 208 ARG A N 1
ATOM 1693 C CA . ARG A 1 208 ? 70.367 -19.981 -8.275 1.00 31.73 208 ARG A CA 1
ATOM 1694 C C . ARG A 1 208 ? 69.905 -19.077 -9.454 1.00 31.73 208 ARG A C 1
ATOM 1696 O O . ARG A 1 208 ? 68.731 -19.023 -9.794 1.00 31.73 208 ARG A O 1
ATOM 1703 N N . LEU A 1 209 ? 70.937 -18.465 -10.053 1.00 35.09 209 LEU A N 1
ATOM 1704 C CA . LEU A 1 209 ? 71.218 -17.639 -11.258 1.00 35.09 209 LEU A CA 1
ATOM 1705 C C . LEU A 1 209 ? 70.430 -17.813 -12.591 1.00 35.09 209 LEU A C 1
ATOM 1707 O O . LEU A 1 209 ? 70.025 -18.919 -12.939 1.00 35.09 209 LEU A O 1
ATOM 1711 N N . MET A 1 210 ? 70.374 -16.729 -13.397 1.00 31.33 210 MET A N 1
ATOM 1712 C CA . MET A 1 210 ? 69.941 -16.656 -14.817 1.00 31.33 210 MET A CA 1
ATOM 1713 C C . MET A 1 210 ? 70.916 -15.829 -15.691 1.00 31.33 210 MET A C 1
ATOM 1715 O O . MET A 1 210 ? 71.519 -14.878 -15.197 1.00 31.33 210 MET A O 1
ATOM 1719 N N . CYS A 1 211 ? 71.054 -16.218 -16.970 1.00 35.09 211 CYS A N 1
ATOM 1720 C CA . CYS A 1 211 ? 71.923 -15.648 -18.020 1.00 35.09 211 CYS A CA 1
ATOM 1721 C C . CYS A 1 211 ? 71.224 -14.583 -18.904 1.00 35.09 211 CYS A C 1
ATOM 1723 O O . CYS A 1 211 ? 70.001 -14.558 -18.994 1.00 35.09 211 CYS A O 1
ATOM 1725 N N . GLU A 1 212 ? 72.043 -13.764 -19.579 1.00 35.25 212 GLU A N 1
ATOM 1726 C CA . GLU A 1 212 ? 71.749 -12.656 -20.522 1.00 35.25 212 GLU A CA 1
ATOM 1727 C C . GLU A 1 212 ? 70.948 -13.037 -21.808 1.00 35.25 212 GLU A C 1
ATOM 1729 O O . GLU A 1 212 ? 71.104 -14.170 -22.274 1.00 35.25 212 GLU A O 1
ATOM 1734 N N . PRO A 1 213 ? 70.147 -12.124 -22.427 1.00 50.25 213 PRO A N 1
ATOM 1735 C CA . PRO A 1 213 ? 69.229 -12.432 -23.542 1.00 50.25 213 PRO A CA 1
ATOM 1736 C C . PRO A 1 213 ? 69.675 -11.977 -24.959 1.00 50.25 213 PRO A C 1
ATOM 1738 O O . PRO A 1 213 ? 70.292 -10.930 -25.139 1.00 50.25 213 PRO A O 1
ATOM 1741 N N . ASP A 1 214 ? 69.268 -12.749 -25.981 1.00 36.50 214 ASP A N 1
ATOM 1742 C CA . ASP A 1 214 ? 69.424 -12.498 -27.431 1.00 36.50 214 ASP A CA 1
ATOM 1743 C C . ASP A 1 214 ? 68.237 -11.692 -28.026 1.00 36.50 214 ASP A C 1
ATOM 1745 O O . ASP A 1 214 ? 67.069 -12.040 -27.834 1.00 36.50 214 ASP A O 1
ATOM 1749 N N . HIS A 1 215 ? 68.508 -10.686 -28.870 1.00 53.28 215 HIS A N 1
ATOM 1750 C CA . HIS A 1 215 ? 67.521 -9.772 -29.498 1.00 53.28 215 HIS A CA 1
ATOM 1751 C C . HIS A 1 215 ? 66.575 -10.385 -30.569 1.00 53.28 215 HIS A C 1
ATOM 1753 O O . HIS A 1 215 ? 65.966 -9.659 -31.355 1.00 53.28 215 HIS A O 1
ATOM 1759 N N . SER A 1 216 ? 66.396 -11.709 -30.612 1.00 49.97 216 SER A N 1
ATOM 1760 C CA . SER A 1 216 ? 65.304 -12.363 -31.371 1.00 49.97 216 SER A CA 1
ATOM 1761 C C . SER A 1 216 ? 64.184 -12.909 -30.471 1.00 49.97 216 SER A C 1
ATOM 1763 O O . SER A 1 216 ? 63.108 -13.260 -30.960 1.00 49.97 216 SER A O 1
ATOM 1765 N N . CYS A 1 217 ? 64.404 -12.909 -29.151 1.00 52.84 217 CYS A N 1
ATOM 1766 C CA . CYS A 1 217 ? 63.449 -13.377 -28.151 1.00 52.84 217 CYS A CA 1
ATOM 1767 C C . CYS A 1 217 ? 62.313 -12.364 -27.909 1.00 52.84 217 CYS A C 1
ATOM 1769 O O . CYS A 1 217 ? 61.162 -12.754 -27.748 1.00 52.84 217 CYS A O 1
ATOM 1771 N N . GLU A 1 218 ? 62.584 -11.058 -28.017 1.00 55.47 218 GLU A N 1
ATOM 1772 C CA . GLU A 1 218 ? 61.623 -9.990 -27.684 1.00 55.47 218 GLU A CA 1
ATOM 1773 C C . GLU A 1 218 ? 60.337 -9.991 -28.533 1.00 55.47 218 GLU A C 1
ATOM 1775 O O . GLU A 1 218 ? 59.294 -9.508 -28.095 1.00 55.47 218 GLU A O 1
ATOM 1780 N N . THR A 1 219 ? 60.374 -10.463 -29.782 1.00 58.09 219 THR A N 1
ATOM 1781 C CA . THR A 1 219 ? 59.161 -10.617 -30.611 1.00 58.09 219 THR A CA 1
ATOM 1782 C C . THR A 1 219 ? 58.336 -11.830 -30.188 1.00 58.09 219 THR A C 1
ATOM 1784 O O . THR A 1 219 ? 57.121 -11.710 -30.069 1.00 58.09 219 THR A O 1
ATOM 1787 N N . SER A 1 220 ? 58.989 -12.955 -29.879 1.00 66.62 220 SER A N 1
ATOM 1788 C CA . SER A 1 220 ? 58.316 -14.163 -29.382 1.00 66.62 220 SER A CA 1
ATOM 1789 C C . SER A 1 220 ? 57.716 -13.932 -27.993 1.00 66.62 220 SER A C 1
ATOM 1791 O O . SER A 1 220 ? 56.572 -14.297 -27.751 1.00 66.62 220 SER A O 1
ATOM 1793 N N . GLU A 1 221 ? 58.446 -13.253 -27.107 1.00 70.19 221 GLU A N 1
ATOM 1794 C CA . GLU A 1 221 ? 57.995 -12.890 -25.759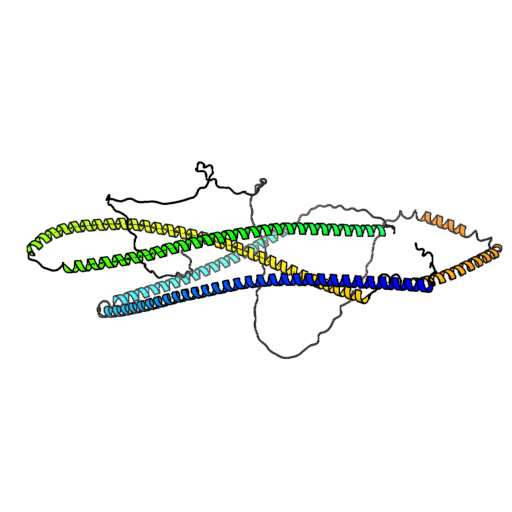 1.00 70.19 221 GLU A CA 1
ATOM 1795 C C . GLU A 1 221 ? 56.827 -11.893 -25.785 1.00 70.19 221 GLU A C 1
ATOM 1797 O O . GLU A 1 221 ? 55.903 -11.990 -24.975 1.00 70.19 221 GLU A O 1
ATOM 1802 N N . ARG A 1 222 ? 56.820 -10.939 -26.730 1.00 79.00 222 ARG A N 1
ATOM 1803 C CA . ARG A 1 222 ? 55.691 -10.009 -26.915 1.00 79.00 222 ARG A CA 1
ATOM 1804 C C . ARG A 1 222 ? 54.436 -10.722 -27.405 1.00 79.00 222 ARG A C 1
ATOM 1806 O O . ARG A 1 222 ? 53.359 -10.453 -26.872 1.00 79.00 222 ARG A O 1
ATOM 1813 N N . ASP A 1 223 ? 54.563 -11.627 -28.371 1.00 81.50 223 ASP A N 1
ATOM 1814 C CA . ASP A 1 223 ? 53.434 -12.417 -28.866 1.00 81.50 223 ASP A CA 1
ATOM 1815 C C . ASP A 1 223 ? 52.920 -13.384 -27.789 1.00 81.50 223 ASP A C 1
ATOM 1817 O O . ASP A 1 223 ? 51.711 -13.492 -27.582 1.00 81.50 223 ASP A O 1
ATOM 1821 N N . GLU A 1 224 ? 53.814 -14.008 -27.019 1.00 85.62 224 GLU A N 1
ATOM 1822 C CA . GLU A 1 224 ? 53.468 -14.869 -25.886 1.00 85.62 224 GLU A CA 1
ATOM 1823 C C . GLU A 1 224 ? 52.747 -14.089 -24.773 1.00 85.62 224 GLU A C 1
ATOM 1825 O O . GLU A 1 224 ? 51.714 -14.534 -24.269 1.00 85.62 224 GLU A O 1
ATOM 1830 N N . PHE A 1 225 ? 53.191 -12.867 -24.468 1.00 88.12 225 PHE A N 1
ATOM 1831 C CA . PHE A 1 225 ? 52.516 -11.968 -23.530 1.00 88.12 225 PHE A CA 1
ATOM 1832 C C . PHE A 1 225 ? 51.131 -11.512 -24.017 1.00 88.12 225 PHE A C 1
ATOM 1834 O O . PHE A 1 225 ? 50.191 -11.413 -23.220 1.00 88.12 225 PHE A O 1
ATOM 1841 N N . ILE A 1 226 ? 50.968 -11.237 -25.316 1.00 89.44 226 ILE A N 1
ATOM 1842 C CA . ILE A 1 226 ? 49.664 -10.899 -25.909 1.00 89.44 226 ILE A CA 1
ATOM 1843 C C . ILE A 1 226 ? 48.726 -12.107 -25.847 1.00 89.44 226 ILE A C 1
ATOM 1845 O O . ILE A 1 226 ? 47.569 -11.961 -25.447 1.00 89.44 226 ILE A O 1
ATOM 1849 N N . ILE A 1 227 ? 49.219 -13.299 -26.189 1.00 89.06 227 ILE A N 1
ATOM 1850 C CA . ILE A 1 227 ? 48.464 -14.551 -26.093 1.00 89.06 227 ILE A CA 1
ATOM 1851 C C . ILE A 1 227 ? 48.030 -14.798 -24.647 1.00 89.06 227 ILE A C 1
ATOM 1853 O O . ILE A 1 227 ? 46.870 -15.134 -24.414 1.00 89.06 227 ILE A O 1
ATOM 1857 N N . GLU A 1 228 ? 48.910 -14.584 -23.671 1.00 92.44 228 GLU A N 1
ATOM 1858 C CA . GLU A 1 228 ? 48.584 -14.775 -22.258 1.00 92.44 228 GLU A CA 1
ATOM 1859 C C . GLU A 1 228 ? 47.548 -13.756 -21.762 1.00 92.44 228 GLU A C 1
ATOM 1861 O O . GLU A 1 228 ? 46.589 -14.116 -21.074 1.00 92.44 228 GLU A O 1
ATOM 1866 N N . LYS A 1 229 ? 47.636 -12.495 -22.205 1.00 93.75 229 LYS A N 1
ATOM 1867 C CA . LYS A 1 229 ? 46.591 -11.488 -21.957 1.00 93.75 229 LYS A CA 1
ATOM 1868 C C . LYS A 1 229 ? 45.247 -11.874 -22.566 1.00 93.75 229 LYS A C 1
ATOM 1870 O O . LYS A 1 229 ? 44.219 -11.706 -21.912 1.00 93.75 229 LYS A O 1
ATOM 1875 N N . LEU A 1 230 ? 45.239 -12.393 -23.793 1.00 94.38 230 LEU A N 1
ATOM 1876 C CA . LEU A 1 230 ? 44.017 -12.854 -24.450 1.00 94.38 230 LEU A CA 1
ATOM 1877 C C . LEU A 1 230 ? 43.429 -14.078 -23.739 1.00 94.38 230 LEU A C 1
ATOM 1879 O O . LEU A 1 230 ? 42.221 -14.120 -23.520 1.00 94.38 230 LEU A O 1
ATOM 1883 N N . LYS A 1 231 ? 44.255 -15.038 -23.310 1.00 93.44 231 LYS A N 1
ATOM 1884 C CA . LYS A 1 231 ? 43.816 -16.193 -22.508 1.00 93.44 231 LYS A CA 1
ATOM 1885 C C . LYS A 1 231 ? 43.222 -15.766 -21.168 1.00 93.44 231 LYS A C 1
ATOM 1887 O O . LYS A 1 231 ? 42.168 -16.280 -20.789 1.00 93.44 231 LYS A O 1
ATOM 1892 N N . SER A 1 232 ? 43.854 -14.813 -20.481 1.00 92.62 232 SER A N 1
ATOM 1893 C CA . SER A 1 232 ? 43.335 -14.248 -19.232 1.00 92.62 232 SER A CA 1
ATOM 1894 C C . SER A 1 232 ? 41.992 -13.548 -19.461 1.00 92.62 232 SER A C 1
ATOM 1896 O O . SER A 1 232 ? 41.011 -13.876 -18.799 1.00 92.62 232 SER A O 1
ATOM 1898 N N . ALA A 1 233 ? 41.887 -12.695 -20.487 1.00 94.56 233 ALA A N 1
ATOM 1899 C CA . ALA A 1 233 ? 40.638 -12.018 -20.837 1.00 94.56 233 ALA A CA 1
ATOM 1900 C C . ALA A 1 233 ? 39.512 -13.002 -21.209 1.00 94.56 233 ALA A C 1
ATOM 1902 O O . ALA A 1 233 ? 38.374 -12.843 -20.770 1.00 94.56 233 ALA A O 1
ATOM 1903 N N . VAL A 1 234 ? 39.812 -14.055 -21.977 1.00 95.75 234 VAL A N 1
ATOM 1904 C CA . VAL A 1 234 ? 38.842 -15.116 -22.301 1.00 95.75 234 VAL A CA 1
ATOM 1905 C C . VAL A 1 234 ? 38.409 -15.868 -21.040 1.00 95.75 234 VAL A C 1
ATOM 1907 O O . VAL A 1 234 ? 37.222 -16.155 -20.881 1.00 95.75 234 VAL A O 1
ATOM 1910 N N . SER A 1 235 ? 39.339 -16.144 -20.122 1.00 93.00 235 SER A N 1
ATOM 1911 C CA . SER A 1 235 ? 39.047 -16.804 -18.843 1.00 93.00 235 SER A CA 1
ATOM 1912 C C . SER A 1 235 ? 38.172 -15.931 -17.937 1.00 93.00 235 SER A C 1
ATOM 1914 O O . SER A 1 235 ? 37.207 -16.426 -17.355 1.00 93.00 235 SER A O 1
ATOM 1916 N N . GLU A 1 236 ? 38.436 -14.625 -17.873 1.00 95.12 236 GLU A N 1
ATOM 1917 C CA . GLU A 1 236 ? 37.606 -13.654 -17.151 1.00 95.12 236 GLU A CA 1
ATOM 1918 C C . GLU A 1 236 ? 36.198 -13.538 -17.754 1.00 95.12 236 GLU A C 1
ATOM 1920 O O . GLU A 1 236 ? 35.207 -13.535 -17.018 1.00 95.12 236 GLU A O 1
ATOM 1925 N N . ILE A 1 237 ? 36.076 -13.509 -19.088 1.00 95.00 237 ILE A N 1
ATOM 1926 C CA . ILE A 1 237 ? 34.777 -13.504 -19.779 1.00 95.00 237 ILE A CA 1
ATOM 1927 C C . ILE A 1 237 ? 34.007 -14.799 -19.494 1.00 95.00 237 ILE A C 1
ATOM 1929 O O . ILE A 1 237 ? 32.809 -14.747 -19.211 1.00 95.00 237 ILE A O 1
ATOM 1933 N N . ALA A 1 238 ? 34.673 -15.957 -19.527 1.00 94.44 238 ALA A N 1
ATOM 1934 C CA . ALA A 1 238 ? 34.054 -17.243 -19.216 1.00 94.44 238 ALA A CA 1
ATOM 1935 C C . ALA A 1 238 ? 33.566 -17.300 -17.759 1.00 94.44 238 ALA A C 1
ATOM 1937 O O . ALA A 1 238 ? 32.437 -17.721 -17.500 1.00 94.44 238 ALA A O 1
ATOM 1938 N N . PHE A 1 239 ? 34.373 -16.810 -16.814 1.00 95.88 239 PHE A N 1
ATOM 1939 C CA . PHE A 1 239 ? 33.991 -16.711 -15.407 1.00 95.88 239 PHE A CA 1
ATOM 1940 C C . PHE A 1 239 ? 32.796 -15.766 -15.199 1.00 95.88 239 PHE A C 1
ATOM 1942 O O . PHE A 1 239 ? 31.829 -16.130 -14.530 1.00 95.88 239 PHE A O 1
ATOM 1949 N N . SER A 1 240 ? 32.820 -14.585 -15.824 1.00 94.38 240 SER A N 1
ATOM 1950 C CA . SER A 1 240 ? 31.720 -13.611 -15.783 1.00 94.38 240 SER A CA 1
ATOM 1951 C C . SER A 1 240 ? 30.421 -14.187 -16.358 1.00 94.38 240 SER A C 1
ATOM 1953 O O . SER A 1 240 ? 29.361 -14.076 -15.740 1.00 94.38 240 SER A O 1
ATOM 1955 N N . ARG A 1 241 ? 30.500 -14.890 -17.495 1.00 95.25 241 ARG A N 1
ATOM 1956 C CA . ARG A 1 241 ? 29.357 -15.580 -18.108 1.00 95.25 241 ARG A CA 1
ATOM 1957 C C . ARG A 1 241 ? 28.768 -16.646 -17.184 1.00 95.25 241 ARG A C 1
ATOM 1959 O O . ARG A 1 241 ? 27.549 -16.693 -17.041 1.00 95.25 241 ARG A O 1
ATOM 1966 N N . ASN A 1 242 ? 29.604 -17.477 -16.561 1.00 95.69 242 ASN A N 1
ATOM 1967 C CA . ASN A 1 242 ? 29.140 -18.509 -15.630 1.00 95.69 242 ASN A CA 1
ATOM 1968 C C . ASN A 1 242 ? 28.457 -17.884 -14.408 1.00 95.69 242 ASN A C 1
ATOM 1970 O O . ASN A 1 242 ? 27.358 -18.289 -14.042 1.00 95.69 242 ASN A O 1
ATOM 1974 N N . LYS A 1 243 ? 29.041 -16.822 -13.845 1.00 97.44 243 LYS A N 1
ATOM 1975 C CA . LYS A 1 243 ? 28.441 -16.093 -12.725 1.00 97.44 243 LYS A CA 1
ATOM 1976 C C . LYS A 1 243 ? 27.079 -15.489 -13.086 1.00 97.44 243 LYS A C 1
ATOM 1978 O O . LYS A 1 243 ? 26.131 -15.619 -12.317 1.00 97.44 243 LYS A O 1
ATOM 1983 N N . LEU A 1 244 ? 26.958 -14.875 -14.266 1.00 95.31 244 LEU A N 1
ATOM 1984 C CA . LEU A 1 244 ? 25.679 -14.357 -14.763 1.00 95.31 244 LEU A CA 1
ATOM 1985 C C . LEU A 1 244 ? 24.651 -15.473 -14.981 1.00 95.31 244 LEU A C 1
ATOM 1987 O O . LEU A 1 244 ? 23.467 -15.272 -14.722 1.00 95.31 244 LEU A O 1
ATOM 1991 N N . GLN A 1 245 ? 25.084 -16.645 -15.444 1.00 96.06 245 GLN A N 1
ATOM 1992 C CA . GLN A 1 245 ? 24.214 -17.806 -15.608 1.00 96.06 245 GLN A CA 1
ATOM 1993 C C . GLN A 1 245 ? 23.684 -18.310 -14.256 1.00 96.06 245 GLN A C 1
ATOM 1995 O O . GLN A 1 245 ? 22.487 -18.582 -14.146 1.00 96.06 245 GLN A O 1
ATOM 2000 N N . ASP A 1 246 ? 24.529 -18.369 -13.228 1.00 96.31 246 ASP A N 1
ATOM 2001 C CA . ASP A 1 246 ? 24.132 -18.761 -11.872 1.00 96.31 246 ASP A CA 1
ATOM 2002 C C . ASP A 1 246 ? 23.166 -17.743 -11.247 1.00 96.31 246 ASP A C 1
ATOM 2004 O O . ASP A 1 246 ? 22.133 -18.114 -10.682 1.00 96.31 246 ASP A O 1
ATOM 2008 N N . GLU A 1 247 ? 23.449 -16.445 -11.399 1.00 95.62 247 GLU A N 1
ATOM 2009 C CA . GLU A 1 247 ? 22.550 -15.370 -10.965 1.00 95.62 247 GLU A CA 1
ATOM 2010 C C . GLU A 1 247 ? 21.195 -15.449 -11.685 1.00 95.62 247 GLU A C 1
ATOM 2012 O O . GLU A 1 247 ? 20.148 -15.324 -11.049 1.00 95.62 247 GLU A O 1
ATOM 2017 N N . ASN A 1 248 ? 21.188 -15.741 -12.990 1.00 93.44 248 ASN A N 1
ATOM 2018 C CA . ASN A 1 248 ? 19.959 -15.916 -13.762 1.00 93.44 248 ASN A CA 1
ATOM 2019 C C . ASN A 1 248 ? 19.139 -17.122 -13.268 1.00 93.44 248 ASN A C 1
ATOM 2021 O O . ASN A 1 248 ? 17.928 -17.010 -13.076 1.00 93.44 248 ASN A O 1
ATOM 2025 N N . GLN A 1 249 ? 19.790 -18.254 -12.973 1.00 96.88 249 GLN A N 1
ATOM 2026 C CA . GLN A 1 249 ? 19.121 -19.424 -12.394 1.00 96.88 249 GLN A CA 1
ATOM 2027 C C . GLN A 1 249 ? 18.532 -19.129 -11.012 1.00 96.88 249 GLN A C 1
ATOM 2029 O O . GLN A 1 249 ? 17.405 -19.542 -10.725 1.00 96.88 249 GLN A O 1
ATOM 2034 N N . LYS A 1 250 ? 19.258 -18.387 -10.170 1.00 97.06 250 LYS A N 1
ATOM 2035 C CA . LYS A 1 250 ? 18.777 -17.973 -8.850 1.00 97.06 250 LYS A CA 1
ATOM 2036 C C . LYS A 1 250 ? 17.554 -17.062 -8.960 1.00 97.06 250 LYS A C 1
ATOM 2038 O O . LYS A 1 250 ? 16.544 -17.326 -8.311 1.00 97.06 250 LYS A O 1
ATOM 2043 N N . LEU A 1 251 ? 17.598 -16.060 -9.840 1.00 96.75 251 LEU A N 1
ATOM 2044 C CA . LEU A 1 251 ? 16.457 -15.179 -10.104 1.00 96.75 251 LEU A CA 1
ATOM 2045 C C . LEU A 1 251 ? 15.248 -15.955 -10.642 1.00 96.75 251 LEU A C 1
ATOM 2047 O O . LEU A 1 251 ? 14.118 -15.687 -10.241 1.00 96.75 251 LEU A O 1
ATOM 2051 N N . LEU A 1 252 ? 15.464 -16.961 -11.494 1.00 96.44 252 LEU A N 1
ATOM 2052 C CA . LEU A 1 252 ? 14.388 -17.821 -11.989 1.00 96.44 252 LEU A CA 1
ATOM 2053 C C . LEU A 1 252 ? 13.735 -18.637 -10.857 1.00 96.44 252 LEU A C 1
ATOM 2055 O O . LEU A 1 252 ? 12.519 -18.841 -10.854 1.00 96.44 252 LEU A O 1
ATOM 2059 N N . GLN A 1 253 ? 14.524 -19.115 -9.891 1.00 97.56 253 GLN A N 1
ATOM 2060 C CA . GLN A 1 253 ? 14.006 -19.812 -8.712 1.00 97.56 253 GLN A CA 1
ATOM 2061 C C . GLN A 1 253 ? 13.238 -18.865 -7.785 1.00 97.56 253 GLN A C 1
ATOM 2063 O O . GLN A 1 253 ? 12.140 -19.217 -7.351 1.00 97.56 253 GLN A O 1
ATOM 2068 N N . GLU A 1 254 ? 13.766 -17.667 -7.529 1.00 96.44 254 GLU A N 1
ATOM 2069 C CA . GLU A 1 254 ? 13.087 -16.628 -6.747 1.00 96.44 254 GLU A CA 1
ATOM 2070 C C . GLU A 1 254 ? 11.762 -16.222 -7.402 1.00 96.44 254 GLU A C 1
ATOM 2072 O O . GLU A 1 254 ? 10.731 -16.188 -6.734 1.00 96.44 254 GLU A O 1
ATOM 2077 N N . LEU A 1 255 ? 11.737 -16.032 -8.723 1.00 96.19 255 LEU A N 1
ATOM 2078 C CA . LEU A 1 255 ? 10.515 -15.722 -9.465 1.00 96.19 255 LEU A CA 1
ATOM 2079 C C . LEU A 1 255 ? 9.467 -16.837 -9.330 1.00 96.19 255 LEU A C 1
ATOM 2081 O O . LEU A 1 255 ? 8.298 -16.555 -9.075 1.00 96.19 255 LEU A O 1
ATOM 2085 N N . LYS A 1 256 ? 9.878 -18.110 -9.409 1.00 97.31 256 LYS A N 1
ATOM 2086 C CA . LYS A 1 256 ? 8.979 -19.252 -9.155 1.00 97.31 256 LYS A CA 1
ATOM 2087 C C . LYS A 1 256 ? 8.477 -19.292 -7.711 1.00 97.31 256 LYS A C 1
ATOM 2089 O O . LYS A 1 256 ? 7.345 -19.706 -7.473 1.00 97.31 256 LYS A O 1
ATOM 2094 N N . MET A 1 257 ? 9.304 -18.914 -6.738 1.00 97.12 257 MET A N 1
ATOM 2095 C CA . MET A 1 257 ? 8.898 -18.823 -5.332 1.00 97.12 257 MET A CA 1
ATOM 2096 C C . MET A 1 257 ? 7.839 -17.734 -5.138 1.00 97.12 257 MET A C 1
ATOM 2098 O O . MET A 1 257 ? 6.775 -18.028 -4.593 1.00 97.12 257 MET A O 1
ATOM 2102 N N . TYR A 1 258 ? 8.074 -16.527 -5.660 1.00 92.69 258 TYR A N 1
ATOM 2103 C CA . TYR A 1 258 ? 7.103 -15.432 -5.601 1.00 92.69 258 TYR A CA 1
ATOM 2104 C C . TYR A 1 258 ? 5.803 -15.772 -6.328 1.00 92.69 258 TYR A C 1
ATOM 2106 O O . TYR A 1 258 ? 4.727 -15.508 -5.803 1.00 92.69 258 TYR A O 1
ATOM 2114 N N . GLN A 1 259 ? 5.874 -16.441 -7.481 1.00 96.50 259 GLN A N 1
ATOM 2115 C CA . GLN A 1 259 ? 4.682 -16.889 -8.199 1.00 96.50 259 GLN A CA 1
ATOM 2116 C C . GLN A 1 259 ? 3.816 -17.837 -7.353 1.00 96.50 259 GLN A C 1
ATOM 2118 O O . GLN A 1 259 ? 2.599 -17.667 -7.298 1.00 96.50 259 GLN A O 1
ATOM 2123 N N . ARG A 1 260 ? 4.425 -18.801 -6.647 1.00 97.00 260 ARG A N 1
ATOM 2124 C CA . ARG A 1 260 ? 3.691 -19.692 -5.727 1.00 97.00 260 ARG A CA 1
ATOM 2125 C C . ARG A 1 260 ? 3.115 -18.939 -4.534 1.00 97.00 260 ARG A C 1
ATOM 2127 O O . ARG A 1 260 ? 2.014 -19.250 -4.094 1.00 97.00 260 ARG A O 1
ATOM 2134 N N . GLN A 1 261 ? 3.842 -17.953 -4.016 1.00 96.12 261 GLN A N 1
ATOM 2135 C CA . GLN A 1 261 ? 3.363 -17.127 -2.913 1.00 96.12 261 GLN A CA 1
ATOM 2136 C C . GLN A 1 261 ? 2.141 -16.293 -3.324 1.00 96.12 261 GLN A C 1
ATOM 2138 O O . GLN A 1 261 ? 1.178 -16.225 -2.563 1.00 96.12 261 GLN A O 1
ATOM 2143 N N . CYS A 1 262 ? 2.142 -15.725 -4.534 1.00 92.06 262 CYS A N 1
ATOM 2144 C CA . CYS A 1 262 ? 0.975 -15.039 -5.087 1.00 92.06 262 CYS A CA 1
ATOM 2145 C C . CYS A 1 262 ? -0.223 -15.988 -5.208 1.00 92.06 262 CYS A C 1
ATOM 2147 O O . CYS A 1 262 ? -1.296 -15.659 -4.718 1.00 92.06 262 CYS A O 1
ATOM 2149 N N . GLN A 1 263 ? -0.027 -17.192 -5.755 1.00 96.25 263 GLN A N 1
ATOM 2150 C CA . GLN A 1 263 ? -1.092 -18.199 -5.869 1.00 96.25 263 GLN A CA 1
ATOM 2151 C C . GLN A 1 263 ? -1.660 -18.615 -4.503 1.00 96.25 263 GLN A C 1
ATOM 2153 O O . GLN A 1 263 ? -2.871 -18.742 -4.347 1.00 96.25 263 GLN A O 1
ATOM 2158 N N . ALA A 1 264 ? -0.805 -18.801 -3.494 1.00 96.44 264 ALA A N 1
ATOM 2159 C CA . ALA A 1 264 ? -1.243 -19.135 -2.140 1.00 96.44 264 ALA A CA 1
ATOM 2160 C C . ALA A 1 264 ? -2.051 -17.995 -1.497 1.00 96.44 264 ALA A C 1
ATOM 2162 O O . ALA A 1 264 ? -3.070 -18.238 -0.856 1.00 96.44 264 ALA A O 1
ATOM 2163 N N . MET A 1 265 ? -1.625 -16.747 -1.700 1.00 91.50 265 MET A N 1
ATOM 2164 C CA . MET A 1 265 ? -2.343 -15.570 -1.212 1.00 91.50 265 MET A CA 1
ATOM 2165 C C . MET A 1 265 ? -3.688 -15.380 -1.929 1.00 91.50 265 MET A C 1
ATOM 2167 O O . MET A 1 265 ? -4.682 -15.077 -1.278 1.00 91.50 265 MET A O 1
ATOM 2171 N N . GLU A 1 266 ? -3.751 -15.607 -3.242 1.00 93.69 266 GLU A N 1
ATOM 2172 C CA . GLU A 1 266 ? -4.999 -15.594 -4.018 1.00 93.69 266 GLU A CA 1
ATOM 2173 C C . GLU A 1 266 ? -5.981 -16.679 -3.553 1.00 93.69 266 GLU A C 1
ATOM 2175 O O . GLU A 1 266 ? -7.182 -16.419 -3.432 1.00 93.69 266 GLU A O 1
ATOM 2180 N N . ALA A 1 267 ? -5.478 -17.877 -3.237 1.00 95.00 267 ALA A N 1
ATOM 2181 C CA . ALA A 1 267 ? -6.281 -18.952 -2.665 1.00 95.00 267 ALA A CA 1
ATOM 2182 C C . ALA A 1 267 ? -6.831 -18.570 -1.279 1.00 95.00 267 ALA A C 1
ATOM 2184 O O . ALA A 1 267 ? -8.036 -18.673 -1.061 1.00 95.00 267 ALA A O 1
ATOM 2185 N N . GLY A 1 268 ? -5.988 -18.035 -0.387 1.00 97.19 268 GLY A N 1
ATOM 2186 C CA . GLY A 1 268 ? -6.421 -17.567 0.936 1.00 97.19 268 GLY A CA 1
ATOM 2187 C C . GLY A 1 268 ? -7.436 -16.419 0.867 1.00 97.19 268 GLY A C 1
ATOM 2188 O O . GLY A 1 268 ? -8.416 -16.405 1.605 1.00 97.19 268 GLY A O 1
ATOM 2189 N N . LEU A 1 269 ? -7.270 -15.481 -0.073 1.00 94.06 269 LEU A N 1
ATOM 2190 C CA . LEU A 1 269 ? -8.263 -14.429 -0.322 1.00 94.06 269 LEU A CA 1
ATOM 2191 C C . LEU A 1 269 ? -9.597 -15.000 -0.815 1.00 94.06 269 LEU A C 1
ATOM 2193 O O . LEU A 1 269 ? -10.659 -14.506 -0.433 1.00 94.06 269 LEU A O 1
ATOM 2197 N N . SER A 1 270 ? -9.554 -16.032 -1.658 1.00 96.31 270 SER A N 1
ATOM 2198 C CA . SER A 1 270 ? -10.757 -16.703 -2.158 1.00 96.31 270 SER A CA 1
ATOM 2199 C C . SER A 1 270 ? -11.497 -17.443 -1.039 1.00 96.31 270 SER A C 1
ATOM 2201 O O . SER A 1 270 ? -12.724 -17.371 -0.975 1.00 96.31 270 SER A O 1
ATOM 2203 N N . GLU A 1 271 ? -10.765 -18.080 -0.124 1.00 97.00 271 GLU A N 1
ATOM 2204 C CA . GLU A 1 271 ? -11.314 -18.743 1.062 1.00 97.00 271 GLU A CA 1
ATOM 2205 C C . GLU A 1 271 ? -12.001 -17.742 1.997 1.00 97.00 271 GLU A C 1
ATOM 2207 O O . GLU A 1 271 ? -13.197 -17.876 2.260 1.00 97.00 271 GLU A O 1
ATOM 2212 N N . VAL A 1 272 ? -11.307 -16.668 2.393 1.00 97.31 272 VAL A N 1
ATOM 2213 C CA . VAL A 1 272 ? -11.877 -15.614 3.254 1.00 97.31 272 VAL A CA 1
ATOM 2214 C C . VAL A 1 272 ? -13.108 -14.974 2.613 1.00 97.31 272 VAL A C 1
ATOM 2216 O O . VAL A 1 272 ? -14.091 -14.683 3.293 1.00 97.31 272 VAL A O 1
ATOM 2219 N N . LYS A 1 273 ? -13.102 -14.782 1.290 1.00 97.81 273 LYS A N 1
ATOM 2220 C CA . LYS A 1 273 ? -14.270 -14.271 0.565 1.00 97.81 273 LYS A CA 1
ATOM 2221 C C . LYS A 1 273 ? -15.459 -15.233 0.642 1.00 97.81 273 LYS A C 1
ATOM 2223 O O . LYS A 1 273 ? -16.588 -14.776 0.807 1.00 97.81 273 LYS A O 1
ATOM 2228 N N . SER A 1 274 ? -15.223 -16.540 0.517 1.00 94.75 274 SER A N 1
ATOM 2229 C CA . SER A 1 274 ? -16.280 -17.549 0.651 1.00 94.75 274 SER A CA 1
ATOM 2230 C C . SER A 1 274 ? -16.826 -17.631 2.081 1.00 94.75 274 SER A C 1
ATOM 2232 O O . SER A 1 274 ? -18.040 -17.713 2.264 1.00 94.75 274 SER A O 1
ATOM 2234 N N . GLU A 1 275 ? -15.960 -17.503 3.092 1.00 97.06 275 GLU A N 1
ATOM 2235 C CA . GLU A 1 275 ? -16.369 -17.468 4.495 1.00 97.06 275 GLU A CA 1
ATOM 2236 C C . GLU A 1 275 ? -17.216 -16.225 4.787 1.00 97.06 275 GLU A C 1
ATOM 2238 O O . GLU A 1 275 ? -18.290 -16.336 5.378 1.00 97.06 275 GLU A O 1
ATOM 2243 N N . LEU A 1 276 ? -16.787 -15.051 4.314 1.00 97.31 276 LEU A N 1
ATOM 2244 C CA . LEU A 1 276 ? -17.546 -13.811 4.466 1.00 97.31 276 LEU A CA 1
ATOM 2245 C C . LEU A 1 276 ? -18.943 -13.930 3.845 1.00 97.31 276 LEU A C 1
ATOM 2247 O O . LEU A 1 276 ? -19.927 -13.609 4.503 1.00 97.31 276 LEU A O 1
ATOM 2251 N N . GLN A 1 277 ? -19.036 -14.475 2.628 1.00 96.69 277 GLN A N 1
ATOM 2252 C CA . GLN A 1 277 ? -20.319 -14.716 1.967 1.00 96.69 277 GLN A CA 1
ATOM 2253 C C . GLN A 1 277 ? -21.222 -15.642 2.797 1.00 96.69 277 GLN A C 1
ATOM 2255 O O . GLN A 1 277 ? -22.407 -15.361 2.958 1.00 96.69 277 GLN A O 1
ATOM 2260 N N . SER A 1 278 ? -20.664 -16.713 3.372 1.00 96.50 278 SER A N 1
ATOM 2261 C CA . SER A 1 278 ? -21.428 -17.633 4.224 1.00 96.50 278 SER A CA 1
ATOM 2262 C C . SER A 1 278 ? -21.939 -16.970 5.512 1.00 96.50 278 SER A C 1
ATOM 2264 O O . SER A 1 278 ? -23.066 -17.226 5.938 1.00 96.50 278 SER A O 1
ATOM 2266 N N . ARG A 1 279 ? -21.145 -16.070 6.110 1.00 95.38 279 ARG A N 1
ATOM 2267 C CA . ARG A 1 279 ? -21.541 -15.290 7.293 1.00 95.38 279 ARG A CA 1
ATOM 2268 C C . ARG A 1 279 ? -22.646 -14.292 6.957 1.00 95.38 279 ARG A C 1
ATOM 2270 O O . ARG A 1 279 ? -23.590 -14.163 7.733 1.00 95.38 279 ARG A O 1
ATOM 2277 N N . ASP A 1 280 ? -22.562 -13.633 5.804 1.00 97.25 280 ASP A N 1
ATOM 2278 C CA . ASP A 1 280 ? -23.611 -12.733 5.318 1.00 97.25 280 ASP A CA 1
ATOM 2279 C C . ASP A 1 280 ? -24.929 -13.484 5.079 1.00 97.25 280 ASP A C 1
ATOM 2281 O O . ASP A 1 280 ? -26.005 -12.985 5.416 1.00 97.25 280 ASP A O 1
ATOM 2285 N N . ASP A 1 281 ? -24.861 -14.706 4.549 1.00 97.06 281 ASP A N 1
ATOM 2286 C CA . ASP A 1 281 ? -26.039 -15.549 4.351 1.00 97.06 281 ASP A CA 1
ATOM 2287 C C . ASP A 1 281 ? -26.658 -15.990 5.685 1.00 97.06 281 ASP A C 1
ATOM 2289 O O . ASP A 1 281 ? -27.877 -15.899 5.847 1.00 97.06 281 ASP A O 1
ATOM 2293 N N . LEU A 1 282 ? -25.839 -16.356 6.678 1.00 98.06 282 LEU A N 1
ATOM 2294 C CA . LEU A 1 282 ? -26.308 -16.651 8.035 1.00 98.06 282 LEU A CA 1
ATOM 2295 C C . LEU A 1 282 ? -26.971 -15.433 8.695 1.00 98.06 282 LEU A C 1
ATOM 2297 O O . LEU A 1 282 ? -28.054 -15.554 9.266 1.00 98.06 282 LEU A O 1
ATOM 2301 N N . LEU A 1 283 ? -26.364 -14.249 8.587 1.00 97.12 283 LEU A N 1
ATOM 2302 C CA . LEU A 1 283 ? -26.948 -13.010 9.111 1.00 97.12 283 LEU A CA 1
ATOM 2303 C C . LEU A 1 283 ? -28.313 -12.718 8.478 1.00 97.12 283 LEU A C 1
ATOM 2305 O O . LEU A 1 283 ? -29.236 -12.289 9.169 1.00 97.12 283 LEU A O 1
ATOM 2309 N N . ARG A 1 284 ? -28.468 -13.001 7.181 1.00 97.75 284 ARG A N 1
ATOM 2310 C CA . ARG A 1 284 ? -29.742 -12.858 6.464 1.00 97.75 284 ARG A CA 1
ATOM 2311 C C . ARG A 1 284 ? -30.821 -13.796 7.010 1.00 97.75 284 ARG A C 1
ATOM 2313 O O . ARG A 1 284 ? -31.973 -13.382 7.125 1.00 97.75 284 ARG A O 1
ATOM 2320 N N . ILE A 1 285 ? -30.449 -15.031 7.355 1.00 97.56 285 ILE A N 1
ATOM 2321 C CA . ILE A 1 285 ? -31.349 -16.015 7.978 1.00 97.56 285 ILE A CA 1
ATOM 2322 C C . ILE A 1 285 ? -31.784 -15.524 9.363 1.00 97.56 285 ILE A C 1
ATOM 2324 O O . ILE A 1 285 ? -32.984 -15.429 9.618 1.00 97.56 285 ILE A O 1
ATOM 2328 N N . ILE A 1 286 ? -30.834 -15.118 10.211 1.00 96.25 286 ILE A N 1
ATOM 2329 C CA . ILE A 1 286 ? -31.113 -14.609 11.566 1.00 96.25 286 ILE A CA 1
ATOM 2330 C C . ILE A 1 286 ? -32.029 -13.375 11.519 1.00 96.25 286 ILE A C 1
ATOM 2332 O O . ILE A 1 286 ? -32.968 -13.254 12.305 1.00 96.25 286 ILE A O 1
ATOM 2336 N N . GLU A 1 287 ? -31.797 -12.454 10.582 1.00 97.06 287 GLU A N 1
ATOM 2337 C CA . GLU A 1 287 ? -32.647 -11.273 10.392 1.00 97.06 287 GLU A CA 1
ATOM 2338 C C . GLU A 1 287 ? -34.088 -11.667 10.025 1.00 97.06 287 GLU A C 1
ATOM 2340 O O . GLU A 1 287 ? -35.055 -11.097 10.544 1.00 97.06 287 GLU A O 1
ATOM 2345 N N . MET A 1 288 ? -34.244 -12.672 9.161 1.00 95.81 288 MET A N 1
ATOM 2346 C CA . MET A 1 288 ? -35.547 -13.189 8.755 1.00 95.81 288 MET A CA 1
ATOM 2347 C C . MET A 1 288 ? -36.283 -13.864 9.926 1.00 95.81 288 MET A C 1
ATOM 2349 O O . MET A 1 288 ? -37.474 -13.606 10.120 1.00 95.81 288 MET A O 1
ATOM 2353 N N . GLU A 1 289 ? -35.577 -14.647 10.749 1.00 94.81 289 GLU A N 1
ATOM 2354 C CA . GLU A 1 289 ? -36.106 -15.256 11.979 1.00 94.81 289 GLU A CA 1
ATOM 2355 C C . GLU A 1 289 ? -36.521 -14.195 13.006 1.00 94.81 289 GLU A C 1
ATOM 2357 O O . GLU A 1 289 ? -37.618 -14.263 13.563 1.00 94.81 289 GLU A O 1
ATOM 2362 N N . ARG A 1 290 ? -35.711 -13.143 13.198 1.00 94.38 290 ARG A N 1
ATOM 2363 C CA . ARG A 1 290 ? -36.061 -12.018 14.081 1.00 94.38 290 ARG A CA 1
ATOM 2364 C C . ARG A 1 290 ? -37.373 -11.364 13.651 1.00 94.38 290 ARG A C 1
ATOM 2366 O O . ARG A 1 290 ? -38.231 -11.078 14.488 1.00 94.38 290 ARG A O 1
ATOM 2373 N N . LEU A 1 291 ? -37.546 -11.125 12.349 1.00 96.88 291 LEU A N 1
ATOM 2374 C CA . LEU A 1 291 ? -38.778 -10.555 11.792 1.00 96.88 291 LEU A CA 1
ATOM 2375 C C . LEU A 1 291 ? -39.976 -11.508 11.916 1.00 96.88 291 LEU A C 1
ATOM 2377 O O . LEU A 1 291 ? -41.116 -11.051 12.041 1.00 96.88 291 LEU A O 1
ATOM 2381 N N . GLN A 1 292 ? -39.751 -12.820 11.868 1.00 96.25 292 GLN A N 1
ATOM 2382 C CA . GLN A 1 292 ? -40.794 -13.813 12.112 1.00 96.25 292 GLN A CA 1
ATOM 2383 C C . GLN A 1 292 ? -41.242 -13.805 13.578 1.00 96.25 292 GLN A C 1
ATOM 2385 O O . GLN A 1 292 ? -42.432 -13.622 13.837 1.00 96.25 292 GLN A O 1
ATOM 2390 N N . LEU A 1 293 ? -40.305 -13.895 14.526 1.00 94.81 293 LEU A N 1
ATOM 2391 C CA . LEU A 1 293 ? -40.602 -13.854 15.961 1.00 94.81 293 LEU A CA 1
ATOM 2392 C C . LEU A 1 293 ? -41.313 -12.556 16.357 1.00 94.81 293 LEU A C 1
ATOM 2394 O O . LEU A 1 293 ? -42.263 -12.571 17.136 1.00 94.81 293 LEU A O 1
ATOM 2398 N N . HIS A 1 294 ? -40.920 -11.423 15.768 1.00 94.38 294 HIS A N 1
ATOM 2399 C CA . HIS A 1 294 ? -41.595 -10.150 16.017 1.00 94.38 294 HIS A CA 1
ATOM 2400 C C . HIS A 1 294 ? -43.066 -10.165 15.562 1.00 94.38 294 HIS A C 1
ATOM 2402 O O . HIS A 1 294 ? -43.937 -9.639 16.256 1.00 94.38 294 HIS A O 1
ATOM 2408 N N . ARG A 1 295 ? -43.368 -10.820 14.430 1.00 96.06 295 ARG A N 1
ATOM 2409 C CA . ARG A 1 295 ? -44.751 -11.027 13.967 1.00 96.06 295 ARG A CA 1
ATOM 2410 C C . ARG A 1 295 ? -45.542 -11.959 14.884 1.00 96.06 295 ARG A C 1
ATOM 2412 O O . ARG A 1 295 ? -46.734 -11.736 15.071 1.00 96.06 295 ARG A O 1
ATOM 2419 N N . GLU A 1 296 ? -44.916 -12.989 15.442 1.00 93.44 296 GLU A N 1
ATOM 2420 C CA . GLU A 1 296 ? -45.570 -13.921 16.372 1.00 93.44 296 GLU A CA 1
ATOM 2421 C C . GLU A 1 296 ? -45.878 -13.266 17.725 1.00 93.44 296 GLU A C 1
ATOM 2423 O O . GLU A 1 296 ? -46.990 -13.409 18.233 1.00 93.44 296 GLU A O 1
ATOM 2428 N N . LEU A 1 297 ? -44.958 -12.462 18.264 1.00 92.75 297 LEU A N 1
ATOM 2429 C CA . LEU A 1 297 ? -45.176 -11.711 19.506 1.00 92.75 297 LEU A CA 1
ATOM 2430 C C . LEU A 1 297 ? -46.352 -10.731 19.405 1.00 92.75 297 LEU A C 1
ATOM 2432 O O . LEU A 1 297 ? -47.148 -10.635 20.340 1.00 92.75 297 LEU A O 1
ATOM 2436 N N . LEU A 1 298 ? -46.500 -10.045 18.265 1.00 90.88 298 LEU A N 1
ATOM 2437 C CA . LEU A 1 298 ? -47.650 -9.169 18.014 1.00 90.88 298 LEU A CA 1
ATOM 2438 C C . LEU A 1 298 ? -48.975 -9.944 18.080 1.00 90.88 298 LEU A C 1
ATOM 2440 O O . LEU A 1 298 ? -49.900 -9.513 18.765 1.00 90.88 298 LEU A O 1
ATOM 2444 N N . LYS A 1 299 ? -49.036 -11.132 17.463 1.00 91.50 299 LYS A N 1
ATOM 2445 C CA . LYS A 1 299 ? -50.225 -12.001 17.512 1.00 91.50 299 LYS A CA 1
ATOM 2446 C C . LYS A 1 299 ? -50.551 -12.474 18.936 1.00 91.50 299 LYS A C 1
ATOM 2448 O O . LYS A 1 299 ? -51.720 -12.543 19.303 1.00 91.50 299 LYS A O 1
ATOM 2453 N N . ILE A 1 300 ? -49.544 -12.794 19.754 1.00 89.19 300 ILE A N 1
ATOM 2454 C CA . ILE A 1 300 ? -49.752 -13.239 21.147 1.00 89.19 300 ILE A CA 1
ATOM 2455 C C . ILE A 1 300 ? -50.294 -12.098 22.023 1.00 89.19 300 ILE A C 1
ATOM 2457 O O . ILE A 1 300 ? -51.205 -12.322 22.827 1.00 89.19 300 ILE A O 1
ATOM 2461 N N . GLY A 1 301 ? -49.778 -10.877 21.852 1.00 85.31 301 GLY A N 1
ATOM 2462 C CA . GLY A 1 301 ? -50.241 -9.698 22.594 1.00 85.31 301 GLY A CA 1
ATOM 2463 C C . GLY A 1 301 ? -51.717 -9.364 22.344 1.00 85.31 301 GLY A C 1
ATOM 2464 O O . GLY A 1 301 ? -52.439 -8.999 23.274 1.00 85.31 301 GLY A O 1
ATOM 2465 N N . GLU A 1 302 ? -52.197 -9.560 21.113 1.00 82.06 302 GLU A N 1
ATOM 2466 C CA . GLU A 1 302 ? -53.612 -9.385 20.754 1.00 82.06 302 GLU A CA 1
ATOM 2467 C C . GLU A 1 302 ? -54.521 -10.390 21.487 1.00 82.06 302 GLU A C 1
ATOM 2469 O O . GLU A 1 302 ? -55.561 -10.009 22.031 1.00 82.06 302 GLU A O 1
ATOM 2474 N N . CYS A 1 303 ? -54.104 -11.657 21.598 1.00 73.69 303 CYS A N 1
ATOM 2475 C CA . CYS A 1 303 ? -54.857 -12.701 22.300 1.00 73.69 303 CYS A CA 1
ATOM 2476 C C . CYS A 1 303 ? -54.960 -12.450 23.816 1.00 73.69 303 CYS A C 1
ATOM 2478 O O . CYS A 1 303 ? -56.042 -12.595 24.392 1.00 73.69 303 CYS A O 1
ATOM 2480 N N . GLN A 1 304 ? -53.873 -12.032 24.473 1.00 76.31 304 GLN A N 1
ATOM 2481 C CA . GLN A 1 304 ? -53.859 -11.795 25.927 1.00 76.31 304 GLN A CA 1
ATOM 2482 C C . GLN A 1 304 ? -54.800 -10.661 26.357 1.00 76.31 304 GLN A C 1
ATOM 2484 O O . GLN A 1 304 ? -55.515 -10.793 27.354 1.00 76.31 304 GLN A O 1
ATOM 2489 N N . ASN A 1 305 ? -54.878 -9.588 25.569 1.00 67.62 305 ASN A N 1
ATOM 2490 C CA . ASN A 1 305 ? -55.749 -8.448 25.852 1.00 67.62 305 ASN A CA 1
ATOM 2491 C C . ASN A 1 305 ? -57.240 -8.855 25.859 1.00 67.62 305 ASN A C 1
ATOM 2493 O O . ASN A 1 305 ? -58.018 -8.438 26.717 1.00 67.62 305 ASN A O 1
ATOM 2497 N N . THR A 1 306 ? -57.657 -9.757 24.966 1.00 67.50 306 THR A N 1
ATOM 2498 C CA . THR A 1 306 ? -59.047 -10.258 24.949 1.00 67.50 306 THR A CA 1
ATOM 2499 C C . THR A 1 306 ? -59.404 -11.101 26.182 1.00 67.50 306 THR A C 1
ATOM 2501 O O . THR A 1 306 ? -60.541 -11.058 26.657 1.00 67.50 306 THR A O 1
ATOM 2504 N N . GLN A 1 307 ? -58.434 -11.825 26.748 1.00 66.00 307 GLN A N 1
ATOM 2505 C CA . GLN A 1 307 ? -58.628 -12.692 27.912 1.00 66.00 307 GLN A CA 1
ATOM 2506 C C . GLN A 1 307 ? -58.657 -11.910 29.234 1.00 66.00 307 GLN A C 1
ATOM 2508 O O . GLN A 1 307 ? -59.439 -12.238 30.132 1.00 66.00 307 GLN A O 1
ATOM 2513 N N . GLU A 1 308 ? -57.838 -10.866 29.362 1.00 60.59 308 GLU A N 1
ATOM 2514 C CA . GLU A 1 308 ? -57.788 -10.022 30.562 1.00 60.59 308 GLU A CA 1
ATOM 2515 C C . GLU A 1 308 ? -59.072 -9.194 30.738 1.00 60.59 308 GLU A C 1
ATOM 2517 O O . GLU A 1 308 ? -59.604 -9.082 31.846 1.00 60.59 308 GLU A O 1
ATOM 2522 N N . ASN A 1 309 ? -59.654 -8.721 29.631 1.00 56.38 309 ASN A N 1
ATOM 2523 C CA . ASN A 1 309 ? -60.934 -8.009 29.634 1.00 56.38 309 ASN A CA 1
ATOM 2524 C C . ASN A 1 309 ? -62.109 -8.876 30.132 1.00 56.38 309 ASN A C 1
ATOM 2526 O O . ASN A 1 309 ? -63.067 -8.347 30.694 1.00 56.38 309 ASN A O 1
ATOM 2530 N N . LYS A 1 310 ? -62.019 -10.209 30.008 1.00 55.59 310 LYS A N 1
ATOM 2531 C CA . LYS A 1 310 ? -63.039 -11.154 30.493 1.00 55.59 310 LYS A CA 1
ATOM 2532 C C . LYS A 1 310 ? -62.953 -11.400 32.006 1.00 55.59 310 LYS A C 1
ATOM 2534 O O . LYS A 1 310 ? -63.980 -11.485 32.671 1.00 55.59 310 LYS A O 1
ATOM 2539 N N . LYS A 1 311 ? -61.740 -11.463 32.571 1.00 56.56 311 LYS A N 1
ATOM 2540 C CA . LYS A 1 311 ? -61.515 -11.747 34.006 1.00 56.56 311 LYS A CA 1
ATOM 2541 C C . LYS A 1 311 ? -61.888 -10.587 34.937 1.00 56.56 311 LYS A C 1
ATOM 2543 O O . LYS A 1 311 ? -62.168 -10.813 36.110 1.00 56.56 311 LYS A O 1
ATOM 2548 N N . ARG A 1 312 ? -61.924 -9.349 34.436 1.00 52.06 312 ARG A N 1
ATOM 2549 C CA . ARG A 1 312 ? -62.228 -8.150 35.239 1.00 52.06 312 ARG A CA 1
ATOM 2550 C C . ARG A 1 312 ? -63.713 -8.028 35.641 1.00 52.06 312 ARG A C 1
ATOM 2552 O O . ARG A 1 312 ? -64.026 -7.244 36.529 1.00 52.06 312 ARG A O 1
ATOM 2559 N N . VAL A 1 313 ? -64.616 -8.800 35.026 1.00 52.12 313 VAL A N 1
ATOM 2560 C CA . VAL A 1 313 ? -66.080 -8.669 35.198 1.00 52.12 313 VAL A CA 1
ATOM 2561 C C . VAL A 1 313 ? -66.656 -9.569 36.311 1.00 52.12 313 VAL A C 1
ATOM 2563 O O . VAL A 1 313 ? -67.708 -9.255 36.855 1.00 52.12 313 VAL A O 1
ATOM 2566 N N . GLU A 1 314 ? -65.972 -10.645 36.718 1.00 41.75 314 GLU A N 1
ATOM 2567 C CA . GLU A 1 314 ? -66.564 -11.700 37.575 1.00 41.75 314 GLU A CA 1
ATOM 2568 C C . GLU A 1 314 ? -66.257 -11.605 39.087 1.00 41.75 314 GLU A C 1
ATOM 2570 O O . GLU A 1 314 ? -66.754 -12.414 39.864 1.00 41.75 314 GLU A O 1
ATOM 2575 N N . SER A 1 315 ? -65.477 -10.624 39.555 1.00 36.25 315 SER A N 1
ATOM 2576 C CA . SER A 1 315 ? -64.941 -10.611 40.933 1.00 36.25 315 SER A CA 1
ATOM 2577 C C . SER A 1 315 ? -65.503 -9.489 41.829 1.00 36.25 315 SER A C 1
ATOM 2579 O O . SER A 1 315 ? -64.754 -8.643 42.323 1.00 36.25 315 SER A O 1
ATOM 2581 N N . SER A 1 316 ? -66.814 -9.446 42.084 1.00 43.00 316 SER A N 1
ATOM 2582 C CA . SER A 1 316 ? -67.412 -8.559 43.108 1.00 43.00 316 SER A CA 1
ATOM 2583 C C . SER A 1 316 ? -68.653 -9.192 43.763 1.00 43.00 316 SER A C 1
ATOM 2585 O O . SER A 1 316 ? -69.407 -9.849 43.060 1.00 43.00 316 SER A O 1
ATOM 2587 N N . TYR A 1 317 ? -68.862 -8.941 45.072 1.00 32.66 317 TYR A N 1
ATOM 2588 C CA . TYR A 1 317 ? -69.830 -9.513 46.059 1.00 32.66 317 TYR A CA 1
ATOM 2589 C C . TYR A 1 317 ? -69.298 -10.729 46.859 1.00 32.66 317 TYR A C 1
ATOM 2591 O O . TYR A 1 317 ? -68.794 -11.666 46.262 1.00 32.66 317 TYR A O 1
ATOM 2599 N N . SER A 1 318 ? -69.397 -10.884 48.193 1.00 32.81 318 SER A N 1
ATOM 2600 C CA . SER A 1 318 ? -69.932 -10.143 49.366 1.00 32.81 318 SER A CA 1
ATOM 2601 C C . SER A 1 318 ? -69.564 -10.953 50.660 1.00 32.81 318 SER A C 1
ATOM 2603 O O . SER A 1 318 ? -69.224 -12.131 50.517 1.00 32.81 318 SER A O 1
ATOM 2605 N N . PRO A 1 319 ? -69.597 -10.410 51.908 1.00 44.19 319 PRO A N 1
ATOM 2606 C CA . PRO A 1 319 ? -68.839 -10.930 53.060 1.00 44.19 319 PRO A CA 1
ATOM 2607 C C . PRO A 1 319 ? -69.625 -11.507 54.275 1.00 44.19 319 PRO A C 1
ATOM 2609 O O . PRO A 1 319 ? -70.775 -11.188 54.537 1.00 44.19 319 PRO A O 1
ATOM 2612 N N . SER A 1 320 ? -68.875 -12.298 55.062 1.00 43.97 320 SER A N 1
ATOM 2613 C CA . SER A 1 320 ? -68.750 -12.402 56.540 1.00 43.97 320 SER A CA 1
ATOM 2614 C C . SER A 1 320 ? -69.946 -12.579 57.508 1.00 43.97 320 SER A C 1
ATOM 2616 O O . SER A 1 320 ? -70.617 -11.618 57.857 1.00 43.97 320 SER A O 1
ATOM 2618 N N . THR A 1 321 ? -70.006 -13.760 58.160 1.00 39.44 321 THR A N 1
ATOM 2619 C CA . THR A 1 321 ? -70.669 -14.007 59.477 1.00 39.44 321 THR A CA 1
ATOM 2620 C C . THR A 1 321 ? -69.970 -15.058 60.385 1.00 39.44 321 THR A C 1
ATOM 2622 O O . THR A 1 321 ? -70.565 -15.575 61.322 1.00 39.44 321 THR A O 1
ATOM 2625 N N . LYS A 1 322 ? -68.686 -15.396 60.169 1.00 45.56 322 LYS A N 1
ATOM 2626 C CA . LYS A 1 322 ? -67.980 -16.514 60.855 1.00 45.56 322 LYS A CA 1
ATOM 2627 C C . LYS A 1 322 ? -66.880 -16.106 61.859 1.00 45.56 322 LYS A C 1
ATOM 2629 O O . LYS A 1 322 ? -65.949 -16.866 62.064 1.00 45.56 322 LYS A O 1
ATOM 2634 N N . GLU A 1 323 ? -66.902 -14.925 62.470 1.00 45.62 323 GLU A N 1
ATOM 2635 C CA . GLU A 1 323 ? -65.694 -14.358 63.118 1.00 45.62 323 GLU A CA 1
ATOM 2636 C C . GLU A 1 323 ? -65.222 -15.049 64.412 1.00 45.62 323 GLU A C 1
ATOM 2638 O O . GLU A 1 323 ? -64.031 -15.070 64.706 1.00 45.62 323 GLU A O 1
ATOM 2643 N N . LEU A 1 324 ? -66.122 -15.687 65.161 1.00 43.12 324 LEU A N 1
ATOM 2644 C CA . LEU A 1 324 ? -65.779 -16.313 66.447 1.00 43.12 324 LEU A CA 1
ATOM 2645 C C . LEU A 1 324 ? -65.440 -17.809 66.306 1.00 43.12 324 LEU A C 1
ATOM 2647 O O . LEU A 1 324 ? -64.577 -18.333 67.007 1.00 43.12 324 LEU A O 1
ATOM 2651 N N . GLU A 1 325 ? -66.030 -18.471 65.308 1.00 49.47 325 GLU A N 1
ATOM 2652 C CA . GLU A 1 325 ? -65.604 -19.792 64.834 1.00 49.47 325 GLU A CA 1
ATOM 2653 C C . GLU A 1 325 ? -64.301 -19.713 64.016 1.00 49.47 325 GLU A C 1
ATOM 2655 O O . GLU A 1 325 ? -63.507 -20.654 64.043 1.00 49.47 325 GLU A O 1
ATOM 2660 N N . ARG A 1 326 ? -64.054 -18.573 63.345 1.00 54.41 326 ARG A N 1
ATOM 2661 C CA . ARG A 1 326 ? -62.770 -18.225 62.721 1.00 54.41 326 ARG A CA 1
ATOM 2662 C C . ARG A 1 326 ? -61.669 -18.181 63.755 1.00 54.41 326 ARG A C 1
ATOM 2664 O O . ARG A 1 326 ? -60.722 -18.893 63.542 1.00 54.41 326 ARG A O 1
ATOM 2671 N N . LYS A 1 327 ? -61.810 -17.513 64.902 1.00 50.09 327 LYS A N 1
ATOM 2672 C CA . LYS A 1 327 ? -60.723 -17.436 65.906 1.00 50.09 327 LYS A CA 1
ATOM 2673 C C . LYS A 1 327 ? -60.271 -18.788 66.476 1.00 50.09 327 LYS A C 1
ATOM 2675 O O . LYS A 1 327 ? -59.097 -18.986 66.779 1.00 50.09 327 LYS A O 1
ATOM 2680 N N . ARG A 1 328 ? -61.183 -19.762 66.589 1.00 54.28 328 ARG A N 1
ATOM 2681 C CA . ARG A 1 328 ? -60.854 -21.131 67.034 1.00 54.28 328 ARG A CA 1
ATOM 2682 C C . ARG A 1 328 ? -60.276 -21.991 65.908 1.00 54.28 328 ARG A C 1
ATOM 2684 O O . ARG A 1 328 ? -59.349 -22.757 66.145 1.00 54.28 328 ARG A O 1
ATOM 2691 N N . LYS A 1 329 ? -60.805 -21.846 64.689 1.00 57.19 329 LYS A N 1
ATOM 2692 C CA . LYS A 1 329 ? -60.226 -22.434 63.472 1.00 57.19 329 LYS A CA 1
ATOM 2693 C C . LYS A 1 329 ? -58.901 -21.758 63.089 1.00 57.19 329 LYS A C 1
ATOM 2695 O O . LYS A 1 329 ? -58.078 -22.446 62.520 1.00 57.19 329 LYS A O 1
ATOM 2700 N N . GLU A 1 330 ? -58.679 -20.502 63.483 1.00 56.53 330 GLU A N 1
ATOM 2701 C CA . GLU A 1 330 ? -57.477 -19.673 63.302 1.00 56.53 330 GLU A CA 1
ATOM 2702 C C . GLU A 1 330 ? -56.352 -20.162 64.195 1.00 56.53 330 GLU A C 1
ATOM 2704 O O . GLU A 1 330 ? -55.227 -20.194 63.753 1.00 56.53 330 GLU A O 1
ATOM 2709 N N . LEU A 1 331 ? -56.621 -20.604 65.426 1.00 55.94 331 LEU A N 1
ATOM 2710 C CA . LEU A 1 331 ? -55.583 -21.209 66.272 1.00 55.94 331 LEU A CA 1
ATOM 2711 C C . LEU A 1 331 ? -55.144 -22.591 65.751 1.00 55.94 331 LEU A C 1
ATOM 2713 O O . LEU A 1 331 ? -53.954 -22.904 65.742 1.00 55.94 331 LEU A O 1
ATOM 2717 N N . PHE A 1 332 ? -56.087 -23.405 65.263 1.00 54.94 332 PHE A N 1
ATOM 2718 C CA . PHE A 1 332 ? -55.770 -24.685 64.613 1.00 54.94 332 PHE A CA 1
ATOM 2719 C C . PHE A 1 332 ? -55.142 -24.506 63.225 1.00 54.94 332 PHE A C 1
ATOM 2721 O O . PHE A 1 332 ? -54.229 -25.255 62.884 1.00 54.94 332 PHE A O 1
ATOM 2728 N N . SER A 1 333 ? -55.568 -23.507 62.448 1.00 58.69 333 SER A N 1
ATOM 2729 C CA . SER A 1 333 ? -54.929 -23.161 61.183 1.00 58.69 333 SER A CA 1
ATOM 2730 C C . SER A 1 333 ? -53.579 -22.507 61.421 1.00 58.69 333 SER A C 1
ATOM 2732 O O . SER A 1 333 ? -52.666 -22.909 60.748 1.00 58.69 333 SER A O 1
ATOM 2734 N N . VAL A 1 334 ? -53.371 -21.670 62.442 1.00 63.41 334 VAL A N 1
ATOM 2735 C CA . VAL A 1 334 ? -52.046 -21.126 62.811 1.00 63.41 334 VAL A CA 1
ATOM 2736 C C . VAL A 1 334 ? -51.073 -22.240 63.187 1.00 63.41 334 VAL A C 1
ATOM 2738 O O . VAL A 1 334 ? -49.905 -22.163 62.837 1.00 63.41 334 VAL A O 1
ATOM 2741 N N . THR A 1 335 ? -51.530 -23.308 63.848 1.00 60.09 335 THR A N 1
ATOM 2742 C CA . THR A 1 335 ? -50.656 -24.447 64.187 1.00 60.09 335 THR A CA 1
ATOM 2743 C C . THR A 1 335 ? -50.320 -25.294 62.948 1.00 60.09 335 THR A C 1
ATOM 2745 O O . THR A 1 335 ? -49.173 -25.707 62.773 1.00 60.09 335 THR A O 1
ATOM 2748 N N . LEU A 1 336 ? -51.295 -25.518 62.057 1.00 64.38 336 LEU A N 1
ATOM 2749 C CA . LEU A 1 336 ? -51.083 -26.183 60.765 1.00 64.38 336 LEU A CA 1
ATOM 2750 C C . LEU A 1 336 ? -50.231 -25.320 59.818 1.00 64.38 336 LEU A C 1
ATOM 2752 O O . LEU A 1 336 ? -49.345 -25.844 59.156 1.00 64.38 336 LEU A O 1
ATOM 2756 N N . ASP A 1 337 ? -50.457 -24.009 59.808 1.00 67.50 337 ASP A N 1
ATOM 2757 C CA . ASP A 1 337 ? -49.756 -22.977 59.045 1.00 67.50 337 ASP A CA 1
ATOM 2758 C C . ASP A 1 337 ? -48.336 -22.830 59.563 1.00 67.50 337 ASP A C 1
ATOM 2760 O O . ASP A 1 337 ? -47.432 -22.692 58.761 1.00 67.50 337 ASP A O 1
ATOM 2764 N N . GLN A 1 338 ? -48.086 -22.957 60.868 1.00 70.81 338 GLN A N 1
ATOM 2765 C CA . GLN A 1 338 ? -46.732 -22.965 61.416 1.00 70.81 338 GLN A CA 1
ATOM 2766 C C . GLN A 1 338 ? -45.951 -24.204 60.966 1.00 70.81 338 GLN A C 1
ATOM 2768 O O . GLN A 1 338 ? -44.807 -24.082 60.534 1.00 70.81 338 GLN A O 1
ATOM 2773 N N . GLN A 1 339 ? -46.582 -25.381 60.970 1.00 72.44 339 GLN A N 1
ATOM 2774 C CA . GLN A 1 339 ? -45.973 -26.602 60.436 1.00 72.44 339 GLN A CA 1
ATOM 2775 C C . GLN A 1 339 ? -45.809 -26.546 58.903 1.00 72.44 339 GLN A C 1
ATOM 2777 O O . GLN A 1 339 ? -44.864 -27.112 58.351 1.00 72.44 339 GLN A O 1
ATOM 2782 N N . ASN A 1 340 ? -46.710 -25.854 58.203 1.00 77.12 340 ASN A N 1
ATOM 2783 C CA . ASN A 1 340 ? -46.634 -25.619 56.764 1.00 77.12 340 ASN A CA 1
ATOM 2784 C C . ASN A 1 340 ? -45.536 -24.597 56.427 1.00 77.12 340 ASN A C 1
ATOM 2786 O O . ASN A 1 340 ? -44.750 -24.824 55.519 1.00 77.12 340 ASN A O 1
ATOM 2790 N N . HIS A 1 341 ? -45.403 -23.530 57.214 1.00 77.31 341 HIS A N 1
ATOM 2791 C CA . HIS A 1 341 ? -44.326 -22.548 57.131 1.00 77.31 341 HIS A CA 1
ATOM 2792 C C . HIS A 1 341 ? -42.973 -23.186 57.420 1.00 77.31 341 HIS A C 1
ATOM 2794 O O . HIS A 1 341 ? -42.007 -22.857 56.750 1.00 77.31 341 HIS A O 1
ATOM 2800 N N . GLU A 1 342 ? -42.884 -24.132 58.352 1.00 82.19 342 GLU A N 1
ATOM 2801 C CA . GLU A 1 342 ? -41.643 -24.863 58.615 1.00 82.19 342 GLU A CA 1
ATOM 2802 C C . GLU A 1 342 ? -41.265 -25.803 57.456 1.00 82.19 342 GLU A C 1
ATOM 2804 O O . GLU A 1 342 ? -40.094 -25.894 57.083 1.00 82.19 342 GLU A O 1
ATOM 2809 N N . LYS A 1 343 ? -42.249 -26.445 56.813 1.00 86.25 343 LYS A N 1
ATOM 2810 C CA . LYS A 1 343 ? -42.032 -27.217 55.577 1.00 86.25 343 LYS A CA 1
ATOM 2811 C C . LYS A 1 343 ? -41.622 -26.327 54.405 1.00 86.25 343 LYS A C 1
ATOM 2813 O O . LYS A 1 343 ? -40.680 -26.676 53.700 1.00 86.25 343 LYS A O 1
ATOM 2818 N N . GLU A 1 344 ? -42.278 -25.186 54.221 1.00 86.44 344 GLU A N 1
ATOM 2819 C CA . GLU A 1 344 ? -41.926 -24.201 53.194 1.00 86.44 344 GLU A CA 1
ATOM 2820 C C . GLU A 1 344 ? -40.542 -23.592 53.459 1.00 86.44 344 GLU A C 1
ATOM 2822 O O . GLU A 1 344 ? -39.739 -23.497 52.540 1.00 86.44 344 GLU A O 1
ATOM 2827 N N . LEU A 1 345 ? -40.186 -23.287 54.711 1.00 82.44 345 LEU A N 1
ATOM 2828 C CA . LEU A 1 345 ? -38.845 -22.821 55.081 1.00 82.44 345 LEU A CA 1
ATOM 2829 C C . LEU A 1 345 ? -37.774 -23.877 54.806 1.00 82.44 345 LEU A C 1
ATOM 2831 O O . LEU A 1 345 ? -36.706 -23.540 54.300 1.00 82.44 345 LEU A O 1
ATOM 2835 N N . ASN A 1 346 ? -38.045 -25.151 55.096 1.00 87.12 346 ASN A N 1
ATOM 2836 C CA . ASN A 1 346 ? -37.125 -26.238 54.762 1.00 87.12 346 ASN A CA 1
ATOM 2837 C C . ASN A 1 346 ? -37.008 -26.444 53.246 1.00 87.12 346 ASN A C 1
ATOM 2839 O O . ASN A 1 346 ? -35.907 -26.688 52.758 1.00 87.12 346 ASN A O 1
ATOM 2843 N N . LYS A 1 347 ? -38.103 -26.276 52.495 1.00 91.81 347 LYS A N 1
ATOM 2844 C CA . LYS A 1 347 ? -38.118 -26.338 51.028 1.00 91.81 347 LYS A CA 1
ATOM 2845 C C . LYS A 1 347 ? -37.321 -25.189 50.408 1.00 91.81 347 LYS A C 1
ATOM 2847 O O . LYS A 1 347 ? -36.455 -25.444 49.575 1.00 91.81 347 LYS A O 1
ATOM 2852 N N . ILE A 1 348 ? -37.527 -23.961 50.884 1.00 88.81 348 ILE A N 1
ATOM 2853 C CA . ILE A 1 348 ? -36.750 -22.775 50.497 1.00 88.81 348 ILE A CA 1
ATOM 2854 C C . ILE A 1 348 ? -35.272 -22.977 50.844 1.00 88.81 348 ILE A C 1
ATOM 2856 O O . ILE A 1 348 ? -34.408 -22.714 50.018 1.00 88.81 348 ILE A O 1
ATOM 2860 N N . ARG A 1 349 ? -34.958 -23.508 52.031 1.00 90.38 349 ARG A N 1
ATOM 2861 C CA . ARG A 1 349 ? -33.574 -23.795 52.432 1.00 90.38 349 ARG A CA 1
ATOM 2862 C C . ARG A 1 349 ? -32.922 -24.840 51.521 1.00 90.38 349 ARG A C 1
ATOM 2864 O O . ARG A 1 349 ? -31.784 -24.645 51.117 1.00 90.38 349 ARG A O 1
ATOM 2871 N N . SER A 1 350 ? -33.627 -25.918 51.170 1.00 88.12 350 SER A N 1
ATOM 2872 C CA . SER A 1 350 ? -33.109 -26.921 50.228 1.00 88.12 350 SER A CA 1
ATOM 2873 C C . SER A 1 350 ? -32.925 -26.369 48.812 1.00 88.12 350 SER A C 1
ATOM 2875 O O . SER A 1 350 ? -31.931 -26.688 48.171 1.00 88.12 350 SER A O 1
ATOM 2877 N N . GLN A 1 351 ? -33.835 -25.503 48.353 1.00 89.75 351 GLN A N 1
ATOM 2878 C CA . GLN A 1 351 ? -33.716 -24.822 47.063 1.00 89.75 351 GLN A CA 1
ATOM 2879 C C . GLN A 1 351 ? -32.511 -23.884 47.044 1.00 89.75 351 GLN A C 1
ATOM 2881 O O . GLN A 1 351 ? -31.740 -23.934 46.098 1.00 89.75 351 GLN A O 1
ATOM 2886 N N . LEU A 1 352 ? -32.294 -23.114 48.115 1.00 86.88 352 LEU A N 1
ATOM 2887 C CA . LEU A 1 352 ? -31.122 -22.251 48.248 1.00 86.88 352 LEU A CA 1
ATOM 2888 C C . LEU A 1 352 ? -29.815 -23.044 48.199 1.00 86.88 352 LEU A C 1
ATOM 2890 O O . LEU A 1 352 ? -28.914 -22.635 47.485 1.00 86.88 352 LEU A O 1
ATOM 2894 N N . TYR A 1 353 ? -29.717 -24.187 48.885 1.00 87.50 353 TYR A N 1
ATOM 2895 C CA . TYR A 1 353 ? -28.518 -25.033 48.802 1.00 87.50 353 TYR A CA 1
ATOM 2896 C C . TYR A 1 353 ? -28.275 -25.572 47.387 1.00 87.50 353 TYR A C 1
ATOM 2898 O O . TYR A 1 353 ? -27.142 -25.587 46.919 1.00 87.50 353 TYR A O 1
ATOM 2906 N N . GLN A 1 354 ? -29.335 -25.994 46.699 1.00 87.62 354 GLN A N 1
ATOM 2907 C CA . GLN A 1 354 ? -29.239 -26.538 45.345 1.00 87.62 354 GLN A CA 1
ATOM 2908 C C . GLN A 1 354 ? -28.893 -25.453 44.311 1.00 87.62 354 GLN A C 1
ATOM 2910 O O . GLN A 1 354 ? -28.128 -25.690 43.378 1.00 87.62 354 GLN A O 1
ATOM 2915 N N . GLU A 1 355 ? -29.427 -24.247 44.497 1.00 85.56 355 GLU A N 1
ATOM 2916 C CA . GLU A 1 355 ? -29.140 -23.073 43.678 1.00 85.56 355 GLU A CA 1
ATOM 2917 C C . GLU A 1 355 ? -27.728 -22.532 43.953 1.00 85.56 355 GLU A C 1
ATOM 2919 O O . GLU A 1 355 ? -27.023 -22.172 43.017 1.00 85.56 355 GLU A O 1
ATOM 2924 N N . GLU A 1 356 ? -27.254 -22.564 45.202 1.00 87.19 356 GLU A N 1
ATOM 2925 C CA . GLU A 1 356 ? -25.884 -22.198 45.587 1.00 87.19 356 GLU A CA 1
ATOM 2926 C C . GLU A 1 356 ? -24.843 -23.170 45.005 1.00 87.19 356 GLU A C 1
ATOM 2928 O O . GLU A 1 356 ? -23.805 -22.733 44.509 1.00 87.19 356 GLU A O 1
ATOM 2933 N N . GLU A 1 357 ? -25.137 -24.474 44.969 1.00 88.50 357 GLU A N 1
ATOM 2934 C CA . GLU A 1 357 ? -24.283 -25.482 44.327 1.00 88.50 357 GLU A CA 1
ATOM 2935 C C . GLU A 1 357 ? -24.256 -25.317 42.796 1.00 88.50 357 GLU A C 1
ATOM 2937 O O . GLU A 1 357 ? -23.186 -25.335 42.180 1.00 88.50 357 GLU A O 1
ATOM 2942 N N . TYR A 1 358 ? -25.415 -25.057 42.179 1.00 87.94 358 TYR A N 1
ATOM 2943 C CA . TYR A 1 358 ? -25.506 -24.747 40.751 1.00 87.94 358 TYR A CA 1
ATOM 2944 C C . TYR A 1 358 ? -24.738 -23.463 40.401 1.00 87.94 358 TYR A C 1
ATOM 2946 O O . TYR A 1 358 ? -23.903 -23.470 39.496 1.00 87.94 358 TYR A O 1
ATOM 2954 N N . HIS A 1 359 ? -24.932 -22.383 41.160 1.00 91.38 359 HIS A N 1
ATOM 2955 C CA . HIS A 1 359 ? -24.177 -21.142 40.997 1.00 91.38 359 HIS A CA 1
ATOM 2956 C C . HIS A 1 359 ? -22.679 -21.334 41.238 1.00 91.38 359 HIS A C 1
ATOM 2958 O O . HIS A 1 359 ? -21.879 -20.759 40.504 1.00 91.38 359 HIS A O 1
ATOM 2964 N N . GLY A 1 360 ? -22.285 -22.163 42.208 1.00 92.25 360 GLY A N 1
ATOM 2965 C CA . GLY A 1 360 ? -20.891 -22.536 42.437 1.00 92.25 360 GLY A CA 1
ATOM 2966 C C . GLY A 1 360 ? -20.271 -23.225 41.221 1.00 92.25 360 GLY A C 1
ATOM 2967 O O . GLY A 1 360 ? -19.161 -22.872 40.822 1.00 92.25 360 GLY A O 1
ATOM 2968 N N . SER A 1 361 ? -21.010 -24.141 40.583 1.00 91.88 361 SER A N 1
ATOM 2969 C CA . SER A 1 361 ? -20.568 -24.838 39.367 1.00 91.88 361 SER A CA 1
ATOM 2970 C C . SER A 1 361 ? -20.452 -23.911 38.149 1.00 91.88 361 SER A C 1
ATOM 2972 O O . SER A 1 361 ? -19.469 -23.982 37.411 1.00 91.88 361 SER A O 1
ATOM 2974 N N . GLU A 1 362 ? -21.395 -22.981 37.970 1.00 93.50 362 GLU A N 1
ATOM 2975 C CA . GLU A 1 362 ? -21.345 -21.981 36.898 1.00 93.50 362 GLU A CA 1
ATOM 2976 C C . GLU A 1 362 ? -20.211 -20.975 37.118 1.00 93.50 362 GLU A C 1
ATOM 2978 O O . GLU A 1 362 ? -19.483 -20.631 36.186 1.00 93.50 362 GLU A O 1
ATOM 2983 N N . GLN A 1 363 ? -19.996 -20.549 38.364 1.00 93.12 363 GLN A N 1
ATOM 2984 C CA . GLN A 1 363 ? -18.895 -19.656 38.706 1.00 93.12 363 GLN A CA 1
ATOM 2985 C C . GLN A 1 363 ? -17.532 -20.332 38.496 1.00 93.12 363 GLN A C 1
ATOM 2987 O O . GLN A 1 363 ? -16.585 -19.671 38.073 1.00 93.12 363 GLN A O 1
ATOM 2992 N N . GLU A 1 364 ? -17.425 -21.636 38.759 1.00 93.88 364 GLU A N 1
ATOM 2993 C CA . GLU A 1 364 ? -16.218 -22.415 38.473 1.00 93.88 364 GLU A CA 1
ATOM 2994 C C . GLU A 1 364 ? -15.979 -22.567 36.969 1.00 93.88 364 GLU A C 1
ATOM 2996 O O . GLU A 1 364 ? -14.858 -22.383 36.500 1.00 93.88 364 GLU A O 1
ATOM 3001 N N . ARG A 1 365 ? -17.039 -22.807 36.187 1.00 95.44 365 ARG A N 1
ATOM 3002 C CA . ARG A 1 365 ? -16.957 -22.845 34.722 1.00 95.44 365 ARG A CA 1
ATOM 3003 C C . ARG A 1 365 ? -16.439 -21.522 34.159 1.00 95.44 365 ARG A C 1
ATOM 3005 O O . ARG A 1 365 ? -15.516 -21.526 33.352 1.00 95.44 365 ARG A O 1
ATOM 3012 N N . MET A 1 366 ? -16.974 -20.401 34.645 1.00 95.62 366 MET A N 1
ATOM 3013 C CA . MET A 1 366 ? -16.498 -19.068 34.271 1.00 95.62 366 MET A CA 1
ATOM 3014 C C . MET A 1 366 ? -15.047 -18.822 34.701 1.00 95.62 366 MET A C 1
ATOM 3016 O O . MET A 1 366 ? -14.295 -18.202 33.955 1.00 95.62 366 MET A O 1
ATOM 3020 N N . ARG A 1 367 ? -14.631 -19.284 35.890 1.00 96.50 367 ARG A N 1
ATOM 3021 C CA . ARG A 1 367 ? -13.230 -19.171 36.334 1.00 96.50 367 ARG A CA 1
ATOM 3022 C C . ARG A 1 367 ? -12.287 -19.914 35.391 1.00 96.50 367 ARG A C 1
ATOM 3024 O O . ARG A 1 367 ? -11.275 -19.338 35.005 1.00 96.50 367 ARG A O 1
ATOM 3031 N N . ASN A 1 368 ? -12.648 -21.128 34.984 1.00 95.62 368 ASN A N 1
ATOM 3032 C CA . ASN A 1 368 ? -11.859 -21.916 34.039 1.00 95.62 368 ASN A CA 1
ATOM 3033 C C . ASN A 1 368 ? -11.783 -21.237 32.667 1.00 95.62 368 ASN A C 1
ATOM 3035 O O . ASN A 1 368 ? -10.694 -21.081 32.132 1.00 95.62 368 ASN A O 1
ATOM 3039 N N . GLU A 1 369 ? -12.902 -20.727 32.148 1.00 97.25 369 GLU A N 1
ATOM 3040 C CA . GLU A 1 369 ? -12.919 -20.004 30.869 1.00 97.25 369 GLU A CA 1
ATOM 3041 C C . GLU A 1 369 ? -12.070 -18.721 30.915 1.00 97.25 369 GLU A C 1
ATOM 3043 O O . GLU A 1 369 ? -11.329 -18.424 29.979 1.00 97.25 369 GLU A O 1
ATOM 3048 N N . ILE A 1 370 ? -12.103 -17.976 32.026 1.00 95.25 370 ILE A N 1
ATOM 3049 C CA . ILE A 1 370 ? -11.229 -16.811 32.228 1.00 95.25 370 ILE A CA 1
ATOM 3050 C C . ILE A 1 370 ? -9.754 -17.235 32.260 1.00 95.25 370 ILE A C 1
ATOM 3052 O O . ILE A 1 370 ? -8.916 -16.546 31.674 1.00 95.25 370 ILE A O 1
ATOM 3056 N N . SER A 1 371 ? -9.420 -18.345 32.924 1.00 97.00 371 SER A N 1
ATOM 3057 C CA . SER A 1 371 ? -8.058 -18.890 32.947 1.00 97.00 371 SER A CA 1
ATOM 3058 C C . SER A 1 371 ? -7.578 -19.292 31.551 1.00 97.00 371 SER A C 1
ATOM 3060 O O . SER A 1 371 ? -6.504 -18.845 31.146 1.00 97.00 371 SER A O 1
ATOM 3062 N N . ASP A 1 372 ? -8.393 -20.029 30.794 1.00 96.81 372 ASP A N 1
ATOM 3063 C CA . ASP A 1 372 ? -8.083 -20.467 29.428 1.00 96.81 372 ASP A CA 1
ATOM 3064 C C . ASP A 1 372 ? -7.872 -19.266 28.491 1.00 96.81 372 ASP A C 1
ATOM 3066 O O . ASP A 1 372 ? -6.873 -19.187 27.771 1.00 96.81 372 ASP A O 1
ATOM 3070 N N . LEU A 1 373 ? -8.763 -18.267 28.550 1.00 97.44 373 LEU A N 1
ATOM 3071 C CA . LEU A 1 373 ? -8.640 -17.037 27.760 1.00 97.44 373 LEU A CA 1
ATOM 3072 C C . LEU A 1 373 ? -7.401 -16.215 28.143 1.00 97.44 373 LEU A C 1
ATOM 3074 O O . LEU A 1 373 ? -6.783 -15.584 27.282 1.00 97.44 373 LEU A O 1
ATOM 3078 N N . THR A 1 374 ? -7.023 -16.212 29.423 1.00 94.44 374 THR A N 1
ATOM 3079 C CA . THR A 1 374 ? -5.819 -15.514 29.901 1.00 94.44 374 THR A CA 1
ATOM 3080 C C . THR A 1 374 ? -4.549 -16.199 29.393 1.00 94.44 374 THR A C 1
ATOM 3082 O O . THR A 1 374 ? -3.612 -15.518 28.969 1.00 94.44 374 THR A O 1
ATOM 3085 N N . GLU A 1 375 ? -4.517 -17.533 29.380 1.00 96.12 375 GLU A N 1
ATOM 3086 C CA . GLU A 1 375 ? -3.401 -18.301 28.821 1.00 96.12 375 GLU A CA 1
ATOM 3087 C C . GLU A 1 375 ? -3.292 -18.111 27.300 1.00 96.12 375 GLU A C 1
ATOM 3089 O O . GLU A 1 375 ? -2.202 -17.847 26.782 1.00 96.12 375 GLU A O 1
ATOM 3094 N N . GLU A 1 376 ? -4.417 -18.142 26.579 1.00 97.00 376 GLU A N 1
ATOM 3095 C CA . GLU A 1 376 ? -4.440 -17.895 25.135 1.00 97.00 376 GLU A CA 1
ATOM 3096 C C . GLU A 1 376 ? -3.946 -16.479 24.796 1.00 97.00 376 GLU A C 1
ATOM 3098 O O . GLU A 1 376 ? -3.166 -16.289 23.854 1.00 97.00 376 GLU A O 1
ATOM 3103 N N . LEU A 1 377 ? -4.359 -15.477 25.578 1.00 97.06 377 LEU A N 1
ATOM 3104 C CA . LEU A 1 377 ? -3.885 -14.104 25.427 1.00 97.06 377 LEU A CA 1
ATOM 3105 C C . LEU A 1 377 ? -2.368 -14.023 25.616 1.00 97.06 377 LEU A C 1
ATOM 3107 O O . LEU A 1 377 ? -1.677 -13.462 24.763 1.00 97.06 377 LEU A O 1
ATOM 3111 N N . HIS A 1 378 ? -1.840 -14.633 26.677 1.00 97.06 378 HIS A N 1
ATOM 3112 C CA . HIS A 1 378 ? -0.403 -14.653 26.934 1.00 97.06 378 HIS A CA 1
ATOM 3113 C C . HIS A 1 378 ? 0.378 -15.323 25.791 1.00 97.06 378 HIS A C 1
ATOM 3115 O O . HIS A 1 378 ? 1.398 -14.809 25.322 1.00 97.06 378 HIS A O 1
ATOM 3121 N N . GLN A 1 379 ? -0.135 -16.432 25.255 1.00 96.81 379 GLN A N 1
ATOM 3122 C CA . GLN A 1 379 ? 0.478 -17.118 24.120 1.00 96.81 379 GLN A CA 1
ATOM 3123 C C . GLN A 1 379 ? 0.476 -16.253 22.846 1.00 96.81 379 GLN A C 1
ATOM 3125 O O . GLN A 1 379 ? 1.454 -16.244 22.079 1.00 96.81 379 GLN A O 1
ATOM 3130 N N . LYS A 1 380 ? -0.594 -15.480 22.617 1.00 97.38 380 LYS A N 1
ATOM 3131 C CA . LYS A 1 380 ? -0.661 -14.500 21.522 1.00 97.38 380 LYS A CA 1
ATOM 3132 C C . LYS A 1 380 ? 0.346 -13.370 21.718 1.00 97.38 380 LYS A C 1
ATOM 3134 O O . LYS A 1 380 ? 1.029 -13.020 20.757 1.00 97.38 380 LYS A O 1
ATOM 3139 N N . GLU A 1 381 ? 0.516 -12.854 22.933 1.00 95.75 381 GLU A N 1
ATOM 3140 C CA . GLU A 1 381 ? 1.524 -11.830 23.244 1.00 95.75 381 GLU A CA 1
ATOM 3141 C C . GLU A 1 381 ? 2.950 -12.318 22.953 1.00 95.75 381 GLU A C 1
ATOM 3143 O O . GLU A 1 381 ? 3.718 -11.621 22.282 1.00 95.75 381 GLU A O 1
ATOM 3148 N N . ILE A 1 382 ? 3.293 -13.544 23.363 1.00 96.62 382 ILE A N 1
ATOM 3149 C CA . ILE A 1 382 ? 4.594 -14.166 23.059 1.00 96.62 382 ILE A CA 1
ATOM 3150 C C . ILE A 1 382 ? 4.798 -14.291 21.544 1.00 96.62 382 ILE A C 1
ATOM 3152 O O . ILE A 1 382 ? 5.882 -14.007 21.012 1.00 96.62 382 ILE A O 1
ATOM 3156 N N . THR A 1 383 ? 3.753 -14.706 20.827 1.00 95.69 383 THR A N 1
ATOM 3157 C CA . THR A 1 383 ? 3.793 -14.865 19.370 1.00 95.69 383 THR A CA 1
ATOM 3158 C C . THR A 1 383 ? 4.006 -13.519 18.678 1.00 95.69 383 THR A C 1
ATOM 3160 O O . THR A 1 383 ? 4.886 -13.403 17.820 1.00 95.69 383 THR A O 1
ATOM 3163 N N . ILE A 1 384 ? 3.279 -12.480 19.096 1.00 96.44 384 ILE A N 1
ATOM 3164 C CA . ILE A 1 384 ? 3.434 -11.110 18.593 1.00 96.44 384 ILE A CA 1
ATOM 3165 C C . ILE A 1 384 ? 4.852 -10.605 18.864 1.00 96.44 384 ILE A C 1
ATOM 3167 O O . ILE A 1 384 ? 5.520 -10.160 17.931 1.00 96.44 384 ILE A O 1
ATOM 3171 N N . ALA A 1 385 ? 5.365 -10.745 20.090 1.00 93.56 385 ALA A N 1
ATOM 3172 C CA . ALA A 1 385 ? 6.724 -10.329 20.440 1.00 93.56 385 ALA A CA 1
ATOM 3173 C C . ALA A 1 385 ? 7.784 -11.027 19.566 1.00 93.56 385 ALA A C 1
ATOM 3175 O O . ALA A 1 385 ? 8.751 -10.407 19.109 1.00 93.56 385 ALA A O 1
ATOM 3176 N N . THR A 1 386 ? 7.579 -12.311 19.266 1.00 95.88 386 THR A N 1
ATOM 3177 C CA . THR A 1 386 ? 8.467 -13.091 18.395 1.00 95.88 386 THR A CA 1
ATOM 3178 C C . THR A 1 386 ? 8.417 -12.611 16.944 1.00 95.88 386 THR A C 1
ATOM 3180 O O . THR A 1 386 ? 9.467 -12.444 16.314 1.00 95.88 386 THR A O 1
ATOM 3183 N N . ILE A 1 387 ? 7.220 -12.361 16.405 1.00 96.38 387 ILE A N 1
ATOM 3184 C CA . ILE A 1 387 ? 7.036 -11.830 15.047 1.00 96.38 387 ILE A CA 1
ATOM 3185 C C . ILE A 1 387 ? 7.640 -10.428 14.940 1.00 96.38 387 ILE A C 1
ATOM 3187 O O . ILE A 1 387 ? 8.397 -10.171 14.007 1.00 96.38 387 ILE A O 1
ATOM 3191 N N . MET A 1 388 ? 7.406 -9.554 15.922 1.00 93.81 388 MET A N 1
ATOM 3192 C CA . MET A 1 388 ? 7.989 -8.210 15.968 1.00 93.81 388 MET A CA 1
ATOM 3193 C C . MET A 1 388 ? 9.519 -8.249 15.981 1.00 93.81 388 MET A C 1
ATOM 3195 O O . MET A 1 388 ? 10.167 -7.508 15.242 1.00 93.81 388 MET A O 1
ATOM 3199 N N . LYS A 1 389 ? 10.123 -9.156 16.761 1.00 96.06 389 LYS A N 1
ATOM 3200 C CA . LYS A 1 389 ? 11.582 -9.334 16.774 1.00 96.06 389 LYS A CA 1
ATOM 3201 C C . LYS A 1 389 ? 12.115 -9.768 15.406 1.00 96.06 389 LYS A C 1
ATOM 3203 O O . LYS A 1 389 ? 13.156 -9.270 14.979 1.00 96.06 389 LYS A O 1
ATOM 3208 N N . LYS A 1 390 ? 11.414 -10.670 14.709 1.00 95.81 390 LYS A N 1
ATOM 3209 C CA . LYS A 1 390 ? 11.771 -11.087 13.341 1.00 95.81 390 LYS A CA 1
ATOM 3210 C C . LYS A 1 390 ? 11.610 -9.944 12.336 1.00 95.81 390 LYS A C 1
ATOM 3212 O O . LYS A 1 390 ? 12.518 -9.730 11.538 1.00 95.81 390 LYS A O 1
ATOM 3217 N N . ALA A 1 391 ? 10.522 -9.180 12.414 1.00 88.94 391 ALA A N 1
ATOM 3218 C CA . ALA A 1 391 ? 10.288 -8.016 11.561 1.00 88.94 391 ALA A CA 1
ATOM 3219 C C . ALA A 1 391 ? 11.411 -6.976 11.712 1.00 88.94 391 ALA A C 1
ATOM 3221 O O . ALA A 1 391 ? 12.027 -6.593 10.723 1.00 88.94 391 ALA A O 1
ATOM 3222 N N . ALA A 1 392 ? 11.789 -6.635 12.947 1.00 94.12 392 ALA A N 1
ATOM 3223 C CA . ALA A 1 392 ? 12.879 -5.695 13.214 1.00 94.12 392 ALA A CA 1
ATOM 3224 C C . ALA A 1 392 ? 14.258 -6.184 12.716 1.00 94.12 392 ALA A C 1
ATOM 3226 O O . ALA A 1 392 ? 15.151 -5.380 12.441 1.00 94.12 392 ALA A O 1
ATOM 3227 N N . LEU A 1 393 ? 14.486 -7.500 12.631 1.00 96.81 393 LEU A N 1
ATOM 3228 C CA . LEU A 1 393 ? 15.705 -8.051 12.028 1.00 96.81 393 LEU A CA 1
ATOM 3229 C C . LEU A 1 393 ? 15.686 -7.906 10.502 1.00 96.81 393 LEU A C 1
ATOM 3231 O O . LEU A 1 393 ? 16.679 -7.457 9.930 1.00 96.81 393 LEU A O 1
ATOM 3235 N N . LEU A 1 394 ? 14.557 -8.220 9.863 1.00 96.62 394 LEU A N 1
ATOM 3236 C CA . LEU A 1 394 ? 14.383 -8.071 8.416 1.00 96.62 394 LEU A CA 1
ATOM 3237 C C . LEU A 1 394 ? 14.467 -6.604 7.975 1.00 96.62 394 LEU A C 1
ATOM 3239 O O . LEU A 1 394 ? 15.128 -6.303 6.986 1.00 96.62 394 LEU A O 1
ATOM 3243 N N . GLU A 1 395 ? 13.892 -5.675 8.740 1.00 93.25 395 GLU A N 1
ATOM 3244 C CA . GLU A 1 395 ? 14.014 -4.234 8.487 1.00 93.25 395 GLU A CA 1
ATOM 3245 C C . GLU A 1 395 ? 15.475 -3.767 8.503 1.00 93.25 395 GLU A C 1
ATOM 3247 O O . GLU A 1 395 ? 15.906 -3.034 7.611 1.00 93.25 395 GLU A O 1
ATOM 3252 N N . ARG A 1 396 ? 16.273 -4.220 9.484 1.00 94.62 396 ARG A N 1
ATOM 3253 C CA . ARG A 1 396 ? 17.711 -3.904 9.523 1.00 94.62 396 ARG A CA 1
ATOM 3254 C C . ARG A 1 396 ? 18.451 -4.487 8.325 1.00 94.62 396 ARG A C 1
ATOM 3256 O O . ARG A 1 396 ? 19.310 -3.807 7.770 1.00 94.62 396 ARG A O 1
ATOM 3263 N N . GLN A 1 397 ? 18.124 -5.715 7.926 1.00 95.69 397 GLN A N 1
ATOM 3264 C CA . GLN A 1 397 ? 18.733 -6.349 6.759 1.00 95.69 397 GLN A CA 1
ATOM 3265 C C . GLN A 1 397 ? 18.433 -5.564 5.476 1.00 95.69 397 GLN A C 1
ATOM 3267 O O . GLN A 1 397 ? 19.363 -5.197 4.760 1.00 95.69 397 GLN A O 1
ATOM 3272 N N . LEU A 1 398 ? 17.164 -5.230 5.229 1.00 94.75 398 LEU A N 1
ATOM 3273 C CA . LEU A 1 398 ? 16.749 -4.447 4.062 1.00 94.75 398 LEU A CA 1
ATOM 3274 C C . LEU A 1 398 ? 17.417 -3.071 4.029 1.00 94.75 398 LEU A C 1
ATOM 3276 O O . LEU A 1 398 ? 17.857 -2.622 2.974 1.00 94.75 398 LEU A O 1
ATOM 3280 N N . LYS A 1 399 ? 17.550 -2.414 5.186 1.00 95.94 399 LYS A N 1
ATOM 3281 C CA . LYS A 1 399 ? 18.223 -1.116 5.280 1.00 95.94 399 LYS A CA 1
ATOM 3282 C C . LYS A 1 399 ? 19.700 -1.197 4.883 1.00 95.94 399 LYS A C 1
ATOM 3284 O O . LYS A 1 399 ? 20.174 -0.333 4.151 1.00 95.94 399 LYS A O 1
ATOM 3289 N N . MET A 1 400 ? 20.413 -2.241 5.314 1.00 93.75 400 MET A N 1
ATOM 3290 C CA . MET A 1 400 ? 21.803 -2.464 4.898 1.00 93.75 400 MET A CA 1
ATOM 3291 C C . MET A 1 400 ? 21.911 -2.784 3.402 1.00 93.75 400 MET A C 1
ATOM 3293 O O . MET A 1 400 ? 22.804 -2.271 2.732 1.00 93.75 400 MET A O 1
ATOM 3297 N N . GLU A 1 401 ? 21.005 -3.601 2.856 1.00 92.94 401 GLU A N 1
ATOM 3298 C CA . GLU A 1 401 ? 20.986 -3.902 1.418 1.00 92.94 401 GLU A CA 1
ATOM 3299 C C . GLU A 1 401 ? 20.722 -2.653 0.567 1.00 92.94 401 GLU A C 1
ATOM 3301 O O . GLU A 1 401 ? 21.378 -2.462 -0.460 1.00 92.94 401 GLU A O 1
ATOM 3306 N N . LEU A 1 402 ? 19.811 -1.777 1.004 1.00 92.38 402 LEU A N 1
ATOM 3307 C CA . LEU A 1 402 ? 19.562 -0.488 0.359 1.00 92.38 402 LEU A CA 1
ATOM 3308 C C . LEU A 1 402 ? 20.804 0.406 0.394 1.00 92.38 402 LEU A C 1
ATOM 3310 O O . LEU A 1 402 ? 21.211 0.905 -0.651 1.00 92.38 402 LEU A O 1
ATOM 3314 N N . GLU A 1 403 ? 21.468 0.530 1.544 1.00 95.94 403 GLU A N 1
ATOM 3315 C CA . GLU A 1 403 ? 22.692 1.331 1.666 1.00 95.94 403 GLU A CA 1
ATOM 3316 C C . GLU A 1 403 ? 23.821 0.805 0.755 1.00 95.94 403 GLU A C 1
ATOM 3318 O O . GLU A 1 403 ? 24.558 1.576 0.134 1.00 95.94 403 GLU A O 1
ATOM 3323 N N . ILE A 1 404 ? 23.957 -0.520 0.622 1.00 96.19 404 ILE A N 1
ATOM 3324 C CA . ILE A 1 404 ? 24.920 -1.135 -0.306 1.00 96.19 404 ILE A CA 1
ATOM 3325 C C . ILE A 1 404 ? 24.556 -0.804 -1.758 1.00 96.19 404 ILE A C 1
ATOM 3327 O O . ILE A 1 404 ? 25.441 -0.437 -2.538 1.00 96.19 404 ILE A O 1
ATOM 3331 N N . LYS A 1 405 ? 23.274 -0.903 -2.130 1.00 95.50 405 LYS A N 1
ATOM 3332 C CA . LYS A 1 405 ? 22.804 -0.566 -3.482 1.00 95.50 405 LYS A CA 1
ATOM 3333 C C . LYS A 1 405 ? 23.005 0.914 -3.807 1.00 95.50 405 LYS A C 1
ATOM 3335 O O . LYS A 1 405 ? 23.465 1.218 -4.903 1.00 95.50 405 LYS A O 1
ATOM 3340 N N . GLU A 1 406 ? 22.760 1.819 -2.865 1.00 93.06 406 GLU A N 1
ATOM 3341 C CA . GLU A 1 406 ? 23.036 3.253 -3.027 1.00 93.06 406 GLU A CA 1
ATOM 3342 C C . GLU A 1 406 ? 24.530 3.518 -3.252 1.00 93.06 406 GLU A C 1
ATOM 3344 O O . GLU A 1 406 ? 24.905 4.224 -4.191 1.00 93.06 406 GLU A O 1
ATOM 3349 N N . LYS A 1 407 ? 25.409 2.881 -2.465 1.00 96.00 407 LYS A N 1
ATOM 3350 C CA . LYS A 1 407 ? 26.867 2.975 -2.660 1.00 96.00 407 LYS A CA 1
ATOM 3351 C C . LYS A 1 407 ? 27.309 2.429 -4.020 1.00 96.00 407 LYS A C 1
ATOM 3353 O O . LYS A 1 407 ? 28.212 2.992 -4.639 1.00 96.00 407 LYS A O 1
ATOM 3358 N N . MET A 1 408 ? 26.698 1.343 -4.494 1.00 95.44 408 MET A N 1
ATOM 3359 C CA . MET A 1 408 ? 26.963 0.779 -5.824 1.00 95.44 408 MET A CA 1
ATOM 3360 C C . MET A 1 408 ? 26.511 1.730 -6.936 1.00 95.44 408 MET A C 1
ATOM 3362 O O . MET A 1 408 ? 27.258 1.966 -7.884 1.00 95.44 408 MET A O 1
ATOM 3366 N N . LEU A 1 409 ? 25.328 2.326 -6.792 1.00 95.69 409 LEU A N 1
ATOM 3367 C CA . LEU A 1 409 ? 24.775 3.267 -7.760 1.00 95.69 409 LEU A CA 1
ATOM 3368 C C . LEU A 1 409 ? 25.619 4.546 -7.852 1.00 95.69 409 LEU A C 1
ATOM 3370 O O . LEU A 1 409 ? 25.923 4.995 -8.955 1.00 95.69 409 LEU A O 1
ATOM 3374 N N . ALA A 1 410 ? 26.096 5.076 -6.722 1.00 95.38 410 ALA A N 1
ATOM 3375 C CA . ALA A 1 410 ? 27.024 6.209 -6.704 1.00 95.38 410 ALA A CA 1
ATOM 3376 C C . ALA A 1 410 ? 28.347 5.889 -7.429 1.00 95.38 410 ALA A C 1
ATOM 3378 O O . ALA A 1 410 ? 28.840 6.695 -8.219 1.00 95.38 410 ALA A O 1
ATOM 3379 N N . LYS A 1 411 ? 28.908 4.686 -7.223 1.00 94.81 411 LYS A N 1
ATOM 3380 C CA . LYS A 1 411 ? 30.104 4.231 -7.957 1.00 94.81 411 LYS A CA 1
ATOM 3381 C C . LYS A 1 411 ? 29.846 4.130 -9.462 1.00 94.81 411 LYS A C 1
ATOM 3383 O O . LYS A 1 411 ? 30.692 4.563 -10.244 1.00 94.81 411 LYS A O 1
ATOM 3388 N N . GLN A 1 412 ? 28.686 3.606 -9.860 1.00 95.69 412 GLN A N 1
ATOM 3389 C CA . GLN A 1 412 ? 28.300 3.516 -11.267 1.00 95.69 412 GLN A CA 1
ATOM 3390 C C . GLN A 1 412 ? 28.189 4.904 -11.907 1.00 95.69 412 GLN A C 1
ATOM 3392 O O . GLN A 1 412 ? 28.754 5.121 -12.972 1.00 95.69 412 GLN A O 1
ATOM 3397 N N . GLN A 1 413 ? 27.552 5.869 -11.238 1.00 95.81 413 GLN A N 1
ATOM 3398 C CA . GLN A 1 413 ? 27.441 7.243 -11.742 1.00 95.81 413 GLN A CA 1
ATOM 3399 C C . GLN A 1 413 ? 28.810 7.897 -11.962 1.00 95.81 413 GLN A C 1
ATOM 3401 O O . GLN A 1 413 ? 29.026 8.555 -12.979 1.00 95.81 413 GLN A O 1
ATOM 3406 N N . VAL A 1 414 ? 29.759 7.695 -11.042 1.00 95.75 414 VAL A N 1
ATOM 3407 C CA . VAL A 1 414 ? 31.135 8.193 -11.206 1.00 95.75 414 VAL A CA 1
ATOM 3408 C C . VAL A 1 414 ? 31.826 7.532 -12.400 1.00 95.75 414 VAL A C 1
ATOM 3410 O O . VAL A 1 414 ? 32.494 8.221 -13.173 1.00 95.75 414 VAL A O 1
ATOM 3413 N N . SER A 1 415 ? 31.651 6.221 -12.579 1.00 91.94 415 SER A N 1
ATOM 3414 C CA . SER A 1 415 ? 32.174 5.494 -13.742 1.00 91.94 415 SER A CA 1
ATOM 3415 C C . SER A 1 415 ? 31.589 6.029 -15.053 1.00 91.94 415 SER A C 1
ATOM 3417 O O . SER A 1 415 ? 32.336 6.355 -15.974 1.00 91.94 415 SER A O 1
ATOM 3419 N N . ASP A 1 416 ? 30.271 6.225 -15.109 1.00 96.38 416 ASP A N 1
ATOM 3420 C CA . ASP A 1 416 ? 29.579 6.755 -16.284 1.00 96.38 416 ASP A CA 1
ATOM 3421 C C . ASP A 1 416 ? 30.039 8.179 -16.622 1.00 96.38 416 ASP A C 1
ATOM 3423 O O . ASP A 1 416 ? 30.228 8.506 -17.795 1.00 96.38 416 ASP A O 1
ATOM 3427 N N . MET A 1 417 ? 30.259 9.031 -15.613 1.00 95.00 417 MET A N 1
ATOM 3428 C CA . MET A 1 417 ? 30.824 10.370 -15.813 1.00 95.00 417 MET A CA 1
ATOM 3429 C C . MET A 1 417 ? 32.246 10.306 -16.377 1.00 95.00 417 MET A C 1
ATOM 3431 O O . MET A 1 417 ? 32.543 11.010 -17.341 1.00 95.00 417 MET A O 1
ATOM 3435 N N . ARG A 1 418 ? 33.111 9.436 -15.834 1.00 94.12 418 ARG A N 1
ATOM 3436 C CA . ARG A 1 418 ? 34.472 9.231 -16.361 1.00 94.12 418 ARG A CA 1
ATOM 3437 C C . ARG A 1 418 ? 34.446 8.731 -17.798 1.00 94.12 418 ARG A C 1
ATOM 3439 O O . ARG A 1 418 ? 35.170 9.247 -18.639 1.00 94.12 418 ARG A O 1
ATOM 3446 N N . TYR A 1 419 ? 33.581 7.771 -18.095 1.00 96.31 419 TYR A N 1
ATOM 3447 C CA . TYR A 1 419 ? 33.433 7.238 -19.440 1.00 96.31 419 TYR A CA 1
ATOM 3448 C C . TYR A 1 419 ? 32.930 8.300 -20.429 1.00 96.31 419 TYR A C 1
ATOM 3450 O O . TYR A 1 419 ? 33.467 8.418 -21.529 1.00 96.31 419 TYR A O 1
ATOM 3458 N N . LYS A 1 420 ? 31.950 9.127 -20.036 1.00 96.00 420 LYS A N 1
ATOM 3459 C CA . LYS A 1 420 ? 31.504 10.273 -20.844 1.00 96.00 420 LYS A CA 1
ATOM 3460 C C . LYS A 1 420 ? 32.639 11.271 -21.084 1.00 96.00 420 LYS A C 1
ATOM 3462 O O . LYS A 1 420 ? 32.797 11.700 -22.221 1.00 96.00 420 LYS A O 1
ATOM 3467 N N . ALA A 1 421 ? 33.444 11.578 -20.065 1.00 95.19 421 ALA A N 1
ATOM 3468 C CA . ALA A 1 421 ? 34.598 12.468 -20.196 1.00 95.19 421 ALA A CA 1
ATOM 3469 C C . ALA A 1 421 ? 35.641 11.917 -21.187 1.00 95.19 421 ALA A C 1
ATOM 3471 O O . ALA A 1 421 ? 36.024 12.607 -22.131 1.00 95.19 421 ALA A O 1
ATOM 3472 N N . VAL A 1 422 ? 36.015 10.640 -21.051 1.00 95.25 422 VAL A N 1
ATOM 3473 C CA . VAL A 1 422 ? 36.939 9.961 -21.979 1.00 95.25 422 VAL A CA 1
ATOM 3474 C C . VAL A 1 422 ? 36.367 9.904 -23.397 1.00 95.25 422 VAL A C 1
ATOM 3476 O O . VAL A 1 422 ? 37.100 10.036 -24.374 1.00 95.25 422 VAL A O 1
ATOM 3479 N N . ARG A 1 423 ? 35.049 9.731 -23.546 1.00 95.81 423 ARG A N 1
ATOM 3480 C CA . ARG A 1 423 ? 34.380 9.764 -24.852 1.00 95.81 423 ARG A CA 1
ATOM 3481 C C . ARG A 1 423 ? 34.451 11.154 -25.482 1.00 95.81 423 ARG A C 1
ATOM 3483 O O . ARG A 1 423 ? 34.720 11.254 -26.678 1.00 95.81 423 ARG A O 1
ATOM 3490 N N . THR A 1 424 ? 34.206 12.215 -24.713 1.00 92.94 424 THR A N 1
ATOM 3491 C CA . THR A 1 424 ? 34.316 13.591 -25.220 1.00 92.94 424 THR A CA 1
ATOM 3492 C C . THR A 1 424 ? 35.752 13.938 -25.587 1.00 92.94 424 THR A C 1
ATOM 3494 O O . THR A 1 424 ? 35.968 14.528 -26.639 1.00 92.94 424 THR A O 1
ATOM 3497 N N . GLU A 1 425 ? 36.730 13.488 -24.799 1.00 92.12 425 GLU A N 1
ATOM 3498 C CA . GLU A 1 425 ? 38.153 13.639 -25.108 1.00 92.12 425 GLU A CA 1
ATOM 3499 C C . GLU A 1 425 ? 38.527 12.881 -26.385 1.00 92.12 425 GLU A C 1
ATOM 3501 O O . GLU A 1 425 ? 39.099 13.472 -27.291 1.00 92.12 425 GLU A O 1
ATOM 3506 N N . ASN A 1 426 ? 38.113 11.618 -26.534 1.00 88.50 426 ASN A N 1
ATOM 3507 C CA . ASN A 1 426 ? 38.322 10.858 -27.771 1.00 88.50 426 ASN A CA 1
ATOM 3508 C C . ASN A 1 426 ? 37.666 11.520 -28.985 1.00 88.50 426 ASN A C 1
ATOM 3510 O O . ASN A 1 426 ? 38.231 11.508 -30.072 1.00 88.50 426 ASN A O 1
ATOM 3514 N N . THR A 1 427 ? 36.477 12.101 -28.817 1.00 89.00 427 THR A N 1
ATOM 3515 C CA . THR A 1 427 ? 35.793 12.817 -29.904 1.00 89.00 427 THR A CA 1
ATOM 3516 C C . THR A 1 427 ? 36.550 14.089 -30.273 1.00 89.00 427 THR A C 1
ATOM 3518 O O . THR A 1 427 ? 36.719 14.374 -31.454 1.00 89.00 427 THR A O 1
ATOM 3521 N N . HIS A 1 428 ? 37.046 14.826 -29.278 1.00 89.19 428 HIS A N 1
ATOM 3522 C CA . HIS A 1 428 ? 37.864 16.016 -29.484 1.00 89.19 428 HIS A CA 1
ATOM 3523 C C . HIS A 1 428 ? 39.195 15.674 -30.158 1.00 89.19 428 HIS A C 1
ATOM 3525 O O . HIS A 1 428 ? 39.534 16.288 -31.161 1.00 89.19 428 HIS A O 1
ATOM 3531 N N . LEU A 1 429 ? 39.910 14.656 -29.672 1.00 87.94 429 LEU A N 1
ATOM 3532 C CA . LEU A 1 429 ? 41.136 14.151 -30.289 1.00 87.94 429 LEU A CA 1
ATOM 3533 C C . LEU A 1 429 ? 40.874 13.675 -31.719 1.00 87.94 429 LEU A C 1
ATOM 3535 O O . LEU A 1 429 ? 41.617 14.044 -32.618 1.00 87.94 429 LEU A O 1
ATOM 3539 N N . LYS A 1 430 ? 39.780 12.947 -31.968 1.00 85.75 430 LYS A N 1
ATOM 3540 C CA . LYS A 1 430 ? 39.363 12.559 -33.322 1.00 85.75 430 LYS A CA 1
ATOM 3541 C C . LYS A 1 430 ? 39.090 13.778 -34.211 1.00 85.75 430 LYS A C 1
ATOM 3543 O O . LYS A 1 430 ? 39.499 13.779 -35.362 1.00 85.75 430 LYS A O 1
ATOM 3548 N N . GLY A 1 431 ? 38.454 14.820 -33.678 1.00 83.94 431 GLY A N 1
ATOM 3549 C CA . GLY A 1 431 ? 38.241 16.087 -34.383 1.00 83.94 431 GLY A CA 1
ATOM 35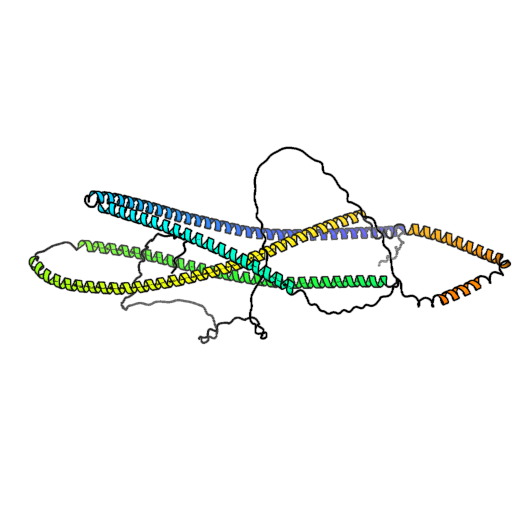50 C C . GLY A 1 431 ? 39.541 16.847 -34.666 1.00 83.94 431 GLY A C 1
ATOM 3551 O O . GLY A 1 431 ? 39.702 17.379 -35.759 1.00 83.94 431 GLY A O 1
ATOM 3552 N N . MET A 1 432 ? 40.493 16.851 -33.725 1.00 79.88 432 MET A N 1
ATOM 3553 C CA . MET A 1 432 ? 41.828 17.440 -33.901 1.00 79.88 432 MET A CA 1
ATOM 3554 C C . MET A 1 432 ? 42.694 16.656 -34.887 1.00 79.88 432 MET A C 1
ATOM 3556 O O . MET A 1 432 ? 43.524 17.247 -35.571 1.00 79.88 432 MET A O 1
ATOM 3560 N N . MET A 1 433 ? 42.502 15.339 -34.969 1.00 73.81 433 MET A N 1
ATOM 3561 C CA . MET A 1 433 ? 43.114 14.510 -36.001 1.00 73.81 433 MET A CA 1
ATOM 3562 C C . MET A 1 433 ? 42.437 14.698 -37.369 1.00 73.81 433 MET A C 1
ATOM 3564 O O . MET A 1 433 ? 43.004 14.263 -38.357 1.00 73.81 433 MET A O 1
ATOM 3568 N N . GLY A 1 434 ? 41.283 15.373 -37.469 1.00 61.16 434 GLY A N 1
ATOM 3569 C CA . GLY A 1 434 ? 40.557 15.580 -38.728 1.00 61.16 434 GLY A CA 1
ATOM 3570 C C . GLY A 1 434 ? 40.064 14.280 -39.383 1.00 61.16 434 GLY A C 1
ATOM 3571 O O . GLY A 1 434 ? 40.328 13.182 -38.894 1.00 61.16 434 GLY A O 1
ATOM 3572 N N . ASP A 1 435 ? 39.359 14.389 -40.517 1.00 60.72 435 ASP A N 1
ATOM 3573 C CA . ASP A 1 435 ? 39.042 13.260 -41.416 1.00 60.72 435 ASP A CA 1
ATOM 3574 C C . ASP A 1 435 ? 40.318 12.762 -42.129 1.00 60.72 435 ASP A C 1
ATOM 3576 O O . ASP A 1 435 ? 40.410 12.720 -43.355 1.00 60.72 435 ASP A O 1
ATOM 3580 N N . LEU A 1 436 ? 41.349 12.421 -41.357 1.00 56.00 436 LEU A N 1
ATOM 3581 C CA . LEU A 1 436 ? 42.518 11.731 -41.869 1.00 56.00 436 LEU A CA 1
ATOM 3582 C C . LEU A 1 436 ? 42.099 10.301 -42.188 1.00 56.00 436 LEU A C 1
ATOM 3584 O O . LEU A 1 436 ? 42.052 9.425 -41.322 1.00 56.00 436 LEU A O 1
ATOM 3588 N N . ASP A 1 437 ? 41.778 10.092 -43.461 1.00 52.72 437 ASP A N 1
ATOM 3589 C CA . ASP A 1 437 ? 41.731 8.777 -44.072 1.00 52.72 437 ASP A CA 1
ATOM 3590 C C . ASP A 1 437 ? 43.039 8.043 -43.705 1.00 52.72 437 ASP A C 1
ATOM 3592 O O . ASP A 1 437 ? 44.126 8.556 -44.005 1.00 52.72 437 ASP A O 1
ATOM 3596 N N . PRO A 1 438 ? 42.996 6.875 -43.034 1.00 57.59 438 PRO A N 1
ATOM 3597 C CA . PRO A 1 438 ? 44.197 6.122 -42.666 1.00 57.59 438 PRO A CA 1
ATOM 3598 C C . PRO A 1 438 ? 45.129 5.836 -43.857 1.00 57.59 438 PRO A C 1
ATOM 3600 O O . PRO A 1 438 ? 46.320 5.592 -43.663 1.00 57.59 438 PRO A O 1
ATOM 3603 N N . GLY A 1 439 ? 44.614 5.917 -45.091 1.00 55.06 439 GLY A N 1
ATOM 3604 C CA . GLY A 1 439 ? 45.397 5.836 -46.324 1.00 55.06 439 GLY A CA 1
ATOM 3605 C C . GLY A 1 439 ? 46.346 7.017 -46.580 1.00 55.06 439 GLY A C 1
ATOM 3606 O O . GLY A 1 439 ? 47.368 6.834 -47.239 1.00 55.06 439 GLY A O 1
ATOM 3607 N N . GLN A 1 440 ? 46.082 8.213 -46.041 1.00 49.16 440 GLN A N 1
ATOM 3608 C CA . GLN A 1 440 ? 46.901 9.405 -46.305 1.00 49.16 440 GLN A CA 1
ATOM 3609 C C . GLN A 1 440 ? 48.127 9.533 -45.392 1.00 49.16 440 GLN A C 1
ATOM 3611 O O . GLN A 1 440 ? 49.138 10.081 -45.824 1.00 49.16 440 GLN A O 1
ATOM 3616 N N . TYR A 1 441 ? 48.112 8.958 -44.183 1.00 47.34 441 TYR A N 1
ATOM 3617 C CA . TYR A 1 441 ? 49.275 8.987 -43.277 1.00 47.34 441 TYR A CA 1
ATOM 3618 C C . TYR A 1 441 ? 50.431 8.087 -43.757 1.00 47.34 441 TYR A C 1
ATOM 3620 O O . TYR A 1 441 ? 51.592 8.348 -43.460 1.00 47.34 441 TYR A O 1
ATOM 3628 N N . MET A 1 442 ? 50.132 7.078 -44.581 1.00 52.31 442 MET A N 1
ATOM 3629 C CA . MET A 1 442 ? 51.151 6.299 -45.301 1.00 52.31 442 MET A CA 1
ATOM 3630 C C . MET A 1 442 ? 51.582 6.964 -46.622 1.00 52.31 442 MET A C 1
ATOM 3632 O O . MET A 1 442 ? 52.586 6.568 -47.207 1.00 52.31 442 MET A O 1
ATOM 3636 N N . SER A 1 443 ? 50.847 7.981 -47.089 1.00 52.75 443 SER A N 1
ATOM 3637 C CA . SER A 1 443 ? 51.042 8.637 -48.390 1.00 52.75 443 SER A CA 1
ATOM 3638 C C . SER A 1 443 ? 51.540 10.086 -48.294 1.00 52.75 443 SER A C 1
ATOM 3640 O O . SER A 1 443 ? 51.733 10.727 -49.330 1.00 52.75 443 SER A O 1
ATOM 3642 N N . MET A 1 444 ? 51.769 10.617 -47.090 1.00 51.56 444 MET A N 1
ATOM 3643 C CA . MET A 1 444 ? 52.354 11.946 -46.909 1.00 51.56 444 MET A CA 1
ATOM 3644 C C . MET A 1 444 ? 53.887 11.853 -47.011 1.00 51.56 444 MET A C 1
ATOM 3646 O O . MET A 1 444 ? 54.565 11.325 -46.133 1.00 51.56 444 MET A O 1
ATOM 3650 N N . ASP A 1 445 ? 54.414 12.335 -48.138 1.00 53.34 445 ASP A N 1
ATOM 3651 C CA . ASP A 1 445 ? 55.822 12.656 -48.420 1.00 53.34 445 ASP A CA 1
ATOM 3652 C C . ASP A 1 445 ? 56.891 11.550 -48.320 1.00 53.34 445 ASP A C 1
ATOM 3654 O O . ASP A 1 445 ? 58.089 11.855 -48.274 1.00 53.34 445 ASP A O 1
ATOM 3658 N N . PHE A 1 446 ? 56.528 10.266 -48.413 1.00 54.56 446 PHE A N 1
ATOM 3659 C CA . PHE A 1 446 ? 57.540 9.242 -48.713 1.00 54.56 446 PHE A CA 1
ATOM 3660 C C . PHE A 1 446 ? 58.111 9.433 -50.115 1.00 54.56 446 PHE A C 1
ATOM 3662 O O . PHE A 1 446 ? 59.322 9.506 -50.257 1.00 54.56 446 PHE A O 1
ATOM 3669 N N . THR A 1 447 ? 57.286 9.651 -51.141 1.00 62.59 447 THR A N 1
ATOM 3670 C CA . THR A 1 447 ? 57.764 9.733 -52.531 1.00 62.59 447 THR A CA 1
ATOM 3671 C C . THR A 1 447 ? 58.756 10.873 -52.755 1.00 62.59 447 THR A C 1
ATOM 3673 O O . THR A 1 447 ? 59.780 10.654 -53.396 1.00 62.59 447 THR A O 1
ATOM 3676 N N . ASN A 1 448 ? 58.532 12.060 -52.187 1.00 60.34 448 ASN A N 1
ATOM 3677 C CA . ASN A 1 448 ? 59.423 13.208 -52.385 1.00 60.34 448 ASN A CA 1
ATOM 3678 C C . ASN A 1 448 ? 60.744 13.059 -51.600 1.00 60.34 448 ASN A C 1
ATOM 3680 O O . ASN A 1 448 ? 61.831 13.337 -52.117 1.00 60.34 448 ASN A O 1
ATOM 3684 N N . ARG A 1 449 ? 60.682 12.528 -50.368 1.00 66.19 449 ARG A N 1
ATOM 3685 C CA . ARG A 1 449 ? 61.876 12.199 -49.568 1.00 66.19 449 ARG A CA 1
ATOM 3686 C C . ARG A 1 449 ? 62.645 11.012 -50.147 1.00 66.19 449 ARG A C 1
ATOM 3688 O O . ARG A 1 449 ? 63.866 10.957 -50.054 1.00 66.19 449 ARG A O 1
ATOM 3695 N N . GLU A 1 450 ? 61.953 10.068 -50.756 1.00 67.75 450 GLU A N 1
ATOM 3696 C CA . GLU A 1 450 ? 62.525 8.865 -51.347 1.00 67.75 450 GLU A CA 1
ATOM 3697 C C . GLU A 1 450 ? 63.145 9.157 -52.712 1.00 67.75 450 GLU A C 1
ATOM 3699 O O . GLU A 1 450 ? 64.239 8.670 -52.975 1.00 67.75 450 GLU A O 1
ATOM 3704 N N . HIS A 1 451 ? 62.561 10.052 -53.516 1.00 70.94 451 HIS A N 1
ATOM 3705 C CA . HIS A 1 451 ? 63.197 10.576 -54.730 1.00 70.94 451 HIS A CA 1
ATOM 3706 C C . HIS A 1 451 ? 64.436 11.423 -54.406 1.00 70.94 451 HIS A C 1
ATOM 3708 O O . HIS A 1 451 ? 65.456 11.302 -55.090 1.00 70.94 451 HIS A O 1
ATOM 3714 N N . SER A 1 452 ? 64.408 12.236 -53.342 1.00 77.31 452 SER A N 1
ATOM 3715 C CA . SER A 1 452 ? 65.594 12.997 -52.921 1.00 77.31 452 SER A CA 1
ATOM 3716 C C . SER A 1 452 ? 66.698 12.080 -52.376 1.00 77.31 452 SER A C 1
ATOM 3718 O O . SER A 1 452 ? 67.874 12.268 -52.708 1.00 77.31 452 SER A O 1
ATOM 3720 N N . ARG A 1 453 ? 66.333 11.026 -51.628 1.00 76.75 453 ARG A N 1
ATOM 3721 C CA . ARG A 1 453 ? 67.265 9.976 -51.186 1.00 76.75 453 ARG A CA 1
ATOM 3722 C C . ARG A 1 453 ? 67.840 9.200 -52.367 1.00 76.75 453 ARG A C 1
ATOM 3724 O O . ARG A 1 453 ? 69.055 9.078 -52.424 1.00 76.75 453 ARG A O 1
ATOM 3731 N N . HIS A 1 454 ? 67.030 8.767 -53.333 1.00 81.44 454 HIS A N 1
ATOM 3732 C CA . HIS A 1 454 ? 67.511 8.085 -54.543 1.00 81.44 454 HIS A CA 1
ATOM 3733 C C . HIS A 1 454 ? 68.449 8.971 -55.371 1.00 81.44 454 HIS A C 1
ATOM 3735 O O . HIS A 1 454 ? 69.501 8.518 -55.813 1.00 81.44 454 HIS A O 1
ATOM 3741 N N . THR A 1 455 ? 68.136 10.261 -55.519 1.00 83.69 455 THR A N 1
ATOM 3742 C CA . THR A 1 455 ? 69.009 11.210 -56.234 1.00 83.69 455 THR A CA 1
ATOM 3743 C C . THR A 1 455 ? 70.344 11.410 -55.507 1.00 83.69 455 THR A C 1
ATOM 3745 O O . THR A 1 455 ? 71.396 11.509 -56.139 1.00 83.69 455 THR A O 1
ATOM 3748 N N . SER A 1 456 ? 70.315 11.445 -54.173 1.00 86.00 456 SER A N 1
ATOM 3749 C CA . SER A 1 456 ? 71.517 11.577 -53.342 1.00 86.00 456 SER A CA 1
ATOM 3750 C C . SER A 1 456 ? 72.364 10.305 -53.367 1.00 86.00 456 SER A C 1
ATOM 3752 O O . SER A 1 456 ? 73.584 10.391 -53.476 1.00 86.00 456 SER A O 1
ATOM 3754 N N . ILE A 1 457 ? 71.724 9.133 -53.334 1.00 86.81 457 ILE A N 1
ATOM 3755 C CA . ILE A 1 457 ? 72.386 7.830 -53.443 1.00 86.81 457 ILE A CA 1
ATOM 3756 C C . ILE A 1 457 ? 73.063 7.696 -54.810 1.00 86.81 457 ILE A C 1
ATOM 3758 O O . ILE A 1 457 ? 74.259 7.448 -54.839 1.00 86.81 457 ILE A O 1
ATOM 3762 N N . ASN A 1 458 ? 72.381 7.999 -55.920 1.00 85.75 458 ASN A N 1
ATOM 3763 C CA . ASN A 1 458 ? 72.994 7.954 -57.256 1.00 85.75 458 ASN A CA 1
ATOM 3764 C C . ASN A 1 458 ? 74.189 8.914 -57.401 1.00 85.75 458 ASN A C 1
ATOM 3766 O O . ASN A 1 458 ? 75.182 8.581 -58.048 1.00 85.75 458 ASN A O 1
ATOM 3770 N N . LYS A 1 459 ? 74.129 10.111 -56.792 1.00 89.75 459 LYS A N 1
ATOM 3771 C CA . LYS A 1 459 ? 75.279 11.033 -56.761 1.00 89.75 459 LYS A CA 1
ATOM 3772 C C . LYS A 1 459 ? 76.456 10.442 -55.991 1.00 89.75 459 LYS A C 1
ATOM 3774 O O . LYS A 1 459 ? 77.583 10.508 -56.477 1.00 89.75 459 LYS A O 1
ATOM 3779 N N . LEU A 1 460 ? 76.193 9.867 -54.818 1.00 87.94 460 LEU A N 1
ATOM 3780 C CA . LEU A 1 460 ? 77.223 9.226 -54.006 1.00 87.94 460 LEU A CA 1
ATOM 3781 C C . LEU A 1 460 ? 77.796 7.989 -54.694 1.00 87.94 460 LEU A C 1
ATOM 3783 O O . LEU A 1 460 ? 78.999 7.789 -54.631 1.00 87.94 460 LEU A O 1
ATOM 3787 N N . GLU A 1 461 ? 76.984 7.191 -55.383 1.00 85.06 461 GLU A N 1
ATOM 3788 C CA . GLU A 1 461 ? 77.441 6.039 -56.164 1.00 85.06 461 GLU A CA 1
ATOM 3789 C C . GLU A 1 461 ? 78.346 6.466 -57.318 1.00 85.06 461 GLU A C 1
ATOM 3791 O O . GLU A 1 461 ? 79.419 5.892 -57.494 1.00 85.06 461 GLU A O 1
ATOM 3796 N N . TYR A 1 462 ? 77.981 7.526 -58.045 1.00 86.81 462 TYR A N 1
ATOM 3797 C CA . TYR A 1 462 ? 78.830 8.079 -59.098 1.00 86.81 462 TYR A CA 1
ATOM 3798 C C . TYR A 1 462 ? 80.160 8.615 -58.546 1.00 86.81 462 TYR A C 1
ATOM 3800 O O . TYR A 1 462 ? 81.221 8.371 -59.122 1.00 86.81 462 TYR A O 1
ATOM 3808 N N . GLU A 1 463 ? 80.135 9.319 -57.411 1.00 87.81 463 GLU A N 1
ATOM 3809 C CA . GLU A 1 463 ? 81.364 9.755 -56.743 1.00 87.81 463 GLU A CA 1
ATOM 3810 C C . GLU A 1 463 ? 82.190 8.579 -56.219 1.00 87.81 463 GLU A C 1
ATOM 3812 O O . GLU A 1 463 ? 83.411 8.605 -56.349 1.00 87.81 463 GLU A O 1
ATOM 3817 N N . ASN A 1 464 ? 81.558 7.533 -55.688 1.00 84.06 464 ASN A N 1
ATOM 3818 C CA . ASN A 1 464 ? 82.241 6.332 -55.214 1.00 84.06 464 ASN A CA 1
ATOM 3819 C C . ASN A 1 464 ? 82.915 5.596 -56.374 1.00 84.06 464 ASN A C 1
ATOM 3821 O O . ASN A 1 464 ? 84.067 5.196 -56.257 1.00 84.06 464 ASN A O 1
ATOM 3825 N N . GLU A 1 465 ? 82.249 5.485 -57.522 1.00 87.31 465 GLU A N 1
ATOM 3826 C CA . GLU A 1 465 ? 82.818 4.868 -58.720 1.00 87.31 465 GLU A CA 1
ATOM 3827 C C . GLU A 1 465 ? 83.961 5.711 -59.307 1.00 87.31 465 GLU A C 1
ATOM 3829 O O . GLU A 1 465 ? 84.980 5.174 -59.753 1.00 87.31 465 GLU A O 1
ATOM 3834 N N . ARG A 1 466 ? 83.850 7.044 -59.232 1.00 89.25 466 ARG A N 1
ATOM 3835 C CA . ARG A 1 466 ? 84.940 7.962 -59.587 1.00 89.25 466 ARG A CA 1
ATOM 3836 C C . ARG A 1 466 ? 86.132 7.796 -58.647 1.00 89.25 466 ARG A C 1
ATOM 3838 O O . ARG A 1 466 ? 87.249 7.628 -59.122 1.00 89.25 466 ARG A O 1
ATOM 3845 N N . LEU A 1 467 ? 85.898 7.766 -57.336 1.00 88.56 467 LEU A N 1
ATOM 3846 C CA . LEU A 1 467 ? 86.934 7.560 -56.321 1.00 88.56 467 LEU A CA 1
ATOM 3847 C C . LEU A 1 467 ? 87.561 6.169 -56.413 1.00 88.56 467 LEU A C 1
ATOM 3849 O O . LEU A 1 467 ? 88.763 6.041 -56.218 1.00 88.56 467 LEU A O 1
ATOM 3853 N N . ARG A 1 468 ? 86.794 5.128 -56.748 1.00 83.88 468 ARG A N 1
ATOM 3854 C CA . ARG A 1 468 ? 87.323 3.784 -57.025 1.00 83.88 468 ARG A CA 1
ATOM 3855 C C . ARG A 1 468 ? 88.199 3.774 -58.266 1.00 83.88 468 ARG A C 1
ATOM 3857 O O . ARG A 1 468 ? 89.262 3.163 -58.233 1.00 83.88 468 ARG A O 1
ATOM 3864 N N . ASN A 1 469 ? 87.804 4.478 -59.324 1.00 83.69 469 ASN A N 1
ATOM 3865 C CA . ASN A 1 469 ? 88.651 4.668 -60.498 1.00 83.69 469 ASN A C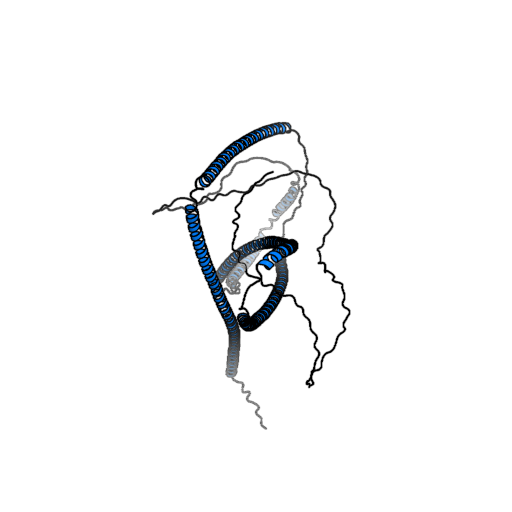A 1
ATOM 3866 C C . ASN A 1 469 ? 89.920 5.457 -60.166 1.00 83.69 469 ASN A C 1
ATOM 3868 O O . ASN A 1 469 ? 91.003 5.081 -60.606 1.00 83.69 469 ASN A O 1
ATOM 3872 N N . ASP A 1 470 ? 89.820 6.510 -59.361 1.00 85.62 470 ASP A N 1
ATOM 3873 C CA . ASP A 1 470 ? 90.974 7.304 -58.943 1.00 85.62 470 ASP A CA 1
ATOM 3874 C C . ASP A 1 470 ? 91.887 6.515 -57.991 1.00 85.62 470 ASP A C 1
ATOM 3876 O O . ASP A 1 470 ? 93.103 6.580 -58.134 1.00 85.62 470 ASP A O 1
ATOM 3880 N N . LEU A 1 471 ? 91.340 5.671 -57.108 1.00 80.56 471 LEU A N 1
ATOM 3881 C CA . LEU A 1 471 ? 92.090 4.705 -56.296 1.00 80.56 471 LEU A CA 1
ATOM 3882 C C . LEU A 1 471 ? 92.718 3.600 -57.143 1.00 80.56 471 LEU A C 1
ATOM 3884 O O . LEU A 1 471 ? 93.816 3.152 -56.831 1.00 80.56 471 LEU A O 1
ATOM 3888 N N . ALA A 1 472 ? 92.063 3.146 -58.211 1.00 74.44 472 ALA A N 1
ATOM 3889 C CA . ALA A 1 472 ? 92.637 2.188 -59.149 1.00 74.44 472 ALA A CA 1
ATOM 3890 C C . ALA A 1 472 ? 93.784 2.821 -59.951 1.00 74.44 472 ALA A C 1
ATOM 3892 O O . ALA A 1 472 ? 94.813 2.176 -60.143 1.00 74.44 472 ALA A O 1
ATOM 3893 N N . LYS A 1 473 ? 93.654 4.095 -60.345 1.00 76.44 473 LYS A N 1
ATOM 3894 C CA . LYS A 1 473 ? 94.725 4.886 -60.971 1.00 76.44 473 LYS A CA 1
ATOM 3895 C C . LYS A 1 473 ? 95.868 5.172 -60.000 1.00 76.44 473 LYS A C 1
ATOM 3897 O O . LYS A 1 473 ? 97.019 5.020 -60.384 1.00 76.44 473 LYS A O 1
ATOM 3902 N N . LEU A 1 474 ? 95.573 5.512 -58.745 1.00 70.44 474 LEU A N 1
ATOM 3903 C CA . LEU A 1 474 ? 96.574 5.676 -57.690 1.00 70.44 474 LEU A CA 1
ATOM 3904 C C . LEU A 1 474 ? 97.260 4.352 -57.383 1.00 70.44 474 LEU A C 1
ATOM 3906 O O . LEU A 1 474 ? 98.471 4.327 -57.361 1.00 70.44 474 LEU A O 1
ATOM 3910 N N . ARG A 1 475 ? 96.549 3.224 -57.281 1.00 65.38 475 ARG A N 1
ATOM 3911 C CA . ARG A 1 475 ? 97.169 1.892 -57.153 1.00 65.38 475 ARG A CA 1
ATOM 3912 C C . ARG A 1 475 ? 97.965 1.483 -58.389 1.00 65.38 475 ARG A C 1
ATOM 3914 O O . ARG A 1 475 ? 98.906 0.709 -58.259 1.00 65.38 475 ARG A O 1
ATOM 3921 N N . ALA A 1 476 ? 97.599 1.948 -59.579 1.00 59.78 476 ALA A N 1
ATOM 3922 C CA . ALA A 1 476 ? 98.395 1.744 -60.786 1.00 59.78 476 ALA A CA 1
ATOM 3923 C C . ALA A 1 476 ? 99.659 2.627 -60.794 1.00 59.78 476 ALA A C 1
ATOM 3925 O O . ALA A 1 476 ? 100.700 2.152 -61.236 1.00 59.78 476 ALA A O 1
ATOM 3926 N N . ASN A 1 477 ? 99.594 3.844 -60.238 1.00 58.88 477 ASN A N 1
ATOM 3927 C CA . ASN A 1 477 ? 100.735 4.752 -60.058 1.00 58.88 477 ASN A CA 1
ATOM 3928 C C . ASN A 1 477 ? 101.631 4.386 -58.848 1.00 58.88 477 ASN A C 1
ATOM 3930 O O . ASN A 1 477 ? 102.845 4.513 -58.939 1.00 58.88 477 ASN A O 1
ATOM 3934 N N . ASP A 1 478 ? 101.076 3.857 -57.753 1.00 52.34 478 ASP A N 1
ATOM 3935 C CA . ASP A 1 478 ? 101.774 3.430 -56.523 1.00 52.34 478 ASP A CA 1
ATOM 3936 C C . ASP A 1 478 ? 102.312 1.995 -56.612 1.00 52.34 478 ASP A C 1
ATOM 3938 O O . ASP A 1 478 ? 103.127 1.569 -55.788 1.00 52.34 478 ASP A O 1
ATOM 3942 N N . LYS A 1 479 ? 101.941 1.248 -57.662 1.00 49.47 479 LYS A N 1
ATOM 3943 C CA . LYS A 1 479 ? 102.593 -0.022 -58.023 1.00 49.47 479 LYS A CA 1
ATOM 3944 C C . LYS A 1 479 ? 104.066 0.147 -58.425 1.00 49.47 479 LYS A C 1
ATOM 3946 O O . LYS A 1 479 ? 104.735 -0.865 -58.611 1.00 49.47 479 LYS A O 1
ATOM 3951 N N . SER A 1 480 ? 104.597 1.375 -58.487 1.00 52.78 480 SER A N 1
ATOM 3952 C CA . SER A 1 480 ? 106.041 1.630 -58.577 1.00 52.78 480 SER A CA 1
ATOM 3953 C C . SER A 1 480 ? 106.705 2.080 -57.263 1.00 52.78 480 SER A C 1
ATOM 3955 O O . SER A 1 480 ? 107.896 2.377 -57.301 1.00 52.78 480 SER A O 1
ATOM 3957 N N . ALA A 1 481 ? 106.002 2.147 -56.118 1.00 51.66 481 ALA A N 1
ATOM 3958 C CA . ALA A 1 481 ? 106.562 2.763 -54.902 1.00 51.66 481 ALA A CA 1
ATOM 3959 C C . ALA A 1 481 ? 106.403 1.997 -53.568 1.00 51.66 481 ALA A C 1
ATOM 3961 O O . ALA A 1 481 ? 107.042 2.397 -52.599 1.00 51.66 481 ALA A O 1
ATOM 3962 N N . TRP A 1 482 ? 105.632 0.906 -53.462 1.00 45.25 482 TRP A N 1
ATOM 3963 C CA . TRP A 1 482 ? 105.359 0.265 -52.154 1.00 45.25 482 TRP A CA 1
ATOM 3964 C C . TRP A 1 482 ? 105.620 -1.251 -52.107 1.00 45.25 482 TRP A C 1
ATOM 3966 O O . TRP A 1 482 ? 104.751 -2.051 -51.773 1.00 45.25 482 TRP A O 1
ATOM 3976 N N . ALA A 1 483 ? 106.861 -1.653 -52.394 1.00 45.41 483 ALA A N 1
ATOM 3977 C CA . ALA A 1 483 ? 107.343 -3.021 -52.157 1.00 45.41 483 ALA A CA 1
ATOM 3978 C C . ALA A 1 483 ? 107.879 -3.267 -50.725 1.00 45.41 483 ALA A C 1
ATOM 3980 O O . ALA A 1 483 ? 108.333 -4.367 -50.440 1.00 45.41 483 ALA A O 1
ATOM 3981 N N . ASN A 1 484 ? 107.829 -2.289 -49.808 1.00 53.41 484 ASN A N 1
ATOM 3982 C CA . ASN A 1 484 ? 108.493 -2.379 -48.496 1.00 53.41 484 ASN A CA 1
ATOM 3983 C C . ASN A 1 484 ? 107.617 -1.908 -47.321 1.00 53.41 484 ASN A C 1
ATOM 3985 O O . ASN A 1 484 ? 108.026 -1.054 -46.542 1.00 53.41 484 ASN A O 1
ATOM 3989 N N . GLN A 1 485 ? 106.421 -2.480 -47.163 1.00 47.44 485 GLN A N 1
ATOM 3990 C CA . GLN A 1 485 ? 105.594 -2.252 -45.969 1.00 47.44 485 GLN A CA 1
ATOM 3991 C C . GLN A 1 485 ? 104.965 -3.554 -45.456 1.00 47.44 485 GLN A C 1
ATOM 3993 O O . GLN A 1 485 ? 103.792 -3.593 -45.117 1.00 47.44 485 GLN A O 1
ATOM 3998 N N . ASN A 1 486 ? 105.739 -4.643 -45.421 1.00 49.03 486 ASN A N 1
ATOM 3999 C CA . ASN A 1 486 ? 105.284 -5.937 -44.894 1.00 49.03 486 ASN A CA 1
ATOM 4000 C C . ASN A 1 486 ? 106.086 -6.398 -43.664 1.00 49.03 486 ASN A C 1
ATOM 4002 O O . ASN A 1 486 ? 106.253 -7.587 -43.436 1.00 49.03 486 ASN A O 1
ATOM 4006 N N . THR A 1 487 ? 106.610 -5.453 -42.878 1.00 50.84 487 THR A N 1
ATOM 4007 C CA . THR A 1 487 ? 107.381 -5.730 -41.648 1.00 50.84 487 THR A CA 1
ATOM 4008 C C . THR A 1 487 ? 106.791 -5.093 -40.385 1.00 50.84 487 THR A C 1
ATOM 4010 O O . THR A 1 487 ? 107.252 -5.396 -39.290 1.00 50.84 487 THR A O 1
ATOM 4013 N N . TYR A 1 488 ? 105.737 -4.271 -40.491 1.00 49.00 488 TYR A N 1
ATOM 4014 C CA . TYR A 1 488 ? 105.092 -3.631 -39.328 1.00 49.00 488 TYR A CA 1
ATOM 4015 C C . TYR A 1 488 ? 103.795 -4.324 -38.867 1.00 49.00 488 TYR A C 1
ATOM 4017 O O . TYR A 1 488 ? 103.472 -4.292 -37.682 1.00 49.00 488 TYR A O 1
ATOM 4025 N N . GLU A 1 489 ? 103.077 -5.018 -39.759 1.00 52.66 489 GLU A N 1
ATOM 4026 C CA . GLU A 1 489 ? 101.847 -5.752 -39.403 1.00 52.66 489 GLU A CA 1
ATOM 4027 C C . GLU A 1 489 ? 102.116 -7.100 -38.709 1.00 52.66 489 GLU A C 1
ATOM 4029 O O . GLU A 1 489 ? 101.238 -7.656 -38.048 1.00 52.66 489 GLU A O 1
ATOM 4034 N N . GLU A 1 490 ? 103.339 -7.625 -38.811 1.00 51.59 490 GLU A N 1
ATOM 4035 C CA . GLU A 1 490 ? 103.714 -8.928 -38.251 1.00 51.59 490 GLU A CA 1
ATOM 4036 C C . GLU A 1 490 ? 104.125 -8.841 -36.766 1.00 51.59 490 GLU A C 1
ATOM 4038 O O . GLU A 1 490 ? 103.905 -9.782 -36.003 1.00 51.59 490 GLU A O 1
ATOM 4043 N N . MET A 1 491 ? 104.594 -7.672 -36.306 1.00 49.28 491 MET A N 1
ATOM 4044 C CA . MET A 1 491 ? 104.942 -7.423 -34.897 1.00 49.28 491 MET A CA 1
ATOM 4045 C C . MET A 1 491 ? 103.705 -7.207 -34.002 1.00 49.28 491 MET A C 1
ATOM 4047 O O . MET A 1 491 ? 103.714 -7.598 -32.836 1.00 49.28 491 MET A O 1
ATOM 4051 N N . GLY A 1 492 ? 102.613 -6.651 -34.546 1.00 55.62 492 GLY A N 1
ATOM 4052 C CA . GLY A 1 492 ? 101.353 -6.425 -33.818 1.00 55.62 492 GLY A CA 1
ATOM 4053 C C . GLY A 1 492 ? 100.519 -7.691 -33.578 1.00 55.62 492 GLY A C 1
ATOM 4054 O O . GLY A 1 492 ? 99.756 -7.763 -32.616 1.00 55.62 492 GLY A O 1
ATOM 4055 N N . ARG A 1 493 ? 100.690 -8.729 -34.409 1.00 56.34 493 ARG A N 1
ATOM 4056 C CA . ARG A 1 493 ? 99.990 -10.015 -34.229 1.00 56.34 493 ARG A CA 1
ATOM 4057 C C . ARG A 1 493 ? 100.617 -10.886 -33.134 1.00 56.34 493 ARG A C 1
ATOM 4059 O O . ARG A 1 493 ? 99.901 -11.639 -32.480 1.00 56.34 493 ARG A O 1
ATOM 4066 N N . TYR A 1 494 ? 101.916 -10.731 -32.867 1.00 55.41 494 TYR A N 1
ATOM 4067 C CA . TYR A 1 494 ? 102.618 -11.467 -31.806 1.00 55.41 494 TYR A CA 1
ATOM 4068 C C . TYR A 1 494 ? 102.366 -10.886 -30.400 1.00 55.41 494 TYR A C 1
ATOM 4070 O O . TYR A 1 494 ? 102.313 -11.627 -29.417 1.00 55.41 494 TYR A O 1
ATOM 4078 N N . THR A 1 495 ? 102.159 -9.570 -30.287 1.00 52.22 495 THR A N 1
ATOM 4079 C CA . THR A 1 495 ? 101.862 -8.889 -29.014 1.00 52.22 495 THR A CA 1
ATOM 4080 C C . THR A 1 495 ? 100.422 -9.114 -28.545 1.00 52.22 495 THR A C 1
ATOM 4082 O O . THR A 1 495 ? 100.207 -9.361 -27.358 1.00 52.22 495 THR A O 1
ATOM 4085 N N . TYR A 1 496 ? 99.453 -9.161 -29.465 1.00 54.97 496 TYR A N 1
ATOM 4086 C CA . TYR A 1 496 ? 98.046 -9.444 -29.140 1.00 54.97 496 TYR A CA 1
ATOM 4087 C C . TYR A 1 496 ? 97.822 -10.903 -28.687 1.00 54.97 496 TYR A C 1
ATOM 4089 O O . TYR A 1 496 ? 97.001 -11.184 -27.815 1.00 54.97 496 TYR A O 1
ATOM 4097 N N . GLN A 1 497 ? 98.616 -11.847 -29.208 1.00 51.94 497 GLN A N 1
ATOM 4098 C CA . GLN A 1 497 ? 98.537 -13.263 -28.828 1.00 51.94 497 GLN A CA 1
ATOM 4099 C C . GLN A 1 497 ? 99.186 -13.573 -27.461 1.00 51.94 497 GLN A C 1
ATOM 4101 O O . GLN A 1 497 ? 98.813 -14.559 -26.819 1.00 51.94 497 GLN A O 1
ATOM 4106 N N . ASN A 1 498 ? 100.114 -12.731 -26.986 1.00 56.03 498 ASN A N 1
ATOM 4107 C CA . ASN A 1 498 ? 100.709 -12.841 -25.647 1.00 56.03 498 ASN A CA 1
ATOM 4108 C C . ASN A 1 498 ? 99.858 -12.167 -24.551 1.00 56.03 498 ASN A C 1
ATOM 4110 O O . ASN A 1 498 ? 99.854 -12.654 -23.421 1.00 56.03 498 ASN A O 1
ATOM 4114 N N . GLN A 1 499 ? 99.078 -11.125 -24.872 1.00 53.62 499 GLN A N 1
ATOM 4115 C CA . GLN A 1 499 ? 98.150 -10.479 -23.925 1.00 53.62 499 GLN A CA 1
ATOM 4116 C C . GLN A 1 499 ? 97.005 -11.410 -23.486 1.00 53.62 499 GLN A C 1
ATOM 4118 O O . GLN A 1 499 ? 96.741 -11.528 -22.293 1.00 53.62 499 GLN A O 1
ATOM 4123 N N . ILE A 1 500 ? 96.445 -12.203 -24.406 1.00 57.38 500 ILE A N 1
ATOM 4124 C CA . ILE A 1 500 ? 95.383 -13.187 -24.102 1.00 57.38 500 ILE A CA 1
ATOM 4125 C C . ILE A 1 500 ? 95.888 -14.362 -23.228 1.00 57.38 500 ILE A C 1
ATOM 4127 O O . ILE A 1 500 ? 95.098 -15.058 -22.586 1.00 57.38 500 ILE A O 1
ATOM 4131 N N . LYS A 1 501 ? 97.208 -14.606 -23.177 1.00 51.06 501 LYS A N 1
ATOM 4132 C CA . LYS A 1 501 ? 97.818 -15.669 -22.352 1.00 51.06 501 LYS A CA 1
ATOM 4133 C C . LYS A 1 501 ? 98.199 -15.217 -20.936 1.00 51.06 501 LYS A C 1
ATOM 4135 O O . LYS A 1 501 ? 98.304 -16.079 -20.069 1.00 51.06 501 LYS A O 1
ATOM 4140 N N . MET A 1 502 ? 98.358 -13.914 -20.691 1.00 52.03 502 MET A N 1
ATOM 4141 C CA . MET A 1 502 ? 98.583 -13.348 -19.348 1.00 52.03 502 MET A CA 1
ATOM 4142 C C . MET A 1 502 ? 97.263 -13.132 -18.584 1.00 52.03 502 MET A C 1
ATOM 4144 O O . MET A 1 502 ? 97.208 -13.369 -17.383 1.00 52.03 502 MET A O 1
ATOM 4148 N N . GLU A 1 503 ? 96.178 -12.800 -19.289 1.00 49.78 503 GLU A N 1
ATOM 4149 C CA . GLU A 1 503 ? 94.854 -12.514 -18.703 1.00 49.78 503 GLU A CA 1
ATOM 4150 C C . GLU A 1 503 ? 94.128 -13.765 -18.160 1.00 49.78 503 GLU A C 1
ATOM 4152 O O . GLU A 1 503 ? 93.227 -13.667 -17.338 1.00 49.78 503 GLU A O 1
ATOM 4157 N N . LYS A 1 504 ? 94.558 -14.979 -18.540 1.00 51.34 504 LYS A N 1
ATOM 4158 C CA . LYS A 1 504 ? 93.993 -16.245 -18.023 1.00 51.34 504 LYS A CA 1
ATOM 4159 C C . LYS A 1 504 ? 94.648 -16.772 -16.740 1.00 51.34 504 LYS A C 1
ATOM 4161 O O . LYS A 1 504 ? 94.239 -17.829 -16.261 1.00 51.34 504 LYS A O 1
ATOM 4166 N N . HIS A 1 505 ? 95.644 -16.077 -16.185 1.00 45.44 505 HIS A N 1
ATOM 4167 C CA . HIS A 1 505 ? 96.348 -16.516 -14.971 1.00 45.44 505 HIS A CA 1
ATOM 4168 C C . HIS A 1 505 ? 96.244 -15.548 -13.774 1.00 45.44 505 HIS A C 1
ATOM 4170 O O . HIS A 1 505 ? 96.811 -15.861 -12.726 1.00 45.44 505 HIS A O 1
ATOM 4176 N N . GLU A 1 506 ? 95.486 -14.446 -13.881 1.00 44.25 506 GLU A N 1
ATOM 4177 C CA . GLU A 1 506 ? 95.263 -13.482 -12.782 1.00 44.25 506 GLU A CA 1
ATOM 4178 C C . GLU A 1 506 ? 93.932 -13.646 -12.014 1.00 44.25 506 GLU A C 1
ATOM 4180 O O . GLU A 1 506 ? 93.818 -13.136 -10.905 1.00 44.25 506 GLU A O 1
ATOM 4185 N N . ASP A 1 507 ? 92.979 -14.466 -12.472 1.00 43.47 507 ASP A N 1
ATOM 4186 C CA . ASP A 1 507 ? 91.676 -14.650 -11.790 1.00 43.47 507 ASP A CA 1
ATOM 4187 C C . ASP A 1 507 ? 91.672 -15.691 -10.643 1.00 43.47 507 ASP A C 1
ATOM 4189 O O . ASP A 1 507 ? 90.625 -16.212 -10.250 1.00 43.47 507 ASP A O 1
ATOM 4193 N N . ARG A 1 508 ? 92.836 -16.048 -10.075 1.00 49.69 508 ARG A N 1
ATOM 4194 C CA . ARG A 1 508 ? 92.926 -17.015 -8.952 1.00 49.69 508 ARG A CA 1
ATOM 4195 C C . ARG A 1 508 ? 93.722 -16.567 -7.724 1.00 49.69 508 ARG A C 1
ATOM 4197 O O . ARG A 1 508 ? 93.990 -17.395 -6.857 1.00 49.69 508 ARG A O 1
ATOM 4204 N N . LEU A 1 509 ? 94.043 -15.283 -7.582 1.00 45.47 509 LEU A N 1
ATOM 4205 C CA . LEU A 1 509 ? 94.602 -14.741 -6.338 1.00 45.47 509 LEU A CA 1
ATOM 4206 C C . LEU A 1 509 ? 94.130 -13.303 -6.102 1.00 45.47 509 LEU A C 1
ATOM 4208 O O . LEU A 1 509 ? 94.755 -12.372 -6.594 1.00 45.47 509 LEU A O 1
ATOM 4212 N N . SER A 1 510 ? 93.075 -13.122 -5.302 1.00 34.50 510 SER A N 1
ATOM 4213 C CA . SER A 1 510 ? 93.060 -12.209 -4.139 1.00 34.50 510 SER A CA 1
ATOM 4214 C C . SER A 1 510 ? 91.636 -12.009 -3.624 1.00 34.50 510 SER A C 1
ATOM 4216 O O . SER A 1 510 ? 90.868 -11.171 -4.085 1.00 34.50 510 SER A O 1
ATOM 4218 N N . GLN A 1 511 ? 91.326 -12.826 -2.627 1.00 34.31 511 GLN A N 1
ATOM 4219 C CA . GLN A 1 511 ? 90.368 -12.557 -1.569 1.00 34.31 511 GLN A CA 1
ATOM 4220 C C . GLN A 1 511 ? 90.944 -11.476 -0.623 1.00 34.31 511 GLN A C 1
ATOM 4222 O O . GLN A 1 511 ? 92.160 -11.405 -0.453 1.00 34.31 511 GLN A O 1
ATOM 4227 N N . ASP A 1 512 ? 90.052 -10.709 0.016 1.00 31.17 512 ASP A N 1
ATOM 4228 C CA . ASP A 1 512 ? 90.239 -9.801 1.170 1.00 31.17 512 ASP A CA 1
ATOM 4229 C C . ASP A 1 512 ? 90.869 -8.401 0.988 1.00 31.17 512 ASP A C 1
ATOM 4231 O O . ASP A 1 512 ? 92.088 -8.247 0.905 1.00 31.17 512 ASP A O 1
ATOM 4235 N N . ARG A 1 513 ? 90.027 -7.356 1.145 1.00 31.41 513 ARG A N 1
ATOM 4236 C CA . ARG A 1 513 ? 90.077 -6.389 2.278 1.00 31.41 513 ARG A CA 1
ATOM 4237 C C . ARG A 1 513 ? 88.998 -5.281 2.201 1.00 31.41 513 ARG A C 1
ATOM 4239 O O . ARG A 1 513 ? 89.010 -4.451 1.300 1.00 31.41 513 ARG A O 1
ATOM 4246 N N . GLU A 1 514 ? 88.141 -5.207 3.221 1.00 33.41 514 GLU A N 1
ATOM 4247 C CA . GLU A 1 514 ? 87.536 -3.962 3.765 1.00 33.41 514 GLU A CA 1
ATOM 4248 C C . GLU A 1 514 ? 88.592 -3.155 4.593 1.00 33.41 514 GLU A C 1
ATOM 4250 O O . GLU A 1 514 ? 89.699 -3.685 4.756 1.00 33.41 514 GLU A O 1
ATOM 4255 N N . PRO A 1 515 ? 88.340 -1.981 5.258 1.00 45.62 515 PRO A N 1
ATOM 4256 C CA . PRO A 1 515 ? 87.238 -0.979 5.239 1.00 45.62 515 PRO A CA 1
ATOM 4257 C C . PRO A 1 515 ? 87.699 0.527 5.273 1.00 45.62 515 PRO A C 1
ATOM 4259 O O . PRO A 1 515 ? 88.884 0.833 5.403 1.00 45.62 515 PRO A O 1
ATOM 4262 N N . ASN A 1 516 ? 86.708 1.448 5.349 1.00 29.08 516 ASN A N 1
ATOM 4263 C CA . ASN A 1 516 ? 86.680 2.820 5.946 1.00 29.08 516 ASN A CA 1
ATOM 4264 C C . ASN A 1 516 ? 86.805 4.044 5.005 1.00 29.08 516 ASN A C 1
ATOM 4266 O O . ASN A 1 516 ? 87.858 4.277 4.427 1.00 29.08 516 ASN A O 1
ATOM 4270 N N . ARG A 1 517 ? 85.824 4.971 4.986 1.00 29.08 517 ARG A N 1
ATOM 4271 C CA . ARG A 1 517 ? 85.579 6.077 5.954 1.00 29.08 517 ARG A CA 1
ATOM 4272 C C . ARG A 1 517 ? 84.527 7.072 5.402 1.00 29.08 517 ARG A C 1
ATOM 4274 O O . ARG A 1 517 ? 84.433 7.304 4.206 1.00 29.08 517 ARG A O 1
ATOM 4281 N N . SER A 1 518 ? 83.749 7.651 6.307 1.00 34.25 518 SER A N 1
ATOM 4282 C CA . SER A 1 518 ? 82.592 8.550 6.158 1.00 34.25 518 SER A CA 1
ATOM 4283 C C . SER A 1 518 ? 82.917 10.038 5.891 1.00 34.25 518 SER A C 1
ATOM 4285 O O . SER A 1 518 ? 83.954 10.501 6.357 1.00 34.25 518 SER A O 1
ATOM 4287 N N . ALA A 1 519 ? 81.986 10.788 5.250 1.00 29.72 519 ALA A N 1
ATOM 4288 C CA . ALA A 1 519 ? 81.527 12.154 5.633 1.00 29.72 519 ALA A CA 1
ATOM 4289 C C . ALA A 1 519 ? 80.478 12.806 4.663 1.00 29.72 519 ALA A C 1
ATOM 4291 O O . ALA A 1 519 ? 80.846 13.287 3.602 1.00 29.72 519 ALA A O 1
ATOM 4292 N N . THR A 1 520 ? 79.213 12.890 5.127 1.00 29.94 520 THR A N 1
ATOM 4293 C CA . THR A 1 520 ? 78.221 14.026 5.133 1.00 29.94 520 THR A CA 1
ATOM 4294 C C . THR A 1 520 ? 77.670 14.717 3.833 1.00 29.94 520 THR A C 1
ATOM 4296 O O . THR A 1 520 ? 78.392 14.832 2.852 1.00 29.94 520 THR A O 1
ATOM 4299 N N . PRO A 1 521 ? 76.391 15.216 3.823 1.00 46.91 521 PRO A N 1
ATOM 4300 C CA . PRO A 1 521 ? 75.525 15.472 2.642 1.00 46.91 521 PRO A CA 1
ATOM 4301 C C . PRO A 1 521 ? 75.180 16.969 2.377 1.00 46.91 521 PRO A C 1
ATOM 4303 O O . PRO A 1 521 ? 75.705 17.839 3.074 1.00 46.91 521 PRO A O 1
ATOM 4306 N N . PRO A 1 522 ? 74.239 17.289 1.446 1.00 41.19 522 PRO A N 1
ATOM 4307 C CA . PRO A 1 522 ? 73.052 18.069 1.872 1.00 41.19 522 PRO A CA 1
ATOM 4308 C C . PRO A 1 522 ? 71.692 17.819 1.148 1.00 41.19 522 PRO A C 1
ATOM 4310 O O . PRO A 1 522 ? 71.630 17.583 -0.052 1.00 41.19 522 PRO A O 1
ATOM 4313 N N . LEU A 1 523 ? 70.628 17.951 1.963 1.00 34.50 523 LEU A N 1
ATOM 4314 C CA . LEU A 1 523 ? 69.294 18.608 1.847 1.00 34.50 523 LEU A CA 1
ATOM 4315 C C . LEU A 1 523 ? 68.391 18.571 0.572 1.00 34.50 523 LEU A C 1
ATOM 4317 O O . LEU A 1 523 ? 68.866 18.812 -0.533 1.00 34.50 523 LEU A O 1
ATOM 4321 N N . PRO A 1 524 ? 67.044 18.449 0.750 1.00 39.00 524 PRO A N 1
ATOM 4322 C CA . PRO A 1 524 ? 66.010 18.630 -0.287 1.00 39.00 524 PRO A CA 1
ATOM 4323 C C . PRO A 1 524 ? 65.308 20.023 -0.259 1.00 39.00 524 PRO A C 1
ATOM 4325 O O . PRO A 1 524 ? 65.439 20.743 0.735 1.00 39.00 524 PRO A O 1
ATOM 4328 N N . PRO A 1 525 ? 64.523 20.417 -1.294 1.00 38.28 525 PRO A N 1
ATOM 4329 C CA . PRO A 1 525 ? 63.887 21.742 -1.390 1.00 38.28 525 PRO A CA 1
ATOM 4330 C C . PRO A 1 525 ? 62.456 21.842 -0.812 1.00 38.28 525 PRO A C 1
ATOM 4332 O O . PRO A 1 525 ? 61.709 20.866 -0.762 1.00 38.28 525 PRO A O 1
ATOM 4335 N N . LEU A 1 526 ? 62.097 23.077 -0.426 1.00 32.59 526 LEU A N 1
ATOM 4336 C CA . LEU A 1 526 ? 60.840 23.561 0.178 1.00 32.59 526 LEU A CA 1
ATOM 4337 C C . LEU A 1 526 ? 59.639 23.728 -0.794 1.00 32.59 526 LEU A C 1
ATOM 4339 O O . LEU A 1 526 ? 59.842 23.866 -2.000 1.00 32.59 526 LEU A O 1
ATOM 4343 N N . PRO A 1 527 ? 58.398 23.848 -0.259 1.00 38.28 527 PRO A N 1
ATOM 4344 C CA . PRO A 1 527 ? 57.174 24.170 -1.002 1.00 38.28 527 PRO A CA 1
ATOM 4345 C C . PRO A 1 527 ? 56.860 25.682 -1.073 1.00 38.28 527 PRO A C 1
ATOM 4347 O O . PRO A 1 527 ? 57.181 26.451 -0.165 1.00 38.28 527 PRO A O 1
ATOM 4350 N N . PHE A 1 528 ? 56.166 26.097 -2.141 1.00 29.77 528 PHE A N 1
ATOM 4351 C CA . PHE A 1 528 ? 55.671 27.463 -2.357 1.00 29.77 528 PHE A CA 1
ATOM 4352 C C . PHE A 1 528 ? 54.279 27.702 -1.742 1.00 29.77 528 PHE A C 1
ATOM 4354 O O . PHE A 1 528 ? 53.384 26.867 -1.840 1.00 29.77 528 PHE A O 1
ATOM 4361 N N . GLN A 1 529 ? 54.119 28.888 -1.144 1.00 31.11 529 GLN A N 1
ATOM 4362 C CA . GLN A 1 529 ? 52.890 29.452 -0.574 1.00 31.11 529 GLN A CA 1
ATOM 4363 C C . GLN A 1 529 ? 52.048 30.207 -1.618 1.00 31.11 529 GLN A C 1
ATOM 4365 O O . GLN A 1 529 ? 52.602 30.789 -2.549 1.00 31.11 529 GLN A O 1
ATOM 4370 N N . THR A 1 530 ? 50.741 30.352 -1.374 1.00 27.27 530 THR A N 1
ATOM 4371 C CA . THR A 1 530 ? 49.948 31.509 -1.840 1.00 27.27 530 THR A CA 1
ATOM 4372 C C . THR A 1 530 ? 49.037 32.034 -0.723 1.00 27.27 530 THR A C 1
ATOM 4374 O O . THR A 1 530 ? 48.591 31.282 0.138 1.00 27.27 530 THR A O 1
ATOM 4377 N N . LYS A 1 531 ? 48.888 33.363 -0.715 1.00 29.58 531 LYS A N 1
ATOM 4378 C CA . LYS A 1 531 ? 48.465 34.262 0.371 1.00 29.58 531 LYS A CA 1
ATOM 4379 C C . LYS A 1 531 ? 46.951 34.486 0.453 1.00 29.58 531 LYS A C 1
ATOM 4381 O O . LYS A 1 531 ? 46.272 34.512 -0.568 1.00 29.58 531 LYS A O 1
ATOM 4386 N N . GLU A 1 532 ? 46.497 34.796 1.667 1.00 28.50 532 GLU A N 1
ATOM 4387 C CA . GLU A 1 532 ? 45.227 35.456 2.001 1.00 28.50 532 GLU A CA 1
ATOM 4388 C C . GLU A 1 532 ? 45.232 36.972 1.689 1.00 28.50 532 GLU A C 1
ATOM 4390 O O . GLU A 1 532 ? 46.281 37.621 1.690 1.00 28.50 532 GLU A O 1
ATOM 4395 N N . MET A 1 533 ? 44.032 37.542 1.517 1.00 31.28 533 MET A N 1
ATOM 4396 C CA . MET A 1 533 ? 43.706 38.965 1.697 1.00 31.28 533 MET A CA 1
ATOM 4397 C C . MET A 1 533 ? 42.454 39.084 2.587 1.00 31.28 533 MET A C 1
ATOM 4399 O O . MET A 1 533 ? 41.546 38.261 2.504 1.00 31.28 533 MET A O 1
ATOM 4403 N N . THR A 1 534 ? 42.431 40.106 3.443 1.00 28.39 534 THR A N 1
ATOM 4404 C CA . THR A 1 534 ? 41.550 40.277 4.613 1.00 28.39 534 THR A CA 1
ATOM 4405 C C . THR A 1 534 ? 40.559 41.458 4.433 1.00 28.39 534 THR A C 1
ATOM 4407 O O . THR A 1 534 ? 41.026 42.545 4.117 1.00 28.39 534 THR A O 1
ATOM 4410 N N . SER A 1 535 ? 39.252 41.230 4.711 1.00 30.31 535 SER A N 1
ATOM 4411 C CA . SER A 1 535 ? 38.221 42.039 5.460 1.00 30.31 535 SER A CA 1
ATOM 4412 C C . SER A 1 535 ? 37.864 43.525 5.130 1.00 30.31 535 SER A C 1
ATOM 4414 O O . SER A 1 535 ? 38.621 44.135 4.380 1.00 30.31 535 SER A O 1
ATOM 4416 N N . PRO A 1 536 ? 36.807 44.189 5.732 1.00 51.12 536 PRO A N 1
ATOM 4417 C CA . PRO A 1 536 ? 35.800 43.770 6.770 1.00 51.12 536 PRO A CA 1
ATOM 4418 C C . PRO A 1 536 ? 34.307 44.299 6.678 1.00 51.12 536 PRO A C 1
ATOM 4420 O O . PRO A 1 536 ? 33.996 45.151 5.851 1.00 51.12 536 PRO A O 1
ATOM 4423 N N . LEU A 1 537 ? 33.481 43.885 7.686 1.00 29.34 537 LEU A N 1
ATOM 4424 C CA . LEU A 1 537 ? 32.282 44.507 8.361 1.00 29.34 537 LEU A CA 1
ATOM 4425 C C . LEU A 1 537 ? 30.864 44.232 7.769 1.00 29.34 537 LEU A C 1
ATOM 4427 O O . LEU A 1 537 ? 30.677 44.402 6.574 1.00 29.34 537 LEU A O 1
ATOM 4431 N N . VAL A 1 538 ? 29.812 43.781 8.498 1.00 26.78 538 VAL A N 1
ATOM 4432 C CA . VAL A 1 538 ? 29.184 44.217 9.787 1.00 26.78 538 VAL A CA 1
ATOM 4433 C C . VAL A 1 538 ? 28.278 43.102 10.416 1.00 26.78 538 VAL A C 1
ATOM 4435 O O . VAL A 1 538 ? 27.596 42.438 9.644 1.00 26.78 538 VAL A O 1
ATOM 4438 N N . SER A 1 539 ? 28.274 42.981 11.770 1.00 28.84 539 SER A N 1
ATOM 4439 C CA . SER A 1 539 ? 27.263 42.510 12.788 1.00 28.84 539 SER A CA 1
ATOM 4440 C C . SER A 1 539 ? 26.284 41.332 12.522 1.00 28.84 539 SER A C 1
ATOM 4442 O O . SER A 1 539 ? 25.856 41.123 11.399 1.00 28.84 539 SER A O 1
ATOM 4444 N N . ASP A 1 540 ? 25.814 40.517 13.484 1.00 32.41 540 ASP A N 1
ATOM 4445 C CA . ASP A 1 540 ? 25.608 40.656 14.944 1.00 32.41 540 ASP A CA 1
ATOM 4446 C C . ASP A 1 540 ? 25.674 39.293 15.684 1.00 32.41 540 ASP A C 1
ATOM 4448 O O . ASP A 1 540 ? 25.546 38.224 15.082 1.00 32.41 540 ASP A O 1
ATOM 4452 N N . ASP A 1 541 ? 25.847 39.387 17.007 1.00 33.97 541 ASP A N 1
ATOM 4453 C CA . ASP A 1 541 ? 25.825 38.349 18.047 1.00 33.97 541 ASP A CA 1
ATOM 4454 C C . ASP A 1 541 ? 24.483 37.596 18.190 1.00 33.97 541 ASP A C 1
ATOM 4456 O O . ASP A 1 541 ? 23.429 38.218 18.158 1.00 33.97 541 ASP A O 1
ATOM 4460 N N . GLU A 1 542 ? 24.532 36.292 18.510 1.00 36.44 542 GLU A N 1
ATOM 4461 C CA . GLU A 1 542 ? 23.709 35.651 19.558 1.00 36.44 542 GLU A CA 1
ATOM 4462 C C . GLU A 1 542 ? 24.358 34.333 20.041 1.00 36.44 542 GLU A C 1
ATOM 4464 O O . GLU A 1 542 ? 25.233 33.743 19.407 1.00 36.44 542 GLU A O 1
ATOM 4469 N N . VAL A 1 543 ? 23.965 33.915 21.242 1.00 32.69 543 VAL A N 1
ATOM 4470 C CA . VAL A 1 543 ? 24.795 33.277 22.264 1.00 32.69 543 VAL A CA 1
ATOM 4471 C C . VAL A 1 543 ? 24.183 31.937 22.742 1.00 32.69 543 VAL A C 1
ATOM 4473 O O . VAL A 1 543 ? 23.013 31.890 23.100 1.00 32.69 543 VAL A O 1
ATOM 4476 N N . PHE A 1 544 ? 25.042 30.903 22.866 1.00 33.19 544 PHE A N 1
ATOM 4477 C CA . PHE A 1 544 ? 24.990 29.700 23.752 1.00 33.19 544 PHE A CA 1
ATOM 4478 C C . PHE A 1 544 ? 24.165 28.419 23.403 1.00 33.19 544 PHE A C 1
ATOM 4480 O O . PHE A 1 544 ? 23.283 28.451 22.554 1.00 33.19 544 PHE A O 1
ATOM 4487 N N . PRO A 1 545 ? 24.538 27.220 23.947 1.00 47.12 545 PRO A N 1
ATOM 4488 C CA . PRO A 1 545 ? 25.113 26.152 23.116 1.00 47.12 545 PRO A CA 1
ATOM 4489 C C . PRO A 1 545 ? 24.444 24.761 23.236 1.00 47.12 545 PRO A C 1
ATOM 4491 O O . PRO A 1 545 ? 23.786 24.426 24.219 1.00 47.12 545 PRO A O 1
ATOM 4494 N N . LEU A 1 546 ? 24.751 23.883 22.274 1.00 30.55 546 LEU A N 1
ATOM 4495 C CA . LEU A 1 546 ? 24.524 22.434 22.341 1.00 30.55 546 LEU A CA 1
ATOM 4496 C C . LEU A 1 546 ? 25.811 21.717 22.778 1.00 30.55 546 LEU A C 1
ATOM 4498 O O . LEU A 1 546 ? 26.812 21.732 22.063 1.00 30.55 546 LEU A O 1
ATOM 4502 N N . VAL A 1 547 ? 25.778 21.050 23.935 1.00 32.72 547 VAL A N 1
ATOM 4503 C CA . VAL A 1 547 ? 26.835 20.129 24.381 1.00 32.72 547 VAL A CA 1
ATOM 4504 C C . VAL A 1 547 ? 26.434 18.702 24.010 1.00 32.72 547 VAL A C 1
ATOM 4506 O O . VAL A 1 547 ? 25.540 18.114 24.615 1.00 32.72 547 VAL A O 1
ATOM 4509 N N . ALA A 1 548 ? 27.122 18.136 23.019 1.00 30.69 548 ALA A N 1
ATOM 4510 C CA . ALA A 1 548 ? 27.079 16.717 22.687 1.00 30.69 548 ALA A CA 1
ATOM 4511 C C . ALA A 1 548 ? 28.197 15.975 23.442 1.00 30.69 548 ALA A C 1
ATOM 4513 O O . ALA A 1 548 ? 29.383 16.194 23.197 1.00 30.69 548 ALA A O 1
ATOM 4514 N N . GLY A 1 549 ? 27.814 15.087 24.363 1.00 31.41 549 GLY A N 1
ATOM 4515 C CA . GLY A 1 549 ? 28.721 14.190 25.079 1.00 31.41 549 GLY A CA 1
ATOM 4516 C C . GLY A 1 549 ? 28.926 12.869 24.334 1.00 31.41 549 GLY A C 1
ATOM 4517 O O . GLY A 1 549 ? 27.972 12.190 23.966 1.00 31.41 549 GLY A O 1
ATOM 4518 N N . ARG A 1 550 ? 30.193 12.500 24.132 1.00 32.44 550 ARG A N 1
ATOM 4519 C CA . ARG A 1 550 ? 30.683 11.291 23.454 1.00 32.44 550 ARG A CA 1
ATOM 4520 C C . ARG A 1 550 ? 31.501 10.465 24.453 1.00 32.44 550 ARG A C 1
ATOM 4522 O O . ARG A 1 550 ? 32.506 10.976 24.928 1.00 32.44 550 ARG A O 1
ATOM 4529 N N . MET A 1 551 ? 31.170 9.193 24.693 1.00 30.67 551 MET A N 1
ATOM 4530 C CA . MET A 1 551 ? 32.089 8.151 25.214 1.00 30.67 551 MET A CA 1
ATOM 4531 C C . MET A 1 551 ? 31.601 6.793 24.675 1.00 30.67 551 MET A C 1
ATOM 4533 O O . MET A 1 551 ? 30.430 6.474 24.822 1.00 30.67 551 MET A O 1
ATOM 4537 N N . ARG A 1 552 ? 32.321 6.079 23.798 1.00 30.33 552 ARG A N 1
ATOM 4538 C CA . ARG A 1 552 ? 33.610 5.357 23.922 1.00 30.33 552 ARG A CA 1
ATOM 4539 C C . ARG A 1 552 ? 33.490 4.119 24.830 1.00 30.33 552 ARG A C 1
ATOM 4541 O O . ARG A 1 552 ? 33.585 4.220 26.043 1.00 30.33 552 ARG A O 1
ATOM 4548 N N . VAL A 1 553 ? 33.311 2.963 24.187 1.00 30.97 553 VAL A N 1
ATOM 4549 C CA . VAL A 1 553 ? 33.348 1.611 24.769 1.00 30.97 553 VAL A CA 1
ATOM 4550 C C . VAL A 1 553 ? 34.782 1.080 24.680 1.00 30.97 553 VAL A C 1
ATOM 4552 O O . VAL A 1 553 ? 35.425 1.230 23.640 1.00 30.97 553 VAL A O 1
ATOM 4555 N N . GLY A 1 554 ? 35.278 0.483 25.765 1.00 30.78 554 GLY A N 1
ATOM 4556 C CA . GLY A 1 554 ? 36.574 -0.192 25.852 1.00 30.78 554 GLY A CA 1
ATOM 4557 C C . GLY A 1 554 ? 36.435 -1.569 26.511 1.00 30.78 554 GLY A C 1
ATOM 4558 O O . GLY A 1 554 ? 35.652 -1.737 27.441 1.00 30.78 554 GLY A O 1
ATOM 4559 N N . ASN A 1 555 ? 37.183 -2.534 25.973 1.00 33.28 555 ASN A N 1
ATOM 4560 C CA . ASN A 1 555 ? 37.243 -3.960 26.318 1.00 33.28 555 ASN A CA 1
ATOM 4561 C C . ASN A 1 555 ? 37.964 -4.260 27.653 1.00 33.28 555 ASN A C 1
ATOM 4563 O O . ASN A 1 555 ? 38.870 -3.509 28.014 1.00 33.28 555 ASN A O 1
ATOM 4567 N N . SER A 1 556 ? 37.656 -5.411 28.291 1.00 33.44 556 SER A N 1
ATOM 4568 C CA . SER A 1 556 ? 38.559 -6.597 28.427 1.00 33.44 556 SER A CA 1
ATOM 4569 C C . SER A 1 556 ? 38.278 -7.530 29.643 1.00 33.44 556 SER A C 1
ATOM 4571 O O . SER A 1 556 ? 38.235 -7.046 30.765 1.00 33.44 556 SER A O 1
ATOM 4573 N N . THR A 1 557 ? 38.124 -8.850 29.356 1.00 35.06 557 THR A N 1
ATOM 4574 C CA . THR A 1 557 ? 38.609 -10.124 30.018 1.00 35.06 557 THR A CA 1
ATOM 4575 C C . THR A 1 557 ? 38.608 -10.317 31.567 1.00 35.06 557 THR A C 1
ATOM 4577 O O . THR A 1 557 ? 38.875 -9.373 32.286 1.00 35.06 557 THR A O 1
ATOM 4580 N N . ALA A 1 558 ? 38.464 -11.495 32.230 1.00 34.56 558 ALA A N 1
ATOM 4581 C CA . ALA A 1 558 ? 38.285 -12.938 31.921 1.00 34.56 558 ALA A CA 1
ATOM 4582 C C . ALA A 1 558 ? 38.134 -13.820 33.226 1.00 34.56 558 ALA A C 1
ATOM 4584 O O . ALA A 1 558 ? 38.850 -13.547 34.181 1.00 34.56 558 ALA A O 1
ATOM 4585 N N . TRP A 1 559 ? 37.331 -14.918 33.178 1.00 32.94 559 TRP A N 1
ATOM 4586 C CA . TRP A 1 559 ? 37.525 -16.325 33.704 1.00 32.94 559 TRP A CA 1
ATOM 4587 C C . TRP A 1 559 ? 37.529 -16.675 35.231 1.00 32.94 559 TRP A C 1
ATOM 4589 O O . TRP A 1 559 ? 37.849 -15.795 36.026 1.00 32.94 559 TRP A O 1
ATOM 4599 N N . PRO A 1 560 ? 37.131 -17.919 35.680 1.00 51.28 560 PRO A N 1
ATOM 4600 C CA . PRO A 1 560 ? 37.891 -19.197 35.506 1.00 51.28 560 PRO A CA 1
ATOM 4601 C C . PRO A 1 560 ? 37.133 -20.556 35.290 1.00 51.28 560 PRO A C 1
ATOM 4603 O O . PRO A 1 560 ? 35.918 -20.651 35.427 1.00 51.28 560 PRO A O 1
ATOM 4606 N N . SER A 1 561 ? 37.957 -21.576 34.949 1.00 34.38 561 SER A N 1
ATOM 4607 C CA . SER A 1 561 ? 37.870 -23.047 34.667 1.00 34.38 561 SER A CA 1
ATOM 4608 C C . SER A 1 561 ? 36.836 -23.934 35.416 1.00 34.38 561 SER A C 1
ATOM 4610 O O . SER A 1 561 ? 36.381 -23.562 36.485 1.00 34.38 561 SER A O 1
ATOM 4612 N N . ASP A 1 562 ? 36.452 -25.159 34.986 1.00 32.31 562 ASP A N 1
ATOM 4613 C CA . ASP A 1 562 ? 37.302 -26.337 34.680 1.00 32.31 562 ASP A CA 1
ATOM 4614 C C . ASP A 1 562 ? 36.542 -27.554 34.059 1.00 32.31 562 ASP A C 1
ATOM 4616 O O . ASP A 1 562 ? 35.335 -27.715 34.230 1.00 32.31 562 ASP A O 1
ATOM 4620 N N . ARG A 1 563 ? 37.341 -28.463 33.468 1.00 32.38 563 ARG A N 1
ATOM 4621 C CA . ARG A 1 563 ? 37.160 -29.892 33.112 1.00 32.38 563 ARG A CA 1
ATOM 4622 C C . ARG A 1 563 ? 36.434 -30.311 31.823 1.00 32.38 563 ARG A C 1
ATOM 4624 O O . ARG A 1 563 ? 35.215 -30.383 31.726 1.00 32.38 563 ARG A O 1
ATOM 4631 N N . GLY A 1 564 ? 37.250 -30.773 30.870 1.00 32.31 564 GLY A N 1
ATOM 4632 C CA . GLY A 1 564 ? 36.827 -31.460 29.652 1.00 32.31 564 GLY A CA 1
ATOM 4633 C C . GLY A 1 564 ? 36.721 -32.984 29.768 1.00 32.31 564 GLY A C 1
ATOM 4634 O O . GLY A 1 564 ? 37.360 -33.609 30.611 1.00 32.31 564 GLY A O 1
ATOM 4635 N N . LYS A 1 565 ? 35.982 -33.577 28.825 1.00 31.39 565 LYS A N 1
ATOM 4636 C CA . LYS A 1 565 ? 36.194 -34.926 28.278 1.00 31.39 565 LYS A CA 1
ATOM 4637 C C . LYS A 1 565 ? 35.835 -34.912 26.789 1.00 31.39 565 LYS A C 1
ATOM 4639 O O . LYS A 1 565 ? 34.881 -34.273 26.365 1.00 31.39 565 LYS A O 1
ATOM 4644 N N . ARG A 1 566 ? 36.671 -35.592 26.010 1.00 35.78 566 ARG A N 1
ATOM 4645 C CA . ARG A 1 566 ? 36.739 -35.616 24.546 1.00 35.78 566 ARG A CA 1
ATOM 4646 C C . ARG A 1 566 ? 36.074 -36.904 24.044 1.00 35.78 566 ARG A C 1
ATOM 4648 O O . ARG A 1 566 ? 36.561 -37.965 24.414 1.00 35.78 566 ARG A O 1
ATOM 4655 N N . LEU A 1 567 ? 35.048 -36.832 23.188 1.00 29.30 567 LEU A N 1
ATOM 4656 C CA . LEU A 1 567 ? 34.602 -37.933 22.311 1.00 29.30 567 LEU A CA 1
ATOM 4657 C C . LEU A 1 567 ? 34.069 -37.379 20.969 1.00 29.30 567 LEU A C 1
ATOM 4659 O O . LEU A 1 567 ? 33.664 -36.227 20.878 1.00 29.30 567 LEU A O 1
ATOM 4663 N N . ARG A 1 568 ? 34.206 -38.209 19.928 1.00 33.06 568 ARG A N 1
ATOM 4664 C CA . ARG A 1 568 ? 34.212 -37.953 18.469 1.00 33.06 568 ARG A CA 1
ATOM 4665 C C . ARG A 1 568 ? 32.861 -37.538 17.831 1.00 33.06 568 ARG A C 1
ATOM 4667 O O . ARG A 1 568 ? 31.833 -37.674 18.484 1.00 33.06 568 ARG A O 1
ATOM 4674 N N . PRO A 1 569 ? 32.857 -37.067 16.559 1.00 38.31 569 PRO A N 1
ATOM 4675 C CA . PRO A 1 569 ? 31.698 -36.433 15.932 1.00 38.31 569 PRO A CA 1
ATOM 4676 C C . PRO A 1 569 ? 30.761 -37.453 15.272 1.00 38.31 569 PRO A C 1
ATOM 4678 O O . PRO A 1 569 ? 31.218 -38.397 14.627 1.00 38.31 569 PRO A O 1
ATOM 4681 N N . VAL A 1 570 ? 29.452 -37.223 15.381 1.00 30.41 570 VAL A N 1
ATOM 4682 C CA . VAL A 1 570 ? 28.427 -37.893 14.572 1.00 30.41 570 VAL A CA 1
ATOM 4683 C C . VAL A 1 570 ? 27.684 -36.833 13.765 1.00 30.41 570 VAL A C 1
ATOM 4685 O O . VAL A 1 570 ? 27.228 -35.826 14.298 1.00 30.41 570 VAL A O 1
ATOM 4688 N N . SER A 1 571 ? 27.642 -37.089 12.462 1.00 36.00 571 SER A N 1
ATOM 4689 C CA . SER A 1 571 ? 26.915 -36.379 11.413 1.00 36.00 571 SER A CA 1
ATOM 4690 C C . SER A 1 571 ? 25.419 -36.262 11.724 1.00 36.00 571 SER A C 1
ATOM 4692 O O . SER A 1 571 ? 24.799 -37.257 12.099 1.00 36.00 571 SER A O 1
ATOM 4694 N N . SER A 1 572 ? 24.823 -35.087 11.512 1.00 30.66 572 SER A N 1
ATOM 4695 C CA . SER A 1 572 ? 23.368 -34.922 11.456 1.00 30.66 572 SER A CA 1
ATOM 4696 C C . SER A 1 572 ? 22.946 -34.231 10.157 1.00 30.66 572 SER A C 1
ATOM 4698 O O . SER A 1 572 ? 23.225 -33.061 9.899 1.00 30.66 572 SER A O 1
ATOM 4700 N N . ALA A 1 573 ? 22.278 -35.032 9.330 1.00 34.03 573 ALA A N 1
ATOM 4701 C CA . ALA A 1 573 ? 21.483 -34.656 8.170 1.00 34.03 573 ALA A CA 1
ATOM 4702 C C . ALA A 1 573 ? 20.117 -34.060 8.616 1.00 34.03 573 ALA A C 1
ATOM 4704 O O . ALA A 1 573 ? 19.778 -34.145 9.800 1.00 34.03 573 ALA A O 1
ATOM 4705 N N . PRO A 1 574 ? 19.332 -33.439 7.711 1.00 38.34 574 PRO A N 1
ATOM 4706 C CA . PRO A 1 574 ? 18.175 -32.613 8.065 1.00 38.34 574 PRO A CA 1
ATOM 4707 C C . PRO A 1 574 ? 16.903 -33.450 8.309 1.00 38.34 574 PRO A C 1
ATOM 4709 O O . PRO A 1 574 ? 16.818 -34.580 7.822 1.00 38.34 574 PRO A O 1
ATOM 4712 N N . PRO A 1 575 ? 15.878 -32.917 9.006 1.00 42.56 575 PRO A N 1
ATOM 4713 C CA . PRO A 1 575 ? 14.636 -33.644 9.224 1.00 42.56 575 PRO A CA 1
ATOM 4714 C C . PRO A 1 575 ? 13.647 -33.431 8.066 1.00 42.56 575 PRO A C 1
ATOM 4716 O O . PRO A 1 575 ? 13.359 -32.302 7.666 1.00 42.56 575 PRO A O 1
ATOM 4719 N N . HIS A 1 576 ? 13.094 -34.536 7.565 1.00 34.41 576 HIS A N 1
ATOM 4720 C CA . HIS A 1 576 ? 11.845 -34.569 6.801 1.00 34.41 576 HIS A CA 1
ATOM 4721 C C . HIS A 1 576 ? 10.633 -34.685 7.751 1.00 34.41 576 HIS A C 1
ATOM 4723 O O . HIS A 1 576 ? 10.789 -35.128 8.890 1.00 34.41 576 HIS A O 1
ATOM 4729 N N . PRO A 1 577 ? 9.430 -34.280 7.303 1.00 41.53 577 PRO A N 1
ATOM 4730 C CA . PRO A 1 577 ? 8.260 -34.117 8.157 1.00 41.53 577 PRO A CA 1
ATOM 4731 C C . PRO A 1 577 ? 7.515 -35.439 8.384 1.00 41.53 577 PRO A C 1
ATOM 4733 O O . PRO A 1 577 ? 7.332 -36.234 7.463 1.00 41.53 577 PRO A O 1
ATOM 4736 N N . HIS A 1 578 ? 7.032 -35.645 9.610 1.00 30.48 578 HIS A N 1
ATOM 4737 C CA . HIS A 1 578 ? 6.123 -36.736 9.947 1.00 30.48 578 HIS A CA 1
ATOM 4738 C C . HIS A 1 578 ? 4.689 -36.396 9.530 1.00 30.48 578 HIS A C 1
ATOM 4740 O O . HIS A 1 578 ? 4.059 -35.485 10.063 1.00 30.48 578 HIS A O 1
ATOM 4746 N N . THR A 1 579 ? 4.178 -37.175 8.582 1.00 29.25 579 THR A N 1
ATOM 4747 C CA . THR A 1 579 ? 2.760 -37.320 8.257 1.00 29.25 579 THR A CA 1
ATOM 4748 C C . THR A 1 579 ? 2.082 -38.125 9.368 1.00 29.25 579 THR A C 1
ATOM 4750 O O . THR A 1 579 ? 2.494 -39.249 9.658 1.00 29.25 579 THR A O 1
ATOM 4753 N N . ILE A 1 580 ? 1.054 -37.558 10.001 1.00 30.52 580 ILE A N 1
ATOM 4754 C CA . ILE A 1 580 ? 0.195 -38.285 10.940 1.00 30.52 580 ILE A CA 1
ATOM 4755 C C . ILE A 1 580 ? -0.754 -39.170 10.132 1.00 30.52 580 ILE A C 1
ATOM 4757 O O . ILE A 1 580 ? -1.477 -38.708 9.250 1.00 30.52 580 ILE A O 1
ATOM 4761 N N . ARG A 1 581 ? -0.702 -40.463 10.444 1.00 27.72 581 ARG A N 1
ATOM 4762 C CA . ARG A 1 581 ? -1.555 -41.532 9.935 1.00 27.72 581 ARG A CA 1
ATOM 4763 C C . ARG A 1 581 ? -2.906 -41.460 10.653 1.00 27.72 581 ARG A C 1
ATOM 4765 O O . ARG A 1 581 ? -2.939 -41.481 11.880 1.00 27.72 581 ARG A O 1
ATOM 4772 N N . CYS A 1 582 ? -3.996 -41.388 9.898 1.00 27.81 582 CYS A N 1
ATOM 4773 C CA . CYS A 1 582 ? -5.354 -41.565 10.400 1.00 27.81 582 CYS A CA 1
ATOM 4774 C C . CYS A 1 582 ? -5.873 -42.880 9.807 1.00 27.81 582 CYS A C 1
ATOM 4776 O O . CYS A 1 582 ? -6.153 -42.947 8.613 1.00 27.81 582 CYS A O 1
ATOM 4778 N N . ASP A 1 583 ? -5.925 -43.931 10.623 1.00 29.36 583 ASP A N 1
ATOM 4779 C CA . ASP A 1 583 ? -6.569 -45.198 10.285 1.00 29.36 583 ASP A CA 1
ATOM 4780 C C . ASP A 1 583 ? -7.877 -45.267 11.081 1.00 29.36 583 ASP A C 1
ATOM 4782 O O . ASP A 1 583 ? -7.830 -45.467 12.291 1.00 29.36 583 ASP A O 1
ATOM 4786 N N . LEU A 1 584 ? -9.030 -45.097 10.421 1.00 30.25 584 LEU A N 1
ATOM 4787 C CA . LEU A 1 584 ? -10.230 -45.903 10.683 1.00 30.25 584 LEU A CA 1
ATOM 4788 C C . LEU A 1 584 ? -11.300 -45.712 9.583 1.00 30.25 584 LEU A C 1
ATOM 4790 O O . LEU A 1 584 ? -11.940 -44.673 9.472 1.00 30.25 584 LEU A O 1
ATOM 4794 N N . CYS A 1 585 ? -11.493 -46.795 8.825 1.00 28.70 585 CYS A N 1
ATOM 4795 C CA . CYS A 1 585 ? -12.734 -47.279 8.206 1.00 28.70 585 CYS A CA 1
ATOM 4796 C C . CYS A 1 585 ? -13.533 -46.382 7.239 1.00 28.70 585 CYS A C 1
ATOM 4798 O O . CYS A 1 585 ? -14.452 -45.693 7.663 1.00 28.70 585 CYS A O 1
ATOM 4800 N N . GLN A 1 586 ? -13.378 -46.624 5.928 1.00 26.91 586 GLN A N 1
ATOM 4801 C CA . GLN A 1 586 ? -14.527 -46.866 5.036 1.00 26.91 586 GLN A CA 1
ATOM 4802 C C . GLN A 1 586 ? -14.209 -47.966 4.009 1.00 26.91 586 GLN A C 1
ATOM 4804 O O . GLN A 1 586 ? -13.179 -47.945 3.335 1.00 26.91 586 GLN A O 1
ATOM 4809 N N . LEU A 1 587 ? -15.120 -48.939 3.917 1.00 35.78 587 LEU A N 1
ATOM 4810 C CA . LEU A 1 587 ? -15.242 -49.881 2.805 1.00 35.78 587 LEU A CA 1
ATOM 4811 C C . LEU A 1 587 ? -15.671 -49.129 1.530 1.00 35.78 587 LEU A C 1
ATOM 4813 O O . LEU A 1 587 ? -16.392 -48.140 1.598 1.00 35.78 587 LEU A O 1
ATOM 4817 N N . HIS A 1 588 ? -15.184 -49.638 0.396 1.00 34.09 588 HIS A N 1
ATOM 4818 C CA . HIS A 1 588 ? -15.311 -49.178 -0.996 1.00 34.09 588 HIS A CA 1
ATOM 4819 C C . HIS A 1 588 ? -16.593 -48.441 -1.427 1.00 34.09 588 HIS A C 1
ATOM 4821 O O . HIS A 1 588 ? -17.697 -48.795 -1.017 1.00 34.09 588 HIS A O 1
ATOM 4827 N N . PRO A 1 589 ? -16.451 -47.629 -2.495 1.00 38.25 589 PRO A N 1
ATOM 4828 C CA . PRO A 1 589 ? -17.274 -47.895 -3.675 1.00 38.25 589 PRO A CA 1
ATOM 4829 C C . PRO A 1 589 ? -16.498 -47.886 -5.004 1.00 38.25 589 PRO A C 1
ATOM 4831 O O . PRO A 1 589 ? -15.593 -47.086 -5.237 1.00 38.25 589 PRO A O 1
ATOM 4834 N N . HIS A 1 590 ? -16.923 -48.772 -5.905 1.00 29.41 590 HIS A N 1
ATOM 4835 C CA . HIS A 1 590 ? -16.608 -48.751 -7.331 1.00 29.41 590 HIS A CA 1
ATOM 4836 C C . HIS A 1 590 ? -17.658 -47.898 -8.080 1.00 29.41 590 HIS A C 1
ATOM 4838 O O . HIS A 1 590 ? -18.858 -48.018 -7.852 1.00 29.41 590 HIS A O 1
ATOM 4844 N N . ILE A 1 591 ? -17.159 -47.038 -8.967 1.00 30.08 591 ILE A N 1
ATOM 4845 C CA . ILE A 1 591 ? -17.813 -46.199 -10.002 1.00 30.08 591 ILE A CA 1
ATOM 4846 C C . ILE A 1 591 ? -18.297 -47.100 -11.185 1.00 30.08 591 ILE A C 1
ATOM 4848 O O . ILE A 1 591 ? -17.795 -48.229 -11.231 1.00 30.08 591 ILE A O 1
ATOM 4852 N N . PRO A 1 592 ? -19.103 -46.695 -12.217 1.00 54.84 592 PRO A N 1
ATOM 4853 C CA . PRO A 1 592 ? -19.917 -45.480 -12.509 1.00 54.84 592 PRO A CA 1
ATOM 4854 C C . PRO A 1 592 ? -21.380 -45.756 -12.972 1.00 54.84 592 PRO A C 1
ATOM 4856 O O . PRO A 1 592 ? -21.714 -46.869 -13.357 1.00 54.84 592 PRO A O 1
ATOM 4859 N N . ALA A 1 593 ? -22.212 -44.702 -13.085 1.00 26.97 593 ALA A N 1
ATOM 4860 C CA . ALA A 1 593 ? -22.846 -44.249 -14.350 1.00 26.97 593 ALA A CA 1
ATOM 4861 C C . ALA A 1 593 ? -24.026 -43.278 -14.104 1.00 26.97 593 ALA A C 1
ATOM 4863 O O . ALA A 1 593 ? -24.979 -43.589 -13.399 1.00 26.97 593 ALA A O 1
ATOM 4864 N N . GLN A 1 594 ? -23.971 -42.105 -14.739 1.00 29.64 594 GLN A N 1
ATOM 4865 C CA . GLN A 1 594 ? -25.143 -41.290 -15.108 1.00 29.64 594 GLN A CA 1
ATOM 4866 C C . GLN A 1 594 ? -25.593 -41.678 -16.541 1.00 29.64 594 GLN A C 1
ATOM 4868 O O . GLN A 1 594 ? -24.853 -42.429 -17.180 1.00 29.64 594 GLN A O 1
ATOM 4873 N N . PRO A 1 595 ? -26.638 -41.082 -17.168 1.00 54.72 595 PRO A N 1
ATOM 4874 C CA . PRO A 1 595 ? -27.818 -40.329 -16.682 1.00 54.72 595 PRO A CA 1
ATOM 4875 C C . PRO A 1 595 ? -29.142 -40.845 -17.322 1.00 54.72 595 PRO A C 1
ATOM 4877 O O . PRO A 1 595 ? -29.088 -41.613 -18.272 1.00 54.72 595 PRO A O 1
ATOM 4880 N N . MET A 1 596 ? -30.326 -40.366 -16.894 1.00 28.14 596 MET A N 1
ATOM 4881 C CA . MET A 1 596 ? -31.491 -40.088 -17.780 1.00 28.14 596 MET A CA 1
ATOM 4882 C C . MET A 1 596 ? -32.682 -39.463 -17.019 1.00 28.14 596 MET A C 1
ATOM 4884 O O . MET A 1 596 ? -33.440 -40.126 -16.327 1.00 28.14 596 MET A O 1
ATOM 4888 N N . ARG A 1 597 ? -32.772 -38.134 -17.113 1.00 30.34 597 ARG A N 1
ATOM 4889 C CA . ARG A 1 597 ? -33.860 -37.336 -17.717 1.00 30.34 597 ARG A CA 1
ATOM 4890 C C . ARG A 1 597 ? -35.322 -37.886 -17.754 1.00 30.34 597 ARG A C 1
ATOM 4892 O O . ARG A 1 597 ? -35.593 -38.856 -18.445 1.00 30.34 597 ARG A O 1
ATOM 4899 N N . VAL A 1 598 ? -36.233 -37.030 -17.248 1.00 28.61 598 VAL A N 1
ATOM 4900 C CA . VAL A 1 598 ? -37.558 -36.600 -17.798 1.00 28.61 598 VAL A CA 1
ATOM 4901 C C . VAL A 1 598 ? -38.883 -37.122 -17.175 1.00 28.61 598 VAL A C 1
ATOM 4903 O O . VAL A 1 598 ? -39.213 -38.292 -17.277 1.00 28.61 598 VAL A O 1
ATOM 4906 N N . GLN A 1 599 ? -39.652 -36.121 -16.690 1.00 28.44 599 GLN A N 1
ATOM 4907 C CA . GLN A 1 599 ? -41.122 -35.892 -16.591 1.00 28.44 599 GLN A CA 1
ATOM 4908 C C . GLN A 1 599 ? -42.022 -36.659 -15.595 1.00 28.44 599 GLN A C 1
ATOM 4910 O O . GLN A 1 599 ? -42.294 -37.840 -15.757 1.00 28.44 599 GLN A O 1
ATOM 4915 N N . GLU A 1 600 ? -42.501 -35.892 -14.593 1.00 33.00 600 GLU A N 1
ATOM 4916 C CA . GLU A 1 600 ? -43.902 -35.506 -14.242 1.00 33.00 600 GLU A CA 1
ATOM 4917 C C . GLU A 1 600 ? -45.115 -36.279 -14.827 1.00 33.00 600 GLU A C 1
ATOM 4919 O O . GLU A 1 600 ? -44.972 -36.855 -15.901 1.00 33.00 600 GLU A O 1
ATOM 4924 N N . PRO A 1 601 ? -46.366 -36.149 -14.293 1.00 46.19 601 PRO A N 1
ATOM 4925 C CA . PRO A 1 601 ? -46.883 -35.533 -13.045 1.00 46.19 601 PRO A CA 1
ATOM 4926 C C . PRO A 1 601 ? -47.843 -36.477 -12.244 1.00 46.19 601 PRO A C 1
ATOM 4928 O O . PRO A 1 601 ? -47.988 -37.647 -12.580 1.00 46.19 601 PRO A O 1
ATOM 4931 N N . GLY A 1 602 ? -48.482 -35.973 -11.166 1.00 32.53 602 GLY A N 1
ATOM 4932 C CA . GLY A 1 602 ? -49.431 -36.680 -10.261 1.00 32.53 602 GLY A CA 1
ATOM 4933 C C . GLY A 1 602 ? -50.720 -37.240 -10.913 1.00 32.53 602 GLY A C 1
ATOM 4934 O O . GLY A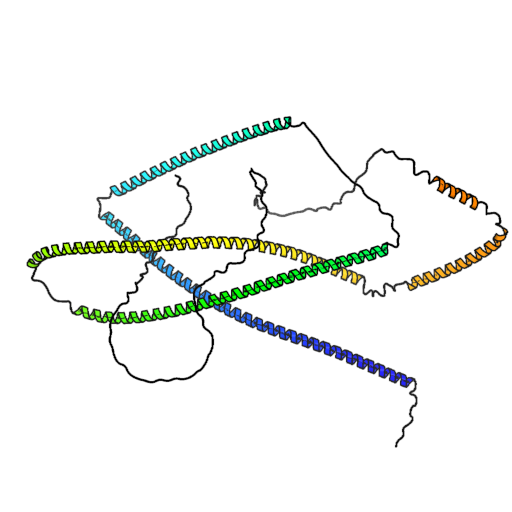 1 602 ? -50.806 -37.217 -12.139 1.00 32.53 602 GLY A O 1
ATOM 4935 N N . PRO A 1 603 ? -51.754 -37.713 -10.163 1.00 47.25 603 PRO A N 1
ATOM 4936 C CA . PRO A 1 603 ? -52.413 -36.938 -9.092 1.00 47.25 603 PRO A CA 1
ATOM 4937 C C . PRO A 1 603 ? -53.049 -37.739 -7.915 1.00 47.25 603 PRO A C 1
ATOM 4939 O O . PRO A 1 603 ? -53.297 -38.933 -8.005 1.00 47.25 603 PRO A O 1
ATOM 4942 N N . GLY A 1 604 ? -53.440 -37.009 -6.860 1.00 30.27 604 GLY A N 1
ATOM 4943 C CA . GLY A 1 604 ? -54.742 -37.175 -6.186 1.00 30.27 604 GLY A CA 1
ATOM 4944 C C . GLY A 1 604 ? -54.906 -38.231 -5.080 1.00 30.27 604 GLY A C 1
ATOM 4945 O O . GLY A 1 604 ? -54.628 -39.407 -5.276 1.00 30.27 604 GLY A O 1
ATOM 4946 N N . GLY A 1 605 ? -55.510 -37.804 -3.962 1.00 29.50 605 GLY A N 1
ATOM 4947 C CA . GLY A 1 605 ? -56.371 -38.675 -3.152 1.00 29.50 605 GLY A CA 1
ATOM 4948 C C . GLY A 1 605 ? -56.150 -38.653 -1.639 1.00 29.50 605 GLY A C 1
ATOM 4949 O O . GLY A 1 605 ? -55.422 -39.482 -1.115 1.00 29.50 605 GLY A O 1
ATOM 4950 N N . ASP A 1 606 ? -56.849 -37.732 -0.974 1.00 30.52 606 ASP A N 1
ATOM 4951 C CA . ASP A 1 606 ? -57.630 -37.938 0.256 1.00 30.52 606 ASP A CA 1
ATOM 4952 C C . ASP A 1 606 ? -56.993 -38.481 1.562 1.00 30.52 606 ASP A C 1
ATOM 4954 O O . ASP A 1 606 ? -56.704 -39.659 1.753 1.00 30.52 606 ASP A O 1
ATOM 4958 N N . SER A 1 607 ? -56.953 -37.565 2.539 1.00 34.25 607 SER A N 1
ATOM 4959 C CA . SER A 1 607 ? -57.205 -37.727 3.989 1.00 34.25 607 SER A CA 1
ATOM 4960 C C . SER A 1 607 ? -58.347 -38.726 4.325 1.00 34.25 607 SER A C 1
ATOM 4962 O O . SER A 1 607 ? -59.208 -38.907 3.467 1.00 34.25 607 SER A O 1
ATOM 4964 N N . PRO A 1 608 ? -58.502 -39.276 5.566 1.00 46.75 608 PRO A N 1
ATOM 4965 C CA . PRO A 1 608 ? -58.203 -38.599 6.838 1.00 46.75 608 PRO A CA 1
ATOM 4966 C C . PRO A 1 608 ? -57.704 -39.451 8.034 1.00 46.75 608 PRO A C 1
ATOM 4968 O O . PRO A 1 608 ? -57.927 -40.650 8.147 1.00 46.75 608 PRO A O 1
ATOM 4971 N N . GLY A 1 609 ? -57.157 -38.735 9.025 1.00 30.05 609 GLY A N 1
ATOM 4972 C CA . GLY A 1 609 ? -57.448 -38.956 10.445 1.00 30.05 609 GLY A CA 1
ATOM 4973 C C . GLY A 1 609 ? -56.655 -40.034 11.186 1.00 30.05 609 GLY A C 1
ATOM 4974 O O . GLY A 1 609 ? -56.967 -41.217 11.095 1.00 30.05 609 GLY A O 1
ATOM 4975 N N . LYS A 1 610 ? -55.755 -39.594 12.075 1.00 32.19 610 LYS A N 1
ATOM 4976 C CA . LYS A 1 610 ? -55.679 -40.092 13.459 1.00 32.19 610 LYS A CA 1
ATOM 4977 C C . LYS A 1 610 ? -54.853 -39.152 14.338 1.00 32.19 610 LYS A C 1
ATOM 4979 O O . LYS A 1 610 ? -53.713 -38.817 14.049 1.00 32.19 610 LYS A O 1
ATOM 4984 N N . THR A 1 611 ? -55.511 -38.732 15.406 1.00 32.09 611 THR A N 1
ATOM 4985 C CA . THR A 1 611 ? -55.034 -38.004 16.578 1.00 32.09 611 THR A CA 1
ATOM 4986 C C . THR A 1 611 ? -53.991 -38.798 17.366 1.00 32.09 611 THR A C 1
ATOM 4988 O O . THR A 1 611 ? -54.244 -39.961 17.680 1.00 32.09 611 THR A O 1
ATOM 4991 N N . ALA A 1 612 ? -52.900 -38.152 17.780 1.00 33.00 612 ALA A N 1
ATOM 4992 C CA . ALA A 1 612 ? -52.173 -38.482 19.007 1.00 33.00 612 ALA A CA 1
ATOM 4993 C C . ALA A 1 612 ? -51.398 -37.246 19.504 1.00 33.00 612 ALA A C 1
ATOM 4995 O O . ALA A 1 612 ? -50.830 -36.491 18.722 1.00 33.00 612 ALA A O 1
ATOM 4996 N N . THR A 1 613 ? -51.484 -37.043 20.810 1.00 32.41 613 THR A N 1
ATOM 4997 C CA . THR A 1 613 ? -51.098 -35.903 21.651 1.00 32.41 613 THR A CA 1
ATOM 4998 C C . THR A 1 613 ? -49.693 -36.045 22.260 1.00 32.41 613 THR A C 1
ATOM 5000 O O . THR A 1 613 ? -49.164 -37.154 22.275 1.00 32.41 613 THR A O 1
ATOM 5003 N N . SER A 1 614 ? -49.213 -34.950 22.884 1.00 28.53 614 SER A N 1
ATOM 5004 C CA . SER A 1 614 ? -48.058 -34.777 23.809 1.00 28.53 614 SER A CA 1
ATOM 5005 C C . SER A 1 614 ? -46.815 -34.162 23.139 1.00 28.53 614 SER A C 1
ATOM 5007 O O . SER A 1 614 ? -46.261 -34.774 22.233 1.00 28.53 614 SER A O 1
ATOM 5009 N N . GLU A 1 615 ? -46.440 -32.891 23.384 1.00 32.12 615 GLU A N 1
ATOM 5010 C CA . GLU A 1 615 ? -45.814 -32.318 24.617 1.00 32.12 615 GLU A CA 1
ATOM 5011 C C . GLU A 1 615 ? -44.515 -33.088 24.952 1.00 32.12 615 GLU A C 1
ATOM 5013 O O . GLU A 1 615 ? -44.578 -34.305 25.100 1.00 32.12 615 GLU A O 1
ATOM 5018 N N . ASP A 1 616 ? -43.292 -32.531 24.950 1.00 29.94 616 ASP A N 1
ATOM 5019 C CA . ASP A 1 616 ? -42.809 -31.273 25.544 1.00 29.94 616 ASP A CA 1
ATOM 5020 C C . ASP A 1 616 ? -41.493 -30.751 24.906 1.00 29.94 616 ASP A C 1
ATOM 5022 O O . ASP A 1 616 ? -40.587 -31.523 24.590 1.00 29.94 616 ASP A O 1
ATOM 5026 N N . CYS A 1 617 ? -41.349 -29.420 24.825 1.00 31.39 617 CYS A N 1
ATOM 5027 C CA . CYS A 1 617 ? -40.088 -28.680 24.641 1.00 31.39 617 CYS A CA 1
ATOM 5028 C C . CYS A 1 617 ? -39.880 -27.749 25.854 1.00 31.39 617 CYS A C 1
ATOM 5030 O O . CYS A 1 617 ? -40.837 -27.075 26.240 1.00 31.39 617 CYS A O 1
ATOM 5032 N N . PRO A 1 618 ? -38.665 -27.625 26.430 1.00 41.97 618 PRO A N 1
ATOM 5033 C CA . PRO A 1 618 ? -38.391 -26.638 27.471 1.00 41.97 618 PRO A CA 1
ATOM 5034 C C . PRO A 1 618 ? -37.998 -25.264 26.883 1.00 41.97 618 PRO A C 1
ATOM 5036 O O . PRO A 1 618 ? -37.545 -25.188 25.737 1.00 41.97 618 PRO A O 1
ATOM 5039 N N . PRO A 1 619 ? -38.170 -24.166 27.648 1.00 45.03 619 PRO A N 1
ATOM 5040 C CA . PRO A 1 619 ? -38.203 -22.817 27.102 1.00 45.03 619 PRO A CA 1
ATOM 5041 C C . PRO A 1 619 ? -36.849 -22.097 27.097 1.00 45.03 619 PRO A C 1
ATOM 5043 O O . PRO A 1 619 ? -35.993 -22.262 27.965 1.00 45.03 619 PRO A O 1
ATOM 5046 N N . SER A 1 620 ? -36.737 -21.208 26.116 1.00 28.84 620 SER A N 1
ATOM 5047 C CA . SER A 1 620 ? -35.761 -20.135 25.960 1.00 28.84 620 SER A CA 1
ATOM 5048 C C . SER A 1 620 ? -35.763 -19.158 27.143 1.00 28.84 620 SER A C 1
ATOM 5050 O O . SER A 1 620 ? -36.786 -18.539 27.446 1.00 28.84 620 SER A O 1
ATOM 5052 N N . PHE A 1 621 ? -34.597 -18.968 27.762 1.00 29.08 621 PHE A N 1
ATOM 5053 C CA . PHE A 1 621 ? -34.359 -17.941 28.772 1.00 29.08 621 PHE A CA 1
ATOM 5054 C C . PHE A 1 621 ? -34.184 -16.554 28.140 1.00 29.08 621 PHE A C 1
ATOM 5056 O O . PHE A 1 621 ? -33.368 -16.340 27.245 1.00 29.08 621 PHE A O 1
ATOM 5063 N N . HIS A 1 622 ? -34.949 -15.599 28.666 1.00 32.06 622 HIS A N 1
ATOM 5064 C CA . HIS A 1 622 ? -34.771 -14.165 28.484 1.00 32.06 622 HIS A CA 1
ATOM 5065 C C . HIS A 1 622 ? -33.459 -13.702 29.136 1.00 32.06 622 HIS A C 1
ATOM 5067 O O . HIS A 1 622 ? -33.312 -13.792 30.353 1.00 32.06 622 HIS A O 1
ATOM 5073 N N . LEU A 1 623 ? -32.540 -13.129 28.354 1.00 31.86 623 LEU A N 1
ATOM 5074 C CA . LEU A 1 623 ? -31.419 -12.354 28.888 1.00 31.86 623 LEU A CA 1
ATOM 5075 C C . LEU A 1 623 ? -31.777 -10.868 28.905 1.00 31.86 623 LEU A C 1
ATOM 5077 O O . LEU A 1 623 ? -31.799 -10.180 27.884 1.00 31.86 623 LEU A O 1
ATOM 5081 N N . SER A 1 624 ? -32.063 -10.393 30.113 1.00 29.00 624 SER A N 1
ATOM 5082 C CA . SER A 1 624 ? -32.095 -8.982 30.467 1.00 29.00 624 SER A CA 1
ATOM 5083 C C . SER A 1 624 ? -30.680 -8.410 30.421 1.00 29.00 624 SER A C 1
ATOM 5085 O O . SER A 1 624 ? -29.775 -8.867 31.114 1.00 29.00 624 SER A O 1
ATOM 5087 N N . SER A 1 625 ? -30.519 -7.368 29.614 1.00 28.62 625 SER A N 1
ATOM 5088 C CA . SER A 1 625 ? -29.382 -6.454 29.622 1.00 28.62 625 SER A CA 1
ATOM 5089 C C . SER A 1 625 ? -29.234 -5.806 31.006 1.00 28.62 625 SER A C 1
ATOM 5091 O O . SER A 1 625 ? -30.053 -4.980 31.408 1.00 28.62 625 SER A O 1
ATOM 5093 N N . LEU A 1 626 ? -28.173 -6.172 31.729 1.00 30.16 626 LEU A N 1
ATOM 5094 C CA . LEU A 1 626 ? -27.644 -5.403 32.851 1.00 30.16 626 LEU A CA 1
ATOM 5095 C C . LEU A 1 626 ? -26.375 -4.694 32.385 1.00 30.16 626 LEU A C 1
ATOM 5097 O O . LEU A 1 626 ? -25.338 -5.293 32.126 1.00 30.16 626 LEU A O 1
ATOM 5101 N N . VAL A 1 627 ? -26.514 -3.380 32.257 1.00 32.41 627 VAL A N 1
ATOM 5102 C CA . VAL A 1 627 ? -25.436 -2.414 32.103 1.00 32.41 627 VAL A CA 1
ATOM 5103 C C . VAL A 1 627 ? -24.675 -2.338 33.426 1.00 32.41 627 VAL A C 1
ATOM 5105 O O . VAL A 1 627 ? -25.228 -1.874 34.423 1.00 32.41 627 VAL A O 1
ATOM 5108 N N . THR A 1 628 ? -23.399 -2.719 33.437 1.00 30.98 628 THR A N 1
ATOM 5109 C CA . THR A 1 628 ? -22.449 -2.296 34.472 1.00 30.98 628 THR A CA 1
ATOM 5110 C C . THR A 1 628 ? -21.324 -1.488 33.835 1.00 30.98 628 THR A C 1
ATOM 5112 O O . THR A 1 628 ? -20.567 -1.935 32.981 1.00 30.98 628 THR A O 1
ATOM 5115 N N . SER A 1 629 ? -21.289 -0.223 34.243 1.00 29.23 629 SER A N 1
ATOM 5116 C CA . SER A 1 629 ? -20.226 0.744 34.010 1.00 29.23 629 SER A CA 1
ATOM 5117 C C . SER A 1 629 ? -19.187 0.631 35.128 1.00 29.23 629 SER A C 1
ATOM 5119 O O . SER A 1 629 ? -19.561 0.382 36.274 1.00 29.23 629 SER A O 1
ATOM 5121 N N . SER A 1 630 ? -17.941 1.008 34.811 1.00 30.39 630 SER A N 1
ATOM 5122 C CA . SER A 1 630 ? -16.737 1.092 35.673 1.00 30.39 630 SER A CA 1
ATOM 5123 C C . SER A 1 630 ? -15.911 -0.203 35.659 1.00 30.39 630 SER A C 1
ATOM 5125 O O . SER A 1 630 ? -16.469 -1.278 35.775 1.00 30.39 630 SER A O 1
ATOM 5127 N N . GLN A 1 631 ? -14.584 -0.205 35.526 1.00 29.98 631 GLN A N 1
ATOM 5128 C CA . GLN A 1 631 ? -13.610 0.809 35.918 1.00 29.98 631 GLN A CA 1
ATOM 5129 C C . GLN A 1 631 ? -12.262 0.494 35.243 1.00 29.98 631 GLN A C 1
ATOM 5131 O O . GLN A 1 631 ? -11.839 -0.655 35.185 1.00 29.98 631 GLN A O 1
ATOM 5136 N N . VAL A 1 632 ? -11.587 1.532 34.757 1.00 36.47 632 VAL A N 1
ATOM 5137 C CA . VAL A 1 632 ? -10.169 1.515 34.368 1.00 36.47 632 VAL A CA 1
ATOM 5138 C C . VAL A 1 632 ? -9.309 1.327 35.624 1.00 36.47 632 VAL A C 1
ATOM 5140 O O . VAL A 1 632 ? -9.533 2.068 36.585 1.00 36.47 632 VAL A O 1
ATOM 5143 N N . PRO A 1 633 ? -8.277 0.464 35.631 1.00 37.16 633 PRO A N 1
ATOM 5144 C CA . PRO A 1 633 ? -7.174 0.599 36.567 1.00 37.16 633 PRO A CA 1
ATOM 5145 C C . PRO A 1 633 ? -5.981 1.269 35.877 1.00 37.16 633 PRO A C 1
ATOM 5147 O O . PRO A 1 633 ? -5.326 0.698 35.007 1.00 37.16 633 PRO A O 1
ATOM 5150 N N . CYS A 1 634 ? -5.679 2.492 36.318 1.00 31.41 634 CYS A N 1
ATOM 5151 C CA . CYS A 1 634 ? -4.318 3.013 36.295 1.00 31.41 634 CYS A CA 1
ATOM 5152 C C . CYS A 1 634 ? -3.434 2.068 37.117 1.00 31.41 634 CYS A C 1
ATOM 5154 O O . CYS A 1 634 ? -3.667 1.907 38.314 1.00 31.41 634 CYS A O 1
ATOM 5156 N N . LEU A 1 635 ? -2.407 1.486 36.502 1.00 31.17 635 LEU A N 1
ATOM 5157 C CA . LEU A 1 635 ? -1.325 0.815 37.215 1.00 31.17 635 LEU A CA 1
ATOM 5158 C C . LEU A 1 635 ? -0.049 1.637 37.050 1.00 31.17 635 LEU A C 1
ATOM 5160 O O . LEU A 1 635 ? 0.656 1.555 36.049 1.00 31.17 635 LEU A O 1
ATOM 5164 N N . SER A 1 636 ? 0.215 2.447 38.068 1.00 29.16 636 SER A N 1
ATOM 5165 C CA . SER A 1 636 ? 1.541 2.941 38.420 1.00 29.16 636 SER A CA 1
ATOM 5166 C C . SER A 1 636 ? 1.990 2.213 39.689 1.00 29.16 636 SER A C 1
ATOM 5168 O O . SER A 1 636 ? 1.241 2.176 40.662 1.00 29.16 636 SER A O 1
ATOM 5170 N N . CYS A 1 637 ? 3.190 1.637 39.615 1.00 29.59 637 CYS A N 1
ATOM 5171 C CA . CYS A 1 637 ? 4.060 1.066 40.647 1.00 29.59 637 CYS A CA 1
ATOM 5172 C C . CYS A 1 637 ? 3.650 1.206 42.128 1.00 29.59 637 CYS A C 1
ATOM 5174 O O . CYS A 1 637 ? 3.436 2.316 42.608 1.00 29.59 637 CYS A O 1
ATOM 5176 N N . ASN A 1 638 ? 3.772 0.115 42.898 1.00 29.89 638 ASN A N 1
ATOM 5177 C CA . ASN A 1 638 ? 4.901 -0.002 43.829 1.00 29.89 638 ASN A CA 1
ATOM 5178 C C . ASN A 1 638 ? 5.113 -1.416 44.386 1.00 29.89 638 ASN A C 1
ATOM 5180 O O . ASN A 1 638 ? 4.190 -2.206 44.565 1.00 29.89 638 ASN A O 1
ATOM 5184 N N . LEU A 1 639 ? 6.402 -1.663 44.590 1.00 32.50 639 LEU A N 1
ATOM 5185 C CA . LEU A 1 639 ? 7.096 -2.831 45.101 1.00 32.50 639 LEU A CA 1
ATOM 5186 C C . LEU A 1 639 ? 6.911 -2.980 46.628 1.00 32.50 639 LEU A C 1
ATOM 5188 O O . LEU A 1 639 ? 6.515 -2.036 47.304 1.00 32.50 639 LEU A O 1
ATOM 5192 N N . GLU A 1 640 ? 7.328 -4.150 47.118 1.00 29.67 640 GLU A N 1
ATOM 5193 C CA . GLU A 1 640 ? 7.721 -4.490 48.498 1.00 29.67 640 GLU A CA 1
ATOM 5194 C C . GLU A 1 640 ? 6.647 -4.881 49.526 1.00 29.67 640 GLU A C 1
ATOM 5196 O O . GLU A 1 640 ? 6.001 -4.065 50.178 1.00 29.67 640 GLU A O 1
ATOM 5201 N N . LYS A 1 641 ? 6.618 -6.193 49.803 1.00 33.75 641 LYS A N 1
ATOM 5202 C CA . LYS A 1 641 ? 6.642 -6.718 51.172 1.00 33.75 641 LYS A CA 1
ATOM 5203 C C . LYS A 1 641 ? 7.582 -7.919 51.240 1.00 33.75 641 LYS A C 1
ATOM 5205 O O . LYS A 1 641 ? 7.350 -8.928 50.582 1.00 33.75 641 LYS A O 1
ATOM 5210 N N . ALA A 1 642 ? 8.623 -7.770 52.051 1.00 36.56 642 ALA A N 1
ATOM 5211 C CA . ALA A 1 642 ? 9.462 -8.842 52.554 1.00 36.56 642 ALA A CA 1
ATOM 5212 C C . ALA A 1 642 ? 8.806 -9.470 53.796 1.00 36.56 642 ALA A C 1
ATOM 5214 O O . ALA A 1 642 ? 8.493 -8.749 54.745 1.00 36.56 642 ALA A O 1
ATOM 5215 N N . VAL A 1 643 ? 8.604 -10.790 53.756 1.00 39.28 643 VAL A N 1
ATOM 5216 C CA . VAL A 1 643 ? 9.075 -11.792 54.734 1.00 39.28 643 VAL A CA 1
ATOM 5217 C C . VAL A 1 643 ? 9.480 -13.012 53.920 1.00 39.28 643 VAL A C 1
ATOM 5219 O O . VAL A 1 643 ? 8.694 -13.368 53.012 1.00 39.28 643 VAL A O 1
#

pLDDT: mean 71.06, std 26.57, range [26.78, 98.5]

Sequence (643 aa):
MENQAHNTMGASPCEAELQELMEQIDIMVSNKKLDWERKMRALETRLDLRDQELANAQTCLDQKGQEVGLLRQKLDSLEKCNLAMTRNYEGQLQTLKAQFSKLTNSFEKLRLHQMKQSKVRRKESPHLKEEIPFELSNLNQKLEEFRAKSREWDKQEILYQTHLVSLDAQQKLLSEKCNQFQKQAQSYQTQLSGKKPCTEDSSSEDPRLMCEPDHSCETSERDEFIIEKLKSAVSEIAFSRNKLQDENQKLLQELKMYQRQCQAMEAGLSEVKSELQSRDDLLRIIEMERLQLHRELLKIGECQNTQENKKRVESSYSPSTKELERKRKELFSVTLDQQNHEKELNKIRSQLYQEEEYHGSEQERMRNEISDLTEELHQKEITIATIMKKAALLERQLKMELEIKEKMLAKQQVSDMRYKAVRTENTHLKGMMGDLDPGQYMSMDFTNREHSRHTSINKLEYENERLRNDLAKLRANDKSAWANQNTYEEMGRYTYQNQIKMEKHEDRLSQDREPNRSATPPLPPLPFQTKEMTSPLVSDDEVFPLVAGRMRVGNSTAWPSDRGKRLRPVSSAPPHPHTIRCDLCQLHPHIPAQPMRVQEPGPGGDSPGKTATSEDCPPSFHLSSLVTSSQVPCLSCNLEKAV

Foldseek 3Di:
DDDDDDDPVPDDPVRVVVVVVVVVVVVVVVVVVVVVVVVVVVVVVVVVVVVVVVVVVVVVVVVVVVVVVVVVVVVVVVVVVVVVVVVVVVVVVVVVVVVVVVVVVVVVVVVVVVVVVVVVVCVVDPDPPPPVVVVVVVVVVVVVVVVVVVVVVVVVVVVVVVVVVVVVVVVVVVVVVVVVVVVVVVVVVVVVPPDDDDDDDDDDDDDDDDDDDDPVVVVVVVVVVVVVVVVVVVVVVVVVVVVVVVVVVVVVVVVVVVVVVVVVVVVVVVVVVVVVVVVVVVVVVVVVVVVVVVVVVVVVVVVVVVVVVVVVPPDDDDDDDCVVVCVVVVVVVVVVVVVVVVVVVVVVVVVVVVVVVVVVVVVVVVVVVVVVVVVVVVVVVVVVVVVVVVVVVVVVVVVVVVVVVVVVVVVVVVVVVVVVVVVVVVVVVDVVVPPPDVVVVVVPPPVVVVVVVVVVVVVVVVVVVVVVVVVVVVCVVCVVPDPPDPPVVVVVVVVVVVVVVVVVPPPPDDDDDDDDDDDDDDDDDDDDDDDDDDDDDDDDDDDDDDDDDDDDDDDDDDDDDDDDDDDDDDDDDDDDDDDDDDDDDDDDDDDDDDDDDDDDDDDDDDDDDDDDDDDDDDDDDDDDDDDDDDDDDDDDDDDDDDD

Organism: Canis lupus familiaris (NCBI:txid9615)

Radius of gyration: 61.31 Å; chains: 1; bounding box: 179×94×172 Å

InterPro domains:
  IPR031470 CEP63/Deup1, N-terminal [PF17045] (12-280)